Protein AF-A0A4Q5ZGS8-F1 (afdb_monomer_lite)

Sequence (506 aa):
YVDSNFLELFSFPITAGKTKLPAGTLALSENMSRKLFGNQNAVGQVVGVSNQFGTTPYTISAVYQIPVSSDVSAEVLLSFQTLMNPANRDGNDWADPTTTENGFTSIYLLLKPNTDAALLAQNITSFIRSINADSKSDEVYLQPFSELHLAPSFDYPYQTYGNLTLVVVFATIAMLILFIAWLNYINLSTAKALTRAKDTGVRKVLGASRAQLIGQHLTETVLLMVISVVTAITMVSLVQPMFNGFTGQPLSLEILNTGFFWLAATAIIVLGSLLSGTYIAWMLTSYKPVSTIRSKAQLRVSGLSVRKALVVFQFAASIVFIIATTVLYNQLEYMKSSQLGMKLGELLVIPGPTLASEGQAAANAAFKNSLAQLPFVKKVAGSNNIPGAGYNFQANGIGRPGATDAEKKPSFQMFICDQNFFDIQLSAITFTNAEKCQYAYQLQGFDKGWNAIDNRHIISFTNVPRGSYSLFVKWSNSDGVWTKPVKAIDLRIKPVWWQSNVALLI

Foldseek 3Di:
DDAQQVCVVVVFAWPDADNGAAAQAKEFEPVLCCVVPNPDDQAQDWDWDADQQGTGIHGHGTYGHDDPPDPDDDGMGHHLNNVCDVNSRQPVCCSHPVDPNVPPDDDDDDDDPPDDQVVVQVVVLVVVCVVDVVCPVPGGHDDDPVCQQPPPDPVRPDHHVHYVVVVVVVVVVVVLVLLLVLLVVLLVLLVCLLVVLVVVLVVVVVPDDLVNLLVVLLVVQLVVLVVVVVVVVVVCVVCVVVVCVVVVHPDDPCVVVDPVVVVVSVVSSVVSSCVRSVVSSVQSVPDDSVVSPPDPPPPPRDCPVVNVVSVVSSVVVVVVVVVVVVVVVVVVVCVVPPPPVDDPVLDDDDDFDRHNHPCSVVSNVVRLVVQVPPPSRPDDKDKPDDVPPFADDKDFQDDDVVDDNVRRGDIDGHIDMDDPWDKDADDDDDPDDRQQKKKWKDWPPADPDIDTDHSPSIDTDDPDDADKIWMWMWMADNVRHIDDIDGDDIDGDDDDPCPDPVVVVD

Structure (mmCIF, N/CA/C/O backbone):
data_AF-A0A4Q5ZGS8-F1
#
_entry.id   AF-A0A4Q5ZGS8-F1
#
loop_
_atom_site.group_PDB
_atom_site.id
_atom_site.type_symbol
_atom_site.label_atom_id
_atom_site.label_alt_id
_atom_site.label_comp_id
_atom_site.label_asym_id
_atom_site.label_entity_id
_atom_site.label_seq_id
_atom_site.pdbx_PDB_ins_code
_atom_site.Cartn_x
_atom_site.Cartn_y
_atom_site.Cartn_z
_atom_site.occupancy
_atom_site.B_iso_or_equiv
_atom_site.auth_seq_id
_atom_site.auth_comp_id
_atom_site.auth_asym_id
_atom_site.auth_atom_id
_atom_site.pdbx_PDB_model_num
ATOM 1 N N . TYR A 1 1 ? -16.393 -6.527 10.730 1.00 90.06 1 TYR A N 1
ATOM 2 C CA . TYR A 1 1 ? -17.751 -6.993 10.388 1.00 90.06 1 TYR A CA 1
ATOM 3 C C . TYR A 1 1 ? -18.079 -6.523 8.985 1.00 90.06 1 TYR A C 1
ATOM 5 O O . TYR A 1 1 ? -17.640 -5.436 8.635 1.00 90.06 1 TYR A O 1
ATOM 13 N N . VAL A 1 2 ? -18.788 -7.320 8.188 1.00 92.75 2 VAL A N 1
ATOM 14 C CA . VAL A 1 2 ? -19.149 -7.000 6.797 1.00 92.75 2 VAL A CA 1
ATOM 15 C C . VAL A 1 2 ? -20.578 -7.421 6.482 1.00 92.75 2 VAL A C 1
ATOM 17 O O . VAL A 1 2 ? -21.109 -8.336 7.116 1.00 92.75 2 VAL A O 1
ATOM 20 N N . ASP A 1 3 ? -21.199 -6.762 5.507 1.00 91.25 3 ASP A N 1
ATOM 21 C CA . ASP A 1 3 ? -22.540 -7.129 5.058 1.00 91.25 3 ASP A CA 1
ATOM 22 C C . ASP A 1 3 ? -22.564 -8.540 4.438 1.00 91.25 3 ASP A C 1
ATOM 24 O O . ASP A 1 3 ? -21.550 -9.079 3.986 1.00 91.25 3 ASP A O 1
ATOM 28 N N . SER A 1 4 ? -23.741 -9.159 4.427 1.00 90.31 4 SER A N 1
ATOM 29 C CA . SER A 1 4 ? -23.937 -10.558 4.042 1.00 90.31 4 SER A CA 1
ATOM 30 C C . SER A 1 4 ? -23.497 -10.881 2.612 1.00 90.31 4 SER A C 1
ATOM 32 O O . SER A 1 4 ? -23.152 -12.027 2.337 1.00 90.31 4 SER A O 1
ATOM 34 N N . ASN A 1 5 ? -23.497 -9.895 1.715 1.00 91.00 5 ASN A N 1
ATOM 35 C CA . ASN A 1 5 ? -23.136 -10.003 0.300 1.00 91.00 5 ASN A CA 1
ATOM 36 C C . ASN A 1 5 ? -21.723 -9.470 -0.010 1.00 91.00 5 ASN A C 1
ATOM 38 O O . ASN A 1 5 ? -21.355 -9.350 -1.176 1.00 91.00 5 ASN A O 1
ATOM 42 N N . PHE A 1 6 ? -20.913 -9.150 1.001 1.00 92.38 6 PHE A N 1
ATOM 43 C CA . PHE A 1 6 ? -19.599 -8.530 0.808 1.00 92.38 6 PHE A CA 1
ATOM 44 C C . PHE A 1 6 ? -18.670 -9.331 -0.122 1.00 92.38 6 PHE A C 1
ATOM 46 O O . PHE A 1 6 ? -18.019 -8.761 -0.996 1.00 92.38 6 PHE A O 1
ATOM 53 N N . LEU A 1 7 ? -18.645 -10.661 0.018 1.00 91.38 7 LEU A N 1
ATOM 54 C CA . LEU A 1 7 ? -17.833 -11.539 -0.836 1.00 91.38 7 LEU A CA 1
ATOM 55 C C . LEU A 1 7 ? -18.347 -11.613 -2.285 1.00 91.38 7 LEU A C 1
ATOM 57 O O . LEU A 1 7 ? -17.572 -11.913 -3.188 1.00 91.38 7 LEU A O 1
ATOM 61 N N . GLU A 1 8 ? -19.628 -11.319 -2.517 1.00 89.44 8 GLU A N 1
ATOM 62 C CA . GLU A 1 8 ? -20.216 -11.243 -3.862 1.00 89.44 8 GLU A CA 1
ATOM 63 C C . GLU A 1 8 ? -19.870 -9.909 -4.531 1.00 89.44 8 GLU A C 1
ATOM 65 O O . GLU A 1 8 ? -19.590 -9.870 -5.726 1.00 89.44 8 GLU A O 1
ATOM 70 N N . LEU A 1 9 ? -19.821 -8.827 -3.747 1.00 89.31 9 LEU A N 1
ATOM 71 C CA . LEU A 1 9 ? -19.468 -7.492 -4.223 1.00 89.31 9 LEU A CA 1
ATOM 72 C C . LEU A 1 9 ? -18.014 -7.416 -4.716 1.00 89.31 9 LEU A C 1
ATOM 74 O O . LEU A 1 9 ? -17.763 -6.926 -5.814 1.00 89.31 9 LEU A O 1
ATOM 78 N N . PHE A 1 10 ? -17.060 -7.912 -3.923 1.00 87.12 10 PHE A N 1
ATOM 79 C CA . PHE A 1 10 ? -15.627 -7.805 -4.234 1.00 87.12 10 PHE A CA 1
ATOM 80 C C . PHE A 1 10 ? -15.062 -8.968 -5.059 1.00 87.12 10 PHE A C 1
ATOM 82 O O . PHE A 1 10 ? -13.901 -8.920 -5.458 1.00 87.12 10 PHE A O 1
ATOM 89 N N . SER A 1 11 ? -15.871 -9.994 -5.351 1.00 79.62 11 SER A N 1
ATOM 90 C CA . SER A 1 11 ? -15.500 -11.136 -6.205 1.00 79.62 11 SER A CA 1
ATOM 91 C C . SER A 1 11 ? -14.137 -11.764 -5.859 1.00 79.62 11 SER A C 1
ATOM 93 O O . SER A 1 11 ? -13.389 -12.180 -6.746 1.00 79.62 11 SER A O 1
ATOM 95 N N . PHE A 1 12 ? -13.792 -11.828 -4.568 1.00 88.56 12 PHE A N 1
ATOM 96 C CA . PHE A 1 12 ? -12.570 -12.497 -4.125 1.00 88.56 12 PHE A CA 1
ATOM 97 C C . PHE A 1 12 ? -12.636 -13.997 -4.458 1.00 88.56 12 PHE A C 1
ATOM 99 O O . PHE A 1 12 ? -13.701 -14.602 -4.297 1.00 88.56 12 PHE A O 1
ATOM 106 N N . PRO A 1 13 ? -11.522 -14.629 -4.875 1.00 89.69 13 PRO A N 1
ATOM 107 C CA . PRO A 1 13 ? -11.464 -16.076 -5.037 1.00 89.69 13 PRO A CA 1
ATOM 108 C C . PRO A 1 13 ? -11.924 -16.810 -3.772 1.00 89.69 13 PRO A C 1
ATOM 110 O O . PRO A 1 13 ? -11.386 -16.605 -2.681 1.00 89.69 13 PRO A O 1
ATOM 113 N N . ILE A 1 14 ? -12.922 -17.680 -3.924 1.00 93.00 14 ILE A N 1
ATOM 114 C CA . ILE A 1 14 ? -13.438 -18.531 -2.849 1.00 93.00 14 ILE A CA 1
ATOM 115 C C . ILE A 1 14 ? -12.839 -19.922 -3.015 1.00 93.00 14 ILE A C 1
ATOM 117 O O . ILE A 1 14 ? -13.039 -20.568 -4.043 1.00 93.00 14 ILE A O 1
ATOM 121 N N . THR A 1 15 ? -12.108 -20.387 -2.007 1.00 91.25 15 THR A N 1
ATOM 122 C CA . THR A 1 15 ? -11.468 -21.709 -2.022 1.00 91.25 15 THR A CA 1
ATOM 123 C C . THR A 1 15 ? -12.396 -22.794 -1.480 1.00 91.25 15 THR A C 1
ATOM 125 O O . THR A 1 15 ? -12.315 -23.941 -1.917 1.00 91.25 15 THR A O 1
ATOM 128 N N . ALA A 1 16 ? -13.313 -22.445 -0.570 1.00 92.31 16 ALA A N 1
ATOM 129 C CA . ALA A 1 16 ? -14.332 -23.357 -0.054 1.00 92.31 16 ALA A CA 1
ATOM 130 C C . ALA A 1 16 ? -15.573 -22.615 0.475 1.00 92.31 16 ALA A C 1
ATOM 132 O O . ALA A 1 16 ? -15.469 -21.510 1.002 1.00 92.31 16 ALA A O 1
ATOM 133 N N . GLY A 1 17 ? -16.741 -23.265 0.423 1.00 92.75 17 GLY A N 1
ATOM 134 C CA . GLY A 1 17 ? -17.964 -22.800 1.091 1.00 92.75 17 GLY A CA 1
ATOM 135 C C . GLY A 1 17 ? -18.849 -21.860 0.266 1.00 92.75 17 GLY A C 1
ATOM 136 O O . GLY A 1 17 ? -18.876 -21.941 -0.960 1.00 92.75 17 GLY A O 1
ATOM 137 N N . LYS A 1 18 ? -19.642 -21.021 0.948 1.00 92.19 18 LYS A N 1
ATOM 138 C CA . LYS A 1 18 ? -20.649 -20.125 0.346 1.00 92.19 18 LYS A CA 1
ATOM 139 C C . LYS A 1 18 ? -20.313 -18.655 0.599 1.00 92.19 18 LYS A C 1
ATOM 141 O O . LYS A 1 18 ? -20.000 -18.275 1.720 1.00 92.19 18 LYS A O 1
ATOM 146 N N . THR A 1 19 ? -20.467 -17.814 -0.421 1.00 89.44 19 THR A N 1
ATOM 147 C CA . THR A 1 19 ? -20.165 -16.368 -0.374 1.00 89.44 19 THR A CA 1
ATOM 148 C C . THR A 1 19 ? -21.029 -15.582 0.608 1.00 89.44 19 THR A C 1
ATOM 150 O O . THR A 1 19 ? -20.573 -14.589 1.169 1.00 89.44 19 THR A O 1
ATOM 153 N N . LYS A 1 20 ? -22.275 -16.009 0.829 1.00 92.81 20 LYS A N 1
ATOM 154 C CA . LYS A 1 20 ? -23.211 -15.288 1.692 1.00 92.81 20 LYS A CA 1
ATOM 155 C C . LYS A 1 20 ? -22.912 -15.514 3.177 1.00 92.81 20 LYS A C 1
ATOM 157 O O . LYS A 1 20 ? -22.765 -16.656 3.618 1.00 92.81 20 LYS A O 1
ATOM 162 N N . LEU A 1 21 ? -22.906 -14.425 3.949 1.00 93.31 21 LEU A N 1
ATOM 163 C CA . LEU A 1 21 ? -22.622 -14.408 5.390 1.00 93.31 21 LEU A CA 1
ATOM 164 C C . LEU A 1 21 ? -23.853 -13.983 6.216 1.00 93.31 21 LEU A C 1
ATOM 166 O O . LEU A 1 21 ? -23.953 -12.820 6.616 1.00 93.31 21 LEU A O 1
ATOM 170 N N . PRO A 1 22 ? -24.827 -14.880 6.470 1.00 94.19 22 PRO A N 1
ATOM 171 C CA . PRO A 1 22 ? -25.954 -14.587 7.363 1.00 94.19 22 PRO A CA 1
ATOM 172 C C . PRO A 1 22 ? -25.508 -14.399 8.827 1.00 94.19 22 PRO A C 1
ATOM 174 O O . PRO A 1 22 ? -24.369 -14.708 9.186 1.00 94.19 22 PRO A O 1
ATOM 177 N N . ALA A 1 23 ? -26.404 -13.900 9.684 1.00 94.56 23 ALA A N 1
ATOM 178 C CA . ALA A 1 23 ? -26.124 -13.703 11.109 1.00 94.56 23 ALA A CA 1
ATOM 179 C C . ALA A 1 23 ? -25.565 -14.978 11.778 1.00 94.56 23 ALA A C 1
ATOM 181 O O . ALA A 1 23 ? -26.024 -16.086 11.499 1.00 94.56 23 ALA A O 1
ATOM 182 N N . GLY A 1 24 ? -24.564 -14.821 12.650 1.00 94.31 24 GLY A N 1
ATOM 183 C CA . GLY A 1 24 ? -23.888 -15.938 13.324 1.00 94.31 24 GLY A CA 1
ATOM 184 C C . GLY A 1 24 ? -22.908 -16.719 12.439 1.00 94.31 24 GLY A C 1
ATOM 185 O O . GLY A 1 24 ? -22.436 -17.787 12.831 1.00 94.31 24 GLY A O 1
ATOM 186 N N . THR A 1 25 ? -22.577 -16.205 11.250 1.00 96.88 25 THR A N 1
ATOM 187 C CA . THR A 1 25 ? -21.556 -16.800 10.376 1.00 96.88 25 THR A CA 1
ATOM 188 C C . THR A 1 25 ? -20.360 -15.886 10.155 1.00 96.88 25 THR A C 1
ATOM 190 O O . THR A 1 25 ? -20.438 -14.663 10.322 1.00 96.88 25 THR A O 1
ATOM 193 N N . LEU A 1 26 ? -19.239 -16.499 9.786 1.00 96.50 26 LEU A N 1
ATOM 194 C CA . LEU A 1 26 ? -18.030 -15.796 9.385 1.00 96.50 26 LEU A CA 1
ATOM 195 C C . LEU A 1 26 ? -17.362 -16.455 8.180 1.00 96.50 26 LEU A C 1
ATOM 197 O O . LEU A 1 26 ? -17.642 -17.609 7.855 1.00 96.50 26 LEU A O 1
ATOM 201 N N . ALA A 1 27 ? -16.454 -15.729 7.539 1.00 96.44 27 ALA A N 1
ATOM 202 C CA . ALA A 1 27 ? -15.511 -16.287 6.584 1.00 96.44 27 ALA A CA 1
ATOM 203 C C . ALA A 1 27 ? -14.072 -16.058 7.040 1.00 96.44 27 ALA A C 1
ATOM 205 O O . ALA A 1 27 ? -13.766 -15.057 7.691 1.00 96.44 27 ALA A O 1
ATOM 206 N N . LEU A 1 28 ? -13.199 -16.996 6.688 1.00 96.31 28 LEU A N 1
ATOM 207 C CA . LEU A 1 28 ? -11.777 -16.944 7.002 1.00 96.31 28 LEU A CA 1
ATOM 208 C C . LEU A 1 28 ? -10.964 -16.759 5.729 1.00 96.31 28 LEU A C 1
ATOM 210 O O . LEU A 1 28 ? -11.296 -17.325 4.687 1.00 96.31 28 LEU A O 1
ATOM 214 N N . SER A 1 29 ? -9.860 -16.029 5.826 1.00 95.25 29 SER A N 1
ATOM 215 C CA . SER A 1 29 ? -8.824 -16.125 4.808 1.00 95.25 29 SER A CA 1
ATOM 216 C C . SER A 1 29 ? -8.276 -17.558 4.760 1.00 95.25 29 SER A C 1
ATOM 218 O O . SER A 1 29 ? -8.321 -18.313 5.740 1.00 95.25 29 SER A O 1
ATOM 220 N N . GLU A 1 30 ? -7.685 -17.930 3.633 1.00 93.00 30 GLU A N 1
ATOM 221 C CA . GLU A 1 30 ? -6.993 -19.207 3.497 1.00 93.00 30 GLU A CA 1
ATOM 222 C C . GLU A 1 30 ? -5.860 -19.363 4.529 1.00 93.00 30 GLU A C 1
ATOM 224 O O . GLU A 1 30 ? -5.692 -20.436 5.112 1.00 93.00 30 GLU A O 1
ATOM 229 N N . ASN A 1 31 ? -5.137 -18.282 4.832 1.00 91.88 31 ASN A N 1
ATOM 230 C CA . ASN A 1 31 ? -4.073 -18.277 5.838 1.00 91.88 31 ASN A CA 1
ATOM 231 C C . ASN A 1 31 ? -4.612 -18.553 7.246 1.00 91.88 31 ASN A C 1
ATOM 233 O O . ASN A 1 31 ? -4.069 -19.396 7.965 1.00 91.88 31 ASN A O 1
ATOM 237 N N . MET A 1 32 ? -5.698 -17.884 7.637 1.00 94.25 32 MET A N 1
ATOM 238 C CA . MET A 1 32 ? -6.319 -18.072 8.945 1.00 94.25 32 MET A CA 1
ATOM 239 C C . MET A 1 32 ? -6.946 -19.462 9.070 1.00 94.25 32 MET A C 1
ATOM 241 O O . MET A 1 32 ? -6.788 -20.123 10.097 1.00 94.25 32 MET A O 1
ATOM 245 N N . SER A 1 33 ? -7.588 -19.948 8.004 1.00 94.88 33 SER A N 1
ATOM 246 C CA . SER A 1 33 ? -8.112 -21.312 7.938 1.00 94.88 33 SER A CA 1
ATOM 247 C C . SER A 1 33 ? -7.003 -22.341 8.166 1.00 94.88 33 SER A C 1
ATOM 249 O O . SER A 1 33 ? -7.159 -23.226 9.008 1.00 94.88 33 SER A O 1
ATOM 251 N N . ARG A 1 34 ? -5.854 -22.205 7.486 1.00 93.62 34 ARG A N 1
ATOM 252 C CA . ARG A 1 34 ? -4.707 -23.106 7.696 1.00 93.62 34 ARG A CA 1
ATOM 253 C C . ARG A 1 34 ? -4.129 -23.005 9.102 1.00 93.62 34 ARG A C 1
ATOM 255 O O . ARG A 1 34 ? -3.735 -24.017 9.672 1.00 93.62 34 ARG A O 1
ATOM 262 N N . LYS A 1 35 ? -4.085 -21.806 9.680 1.00 94.44 35 LYS A N 1
ATOM 263 C CA . LYS A 1 35 ? -3.572 -21.600 11.039 1.00 94.44 35 LYS A CA 1
ATOM 264 C C . LYS A 1 35 ? -4.431 -22.297 12.098 1.00 94.44 35 LYS A C 1
ATOM 266 O O . LYS A 1 35 ? -3.880 -22.832 13.054 1.00 94.44 35 LYS A O 1
ATOM 271 N N . LEU A 1 36 ? -5.754 -22.278 11.937 1.00 93.75 36 LEU A N 1
ATOM 272 C CA . LEU A 1 36 ? -6.693 -22.854 12.905 1.00 93.75 36 LEU A CA 1
ATOM 273 C C . LEU A 1 36 ? -6.944 -24.352 12.686 1.00 93.75 36 LEU A C 1
ATOM 275 O O . LEU A 1 36 ? -7.039 -25.098 13.656 1.00 93.75 36 LEU A O 1
ATOM 279 N N . PHE A 1 37 ? -7.037 -24.796 11.430 1.00 94.62 37 PHE A N 1
ATOM 280 C CA . PHE A 1 37 ? -7.486 -26.150 11.072 1.00 94.62 37 PHE A CA 1
ATOM 281 C C . PHE A 1 37 ? -6.437 -26.973 10.304 1.00 94.62 37 PHE A C 1
ATOM 283 O O . PHE A 1 37 ? -6.681 -28.131 9.954 1.00 94.62 37 PHE A O 1
ATOM 290 N N . GLY A 1 38 ? -5.259 -26.414 10.019 1.00 92.31 38 GLY A N 1
ATOM 291 C CA . GLY A 1 38 ? -4.244 -27.068 9.193 1.00 92.31 38 GLY A CA 1
ATOM 292 C C . GLY A 1 38 ? -4.756 -27.319 7.772 1.00 92.31 38 GLY A C 1
ATOM 293 O O . GLY A 1 38 ? -5.195 -26.403 7.085 1.00 92.31 38 GLY A O 1
ATOM 294 N N . ASN A 1 39 ? -4.717 -28.578 7.334 1.00 89.50 39 ASN A N 1
ATOM 295 C CA . ASN A 1 39 ? -5.241 -28.999 6.028 1.00 89.50 39 ASN A CA 1
ATOM 296 C C . ASN A 1 39 ? -6.685 -29.533 6.095 1.00 89.50 39 ASN A C 1
ATOM 298 O O . ASN A 1 39 ? -7.177 -30.081 5.110 1.00 89.50 39 ASN A O 1
ATOM 302 N N . GLN A 1 40 ? -7.354 -29.438 7.248 1.00 91.88 40 GLN A N 1
ATOM 303 C CA . GLN A 1 40 ? -8.736 -29.894 7.390 1.00 91.88 40 GLN A CA 1
ATOM 304 C C . GLN A 1 40 ? -9.720 -28.868 6.821 1.00 91.88 40 GLN A C 1
ATOM 306 O O . GLN A 1 40 ? -9.444 -27.670 6.771 1.00 91.88 40 GLN A O 1
ATOM 311 N N . ASN A 1 41 ? -10.895 -29.343 6.404 1.00 91.88 41 ASN A N 1
ATOM 312 C CA . ASN A 1 41 ? -11.951 -28.464 5.921 1.00 91.88 41 ASN A CA 1
ATOM 313 C C . ASN A 1 41 ? -12.537 -27.643 7.082 1.00 91.88 41 ASN A C 1
ATOM 315 O O . ASN A 1 41 ? -13.144 -28.202 7.996 1.00 91.88 41 ASN A O 1
ATOM 319 N N . ALA A 1 42 ? -12.368 -26.322 7.021 1.00 94.00 42 ALA A N 1
ATOM 320 C CA . ALA A 1 42 ? -12.865 -25.392 8.030 1.00 94.00 42 ALA A CA 1
ATOM 321 C C . ALA A 1 42 ? -14.362 -25.070 7.877 1.00 94.00 42 ALA A C 1
ATOM 323 O O . ALA A 1 42 ? -15.005 -24.665 8.842 1.00 94.00 42 ALA A O 1
ATOM 324 N N . VAL A 1 43 ? -14.942 -25.240 6.683 1.00 95.94 43 VAL A N 1
ATOM 325 C CA . VAL A 1 43 ? -16.339 -24.861 6.419 1.00 95.94 43 VAL A CA 1
ATOM 326 C C . VAL A 1 43 ? -17.297 -25.730 7.237 1.00 95.94 43 VAL A C 1
ATOM 328 O O . VAL A 1 43 ? -17.187 -26.954 7.256 1.00 95.94 43 VAL A O 1
ATOM 331 N N . GLY A 1 44 ? -18.260 -25.087 7.899 1.00 95.12 44 GLY A N 1
ATOM 332 C CA . GLY A 1 44 ? -19.242 -25.718 8.781 1.00 95.12 44 GLY A CA 1
ATOM 333 C C . GLY A 1 44 ? -18.772 -25.908 10.225 1.00 95.12 44 GLY A C 1
ATOM 334 O O . GLY A 1 44 ? -19.597 -26.216 11.081 1.00 95.12 44 GLY A O 1
ATOM 335 N N . GLN A 1 45 ? -17.487 -25.694 10.523 1.00 95.56 45 GLN A N 1
ATOM 336 C CA . GLN A 1 45 ? -16.989 -25.718 11.899 1.00 95.56 45 GLN A CA 1
ATOM 337 C C . GLN A 1 45 ? -17.417 -24.456 12.655 1.00 95.56 45 GLN A C 1
ATOM 339 O O . GLN A 1 45 ? -17.619 -23.391 12.062 1.00 95.56 45 GLN A O 1
ATOM 344 N N . VAL A 1 46 ? -17.540 -24.579 13.977 1.00 96.00 46 VAL A N 1
ATOM 345 C CA . VAL A 1 46 ? -17.884 -23.468 14.872 1.00 96.00 46 VAL A CA 1
ATOM 346 C C . VAL A 1 46 ? -16.630 -22.985 15.583 1.00 96.00 46 VAL A C 1
ATOM 348 O O . VAL A 1 46 ? -15.887 -23.780 16.154 1.00 96.00 46 VAL A O 1
ATOM 351 N N . VAL A 1 47 ? -16.412 -21.673 15.578 1.00 94.38 47 VAL A N 1
ATOM 352 C CA . VAL A 1 47 ? -15.322 -21.023 16.307 1.00 94.38 47 VAL A CA 1
ATOM 353 C C . VAL A 1 47 ? -15.875 -19.939 17.223 1.00 94.38 47 VAL A C 1
ATOM 355 O O . VAL A 1 47 ? -16.780 -19.192 16.854 1.00 94.38 47 VAL A O 1
ATOM 358 N N . GLY A 1 48 ? -15.339 -19.864 18.439 1.00 91.81 48 GLY A N 1
ATOM 359 C CA . GLY A 1 48 ? -15.639 -18.779 19.365 1.00 91.81 48 GLY A CA 1
ATOM 360 C C . GLY A 1 48 ? -14.834 -17.541 18.994 1.00 91.81 48 GLY A C 1
ATOM 361 O O . GLY A 1 48 ? -13.611 -17.612 18.881 1.00 91.81 48 GLY A O 1
ATOM 362 N N . VAL A 1 49 ? -15.511 -16.412 18.811 1.00 90.06 49 VAL A N 1
ATOM 363 C CA . VAL A 1 49 ? -14.863 -15.121 18.583 1.00 90.06 49 VAL A CA 1
ATOM 364 C C . VAL A 1 49 ? -15.052 -14.275 19.829 1.00 90.06 49 VAL A C 1
ATOM 366 O O . VAL A 1 49 ? -16.170 -13.864 20.135 1.00 90.06 49 VAL A O 1
ATOM 369 N N . SER A 1 50 ? -13.951 -14.039 20.538 1.00 86.62 50 SER A N 1
ATOM 370 C CA . SER A 1 50 ? -13.892 -13.160 21.704 1.00 86.62 50 SER A CA 1
ATOM 371 C C . SER A 1 50 ? -13.398 -11.782 21.272 1.00 86.62 50 SER A C 1
ATOM 373 O O . SER A 1 50 ? -12.269 -11.642 20.801 1.00 86.62 50 SER A O 1
ATOM 375 N N . ASN A 1 51 ? -14.252 -10.771 21.402 1.00 83.62 51 ASN A N 1
ATOM 376 C CA . ASN A 1 51 ? -13.925 -9.375 21.119 1.00 83.62 51 ASN A CA 1
ATOM 377 C C . ASN A 1 51 ? -14.640 -8.447 22.119 1.00 83.62 51 ASN A C 1
ATOM 379 O O . ASN A 1 51 ? -15.167 -8.900 23.132 1.00 83.62 51 ASN A O 1
ATOM 383 N N . GLN A 1 52 ? -14.653 -7.145 21.833 1.00 77.12 52 GLN A N 1
ATOM 384 C CA . GLN A 1 52 ? -15.313 -6.121 22.654 1.00 77.12 52 GLN A CA 1
ATOM 385 C C . GLN A 1 52 ? -16.838 -6.275 22.804 1.00 77.12 52 GLN A C 1
ATOM 387 O O . GLN A 1 52 ? -17.430 -5.543 23.584 1.00 77.12 52 GLN A O 1
ATOM 392 N N . PHE A 1 53 ? -17.467 -7.190 22.062 1.00 83.94 53 PHE A N 1
ATOM 393 C CA . PHE A 1 53 ? -18.890 -7.524 22.177 1.00 83.94 53 PHE A CA 1
ATOM 394 C C . PHE A 1 53 ? -19.128 -8.861 22.889 1.00 83.94 53 PHE A C 1
ATOM 396 O O . PHE A 1 53 ? -20.199 -9.459 22.794 1.00 83.94 53 PHE A O 1
ATOM 403 N N . GLY A 1 54 ? -18.093 -9.373 23.546 1.00 80.88 54 GLY A N 1
ATOM 404 C CA . GLY A 1 54 ? -18.124 -10.627 24.263 1.00 80.88 54 GLY A CA 1
ATOM 405 C C . GLY A 1 54 ? -17.607 -11.816 23.455 1.00 80.88 54 GLY A C 1
ATOM 406 O O . GLY A 1 54 ? -16.892 -11.670 22.461 1.00 80.88 54 GLY A O 1
ATOM 407 N N . THR A 1 55 ? -17.931 -13.026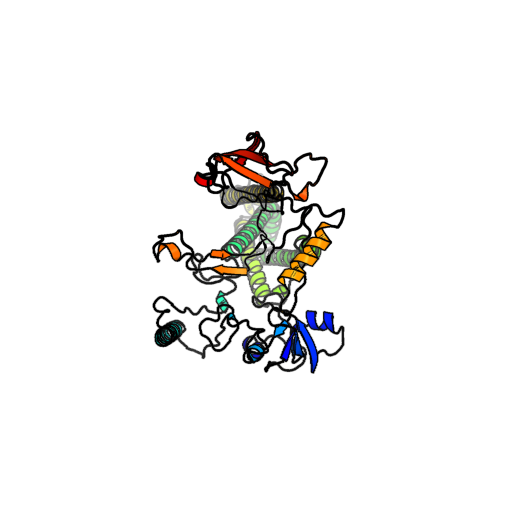 23.919 1.00 87.12 55 THR A N 1
ATOM 408 C CA . THR A 1 55 ? -17.566 -14.277 23.235 1.00 87.12 55 THR A CA 1
ATOM 409 C C . THR A 1 55 ? -18.789 -14.862 22.551 1.00 87.12 55 THR A C 1
ATOM 411 O O . THR A 1 55 ? -19.669 -15.409 23.209 1.00 87.12 55 THR A O 1
ATOM 414 N N . THR A 1 56 ? -18.827 -14.762 21.224 1.00 89.31 56 THR A N 1
ATOM 415 C CA . THR A 1 56 ? -19.945 -15.256 20.410 1.00 89.31 56 THR A CA 1
ATOM 416 C C . THR A 1 56 ? -19.481 -16.427 19.539 1.00 89.31 56 THR A C 1
ATOM 418 O O . THR A 1 56 ? -18.426 -16.325 18.903 1.00 89.31 56 THR A O 1
ATOM 421 N N . PRO A 1 57 ? -20.221 -17.550 19.486 1.00 93.62 57 PRO A N 1
ATOM 422 C CA . PRO A 1 57 ? -19.928 -18.633 18.556 1.00 93.62 57 PRO A CA 1
ATOM 423 C C . PRO A 1 57 ? -20.337 -18.248 17.130 1.00 93.62 57 PRO A C 1
ATOM 425 O O . PRO A 1 57 ? -21.451 -17.783 16.895 1.00 93.62 57 PRO A O 1
ATOM 428 N N . TYR A 1 58 ? -19.451 -18.493 16.168 1.00 96.25 58 TYR A N 1
ATOM 429 C CA . TYR A 1 58 ? -19.697 -18.282 14.744 1.00 96.25 58 TYR A CA 1
ATOM 430 C C . TYR A 1 58 ? -19.466 -19.565 13.955 1.00 96.25 58 TYR A C 1
ATOM 432 O O . TYR A 1 58 ? -18.500 -20.285 14.198 1.00 96.25 58 TYR A O 1
ATOM 440 N N . THR A 1 59 ? -20.316 -19.817 12.961 1.00 97.12 59 THR A N 1
ATOM 441 C CA . THR A 1 59 ? -20.121 -20.918 12.005 1.00 97.12 59 THR A CA 1
ATOM 442 C C . THR A 1 59 ? -19.359 -20.431 10.775 1.00 97.12 59 THR A C 1
ATOM 444 O O . THR A 1 59 ? -19.700 -19.401 10.190 1.00 97.12 59 THR A O 1
ATOM 447 N N . ILE A 1 60 ? -18.340 -21.172 10.348 1.00 97.12 60 ILE A N 1
ATOM 448 C CA . ILE A 1 60 ? -17.534 -20.827 9.172 1.00 97.12 60 ILE A CA 1
ATOM 449 C C . ILE A 1 60 ? -18.332 -21.140 7.899 1.00 97.12 60 ILE A C 1
ATOM 451 O O . ILE A 1 60 ? -18.607 -22.300 7.600 1.00 97.12 60 ILE A O 1
ATOM 455 N N . SER A 1 61 ? -18.698 -20.108 7.136 1.00 96.00 61 SER A N 1
ATOM 456 C CA . SER A 1 61 ? -19.471 -20.229 5.889 1.00 96.00 61 SER A CA 1
ATOM 457 C C . SER A 1 61 ? -18.576 -20.375 4.656 1.00 96.00 61 SER A C 1
ATOM 459 O O . SER A 1 61 ? -18.905 -21.135 3.742 1.00 96.00 61 SER A O 1
ATOM 461 N N . ALA A 1 62 ? -17.432 -19.682 4.634 1.00 95.44 62 ALA A N 1
ATOM 462 C CA . ALA A 1 62 ? -16.502 -19.693 3.509 1.00 95.44 62 ALA A CA 1
ATOM 463 C C . ALA A 1 62 ? -15.038 -19.529 3.918 1.00 95.44 62 ALA A C 1
ATOM 465 O O . ALA A 1 62 ? -14.716 -18.955 4.961 1.00 95.44 62 ALA A O 1
ATOM 466 N N . VAL A 1 63 ? -14.169 -20.000 3.027 1.00 95.75 63 VAL A N 1
ATOM 467 C CA . VAL A 1 63 ? -12.743 -19.695 3.003 1.00 95.75 63 VAL A CA 1
ATOM 468 C C . VAL A 1 63 ? -12.441 -18.941 1.711 1.00 95.75 63 VAL A C 1
ATOM 470 O O . VAL A 1 63 ? -12.819 -19.388 0.625 1.00 95.75 63 VAL A O 1
ATOM 473 N N . TYR A 1 64 ? -11.803 -17.780 1.829 1.00 94.56 64 TYR A N 1
ATOM 474 C CA . TYR A 1 64 ? -11.493 -16.893 0.708 1.00 94.56 64 TYR A CA 1
ATOM 475 C C . TYR A 1 64 ? -9.994 -16.600 0.620 1.00 94.56 64 TYR A C 1
ATOM 477 O O . TYR A 1 64 ? -9.242 -16.788 1.577 1.00 94.56 64 TYR A O 1
ATOM 485 N N . GLN A 1 65 ? -9.562 -16.083 -0.525 1.00 92.06 65 GLN A N 1
ATOM 486 C CA . GLN A 1 65 ? -8.203 -15.603 -0.733 1.00 92.06 65 GLN A CA 1
ATOM 487 C C . GLN A 1 65 ? -8.242 -14.171 -1.267 1.00 92.06 65 GLN A C 1
ATOM 489 O O . GLN A 1 65 ? -8.733 -13.921 -2.363 1.00 92.06 65 GLN A O 1
ATOM 494 N N . ILE A 1 66 ? -7.722 -13.223 -0.487 1.00 87.19 66 ILE A N 1
ATOM 495 C CA . ILE A 1 66 ? -7.537 -11.839 -0.933 1.00 87.19 66 ILE A CA 1
ATOM 496 C C . ILE A 1 66 ? -6.144 -11.729 -1.573 1.00 87.19 66 ILE A C 1
ATOM 498 O O . ILE A 1 66 ? -5.163 -12.128 -0.938 1.00 87.19 66 ILE A O 1
ATOM 502 N N . PRO A 1 67 ? -6.023 -11.205 -2.808 1.00 81.50 67 PRO A N 1
ATOM 503 C CA . PRO A 1 67 ? -4.725 -10.928 -3.415 1.00 81.50 67 PRO A CA 1
ATOM 504 C C . PRO A 1 67 ? -3.920 -9.919 -2.592 1.00 81.50 67 PRO A C 1
ATOM 506 O O . PRO A 1 67 ? -4.472 -8.946 -2.085 1.00 81.50 67 PRO A O 1
ATOM 509 N N . VAL A 1 68 ? -2.598 -10.095 -2.537 1.00 77.69 68 VAL A N 1
ATOM 510 C CA . VAL A 1 68 ? -1.688 -9.191 -1.802 1.00 77.69 68 VAL A CA 1
ATOM 511 C C . VAL A 1 68 ? -1.772 -7.744 -2.311 1.00 77.69 68 VAL A C 1
ATOM 513 O O . VAL A 1 68 ? -1.524 -6.808 -1.563 1.00 77.69 68 VAL A O 1
ATOM 516 N N . SER A 1 69 ? -2.158 -7.548 -3.573 1.00 77.94 69 SER A N 1
ATOM 517 C CA . SER A 1 69 ? -2.333 -6.237 -4.202 1.00 77.94 69 SER A CA 1
ATOM 518 C C . SER A 1 69 ? -3.681 -5.559 -3.907 1.00 77.94 69 SER A C 1
ATOM 520 O O . SER A 1 69 ? -4.003 -4.572 -4.564 1.00 77.94 69 SER A O 1
ATOM 522 N N . SER A 1 70 ? -4.516 -6.103 -3.015 1.00 84.69 70 SER A N 1
ATOM 523 C CA . SER A 1 70 ? -5.812 -5.508 -2.665 1.00 84.69 70 SER A CA 1
ATOM 524 C C . SER A 1 70 ? -5.678 -4.486 -1.534 1.00 84.69 70 SER A C 1
ATOM 526 O O . SER A 1 70 ? -5.064 -4.777 -0.511 1.00 84.69 70 SER A O 1
ATOM 528 N N . ASP A 1 71 ? -6.324 -3.325 -1.677 1.00 83.25 71 ASP A N 1
ATOM 529 C CA . ASP A 1 71 ? -6.467 -2.345 -0.584 1.00 83.25 71 ASP A CA 1
ATOM 530 C C . ASP A 1 71 ? -7.357 -2.851 0.553 1.00 83.25 71 ASP A C 1
ATOM 532 O O . ASP A 1 71 ? -7.240 -2.429 1.704 1.00 83.25 71 ASP A O 1
ATOM 536 N N . VAL A 1 72 ? -8.263 -3.774 0.233 1.00 85.31 72 VAL A N 1
ATOM 537 C CA . VAL A 1 72 ? -9.128 -4.416 1.213 1.00 85.31 72 VAL A CA 1
ATOM 538 C C . VAL A 1 72 ? -8.388 -5.632 1.744 1.00 85.31 72 VAL A C 1
ATOM 540 O O . VAL A 1 72 ? -8.242 -6.623 1.038 1.00 85.31 72 VAL A O 1
ATOM 543 N N . SER A 1 73 ? -7.948 -5.578 2.999 1.00 83.38 73 SER A N 1
ATOM 544 C CA . SER A 1 73 ? -7.296 -6.703 3.672 1.00 83.38 73 SER A CA 1
ATOM 545 C C . SER A 1 73 ? -8.079 -7.120 4.914 1.00 83.38 73 SER A C 1
ATOM 547 O O . SER A 1 73 ? -8.467 -6.298 5.743 1.00 83.38 73 SER A O 1
ATOM 549 N N . ALA A 1 74 ? -8.349 -8.419 5.033 1.00 89.62 74 ALA A N 1
ATOM 550 C CA . ALA A 1 74 ? -8.985 -9.001 6.206 1.00 89.62 74 ALA A CA 1
ATOM 551 C C . ALA A 1 74 ? -8.634 -10.485 6.315 1.00 89.62 74 ALA A C 1
ATOM 553 O O . ALA A 1 74 ? -8.693 -11.219 5.328 1.00 89.62 74 ALA A O 1
ATOM 554 N N . GLU A 1 75 ? -8.335 -10.942 7.529 1.00 92.19 75 GLU A N 1
ATOM 555 C CA . GLU A 1 75 ? -8.121 -12.365 7.837 1.00 92.19 75 GLU A CA 1
ATOM 556 C C . GLU A 1 75 ? -9.413 -13.065 8.293 1.00 92.19 75 GLU A C 1
ATOM 558 O O . GLU A 1 75 ? -9.564 -14.277 8.134 1.00 92.19 75 GLU A O 1
ATOM 563 N N . VAL A 1 76 ? -10.345 -12.298 8.869 1.00 94.19 76 VAL A N 1
ATOM 564 C CA . VAL A 1 76 ? -11.630 -12.779 9.385 1.00 94.19 76 VAL A CA 1
ATOM 565 C C . VAL A 1 76 ? -12.726 -11.787 9.012 1.00 94.19 76 VAL A C 1
ATOM 567 O O . VAL A 1 76 ? -12.655 -10.605 9.351 1.00 94.19 76 VAL A O 1
ATOM 570 N N . LEU A 1 77 ? -13.775 -12.281 8.361 1.00 94.81 77 LEU A N 1
ATOM 571 C CA . LEU A 1 77 ? -14.967 -11.518 8.003 1.00 94.81 77 LEU A CA 1
ATOM 572 C C . LEU A 1 77 ? -16.153 -12.008 8.827 1.00 94.81 77 LEU A C 1
ATOM 574 O O . LEU A 1 77 ? -16.666 -13.097 8.601 1.00 94.81 77 LEU A O 1
ATOM 578 N N . LEU A 1 78 ? -16.593 -11.196 9.783 1.00 94.94 78 LEU A N 1
ATOM 579 C CA . LEU A 1 78 ? -17.760 -11.477 10.625 1.00 94.94 78 LEU A CA 1
ATOM 580 C C . LEU A 1 78 ? -19.027 -10.890 10.002 1.00 94.94 78 LEU A C 1
ATOM 582 O O . LEU A 1 78 ? -18.997 -9.735 9.572 1.00 94.94 78 LEU A O 1
ATOM 586 N N . SER A 1 79 ? -20.141 -11.624 10.011 1.00 94.31 79 SER A N 1
ATOM 587 C CA . SER A 1 79 ? -21.418 -11.100 9.514 1.00 94.31 79 SER A CA 1
ATOM 588 C C . SER A 1 79 ? -21.908 -9.916 10.349 1.00 94.31 79 SER A C 1
ATOM 590 O O . SER A 1 79 ? -22.180 -10.060 11.544 1.00 94.31 79 SER A O 1
ATOM 592 N N . PHE A 1 80 ? -22.072 -8.760 9.706 1.00 91.12 80 PHE A N 1
ATOM 593 C CA . PHE A 1 80 ? -22.607 -7.534 10.301 1.00 91.12 80 PHE A CA 1
ATOM 594 C C . PHE A 1 80 ? -24.035 -7.720 10.829 1.00 91.12 80 PHE A C 1
ATOM 596 O O . PHE A 1 80 ? -24.371 -7.169 11.872 1.00 91.12 80 PHE A O 1
ATOM 603 N N . GLN A 1 81 ? -24.839 -8.596 10.207 1.00 91.12 81 GLN A N 1
ATOM 604 C CA . GLN A 1 81 ? -26.187 -8.922 10.694 1.00 91.12 81 GLN A CA 1
ATOM 605 C C . GLN A 1 81 ? -26.195 -9.524 12.104 1.00 91.12 81 GLN A C 1
ATOM 607 O O . GLN A 1 81 ? -27.212 -9.465 12.790 1.00 91.12 81 GLN A O 1
ATOM 612 N N . THR A 1 82 ? -25.072 -10.076 12.568 1.00 92.19 82 THR A N 1
ATOM 613 C CA . THR A 1 82 ? -24.959 -10.607 13.933 1.00 92.19 82 THR A CA 1
ATOM 614 C C . THR A 1 82 ? -25.145 -9.513 14.987 1.00 92.19 82 THR A C 1
ATOM 616 O O . THR A 1 82 ? -25.722 -9.788 16.037 1.00 92.19 82 THR A O 1
ATOM 619 N N . LEU A 1 83 ? -24.740 -8.273 14.683 1.00 90.44 83 LEU A N 1
ATOM 620 C CA . LEU A 1 83 ? -24.860 -7.117 15.578 1.00 90.44 83 LEU A CA 1
ATOM 621 C C . LEU A 1 83 ? -26.284 -6.539 15.642 1.00 90.44 83 LEU A C 1
ATOM 623 O O . LEU A 1 83 ? -26.581 -5.744 16.532 1.00 90.44 83 LEU A O 1
ATOM 627 N N . MET A 1 84 ? -27.194 -6.966 14.754 1.00 89.00 84 MET A N 1
ATOM 628 C CA . MET A 1 84 ? -28.610 -6.570 14.823 1.00 89.00 84 MET A CA 1
ATOM 629 C C . MET A 1 84 ? -29.242 -6.989 16.153 1.00 89.00 84 MET A C 1
ATOM 631 O O . MET A 1 84 ? -30.096 -6.280 16.676 1.00 89.00 84 MET A O 1
ATOM 635 N N . ASN A 1 85 ? -28.807 -8.122 16.715 1.00 89.50 85 ASN A N 1
ATOM 636 C CA . ASN A 1 85 ? -29.244 -8.568 18.031 1.00 89.50 85 ASN A CA 1
ATOM 637 C C . ASN A 1 85 ? -28.463 -7.814 19.130 1.00 89.50 85 ASN A C 1
ATOM 639 O O . ASN A 1 85 ? -27.246 -7.997 19.213 1.00 89.50 85 ASN A O 1
ATOM 643 N N . PRO A 1 86 ? -29.129 -7.029 20.004 1.00 87.62 86 PRO A N 1
ATOM 644 C CA . PRO A 1 86 ? -28.476 -6.325 21.112 1.00 87.62 86 PRO A CA 1
ATOM 645 C C . PRO A 1 86 ? -27.655 -7.230 22.038 1.00 87.62 86 PRO A C 1
ATOM 647 O O . PRO A 1 86 ? -26.637 -6.799 22.574 1.00 87.62 86 PRO A O 1
ATOM 650 N N . ALA A 1 87 ? -28.040 -8.504 22.182 1.00 87.50 87 ALA A N 1
ATOM 651 C CA . ALA A 1 87 ? -27.300 -9.468 22.997 1.00 87.50 87 ALA A CA 1
ATOM 652 C C . ALA A 1 87 ? -25.869 -9.722 22.484 1.00 87.50 87 ALA A C 1
ATOM 654 O O . ALA A 1 87 ? -24.999 -10.085 23.266 1.00 87.50 87 ALA A O 1
ATOM 655 N N . ASN A 1 88 ? -25.614 -9.491 21.192 1.00 88.00 88 ASN A N 1
ATOM 656 C CA . ASN A 1 88 ? -24.299 -9.654 20.570 1.00 88.00 88 ASN A CA 1
ATOM 657 C C . ASN A 1 88 ? -23.493 -8.344 20.531 1.00 88.00 88 ASN A C 1
ATOM 659 O O . ASN A 1 88 ? -22.542 -8.248 19.758 1.00 88.00 88 ASN A O 1
ATOM 663 N N . ARG A 1 89 ? -23.907 -7.316 21.286 1.00 87.12 89 ARG A N 1
ATOM 664 C CA . ARG A 1 89 ? -23.217 -6.020 21.389 1.00 87.12 89 ARG A CA 1
ATOM 665 C C . ARG A 1 89 ? -22.624 -5.764 22.771 1.00 87.12 89 ARG A C 1
ATOM 667 O O . ARG A 1 89 ? -21.853 -4.824 22.911 1.00 87.12 89 ARG A O 1
ATOM 674 N N . ASP A 1 90 ? -22.972 -6.558 23.782 1.00 84.31 90 ASP A N 1
ATOM 675 C CA . ASP A 1 90 ? -22.492 -6.379 25.162 1.00 84.31 90 ASP A CA 1
ATOM 676 C C . ASP A 1 90 ? -22.663 -4.930 25.679 1.00 84.31 90 ASP A C 1
ATOM 678 O O . ASP A 1 90 ? -21.743 -4.310 26.199 1.00 84.31 90 ASP A O 1
ATOM 682 N N . GLY A 1 91 ? -23.830 -4.322 25.419 1.00 80.81 91 GLY A N 1
ATOM 683 C CA . GLY A 1 91 ? -24.132 -2.937 25.821 1.00 80.81 91 GLY A CA 1
ATOM 684 C C . GLY A 1 91 ? -23.413 -1.837 25.022 1.00 80.81 91 GLY A C 1
ATOM 685 O O . GLY A 1 91 ? -23.524 -0.661 25.358 1.00 80.81 91 GLY A O 1
ATOM 686 N N . ASN A 1 92 ? -22.684 -2.183 23.957 1.00 79.88 92 ASN A N 1
ATOM 687 C CA . ASN A 1 92 ? -22.026 -1.216 23.080 1.00 79.88 92 ASN A CA 1
ATOM 688 C C . ASN A 1 92 ? -23.006 -0.644 22.043 1.00 79.88 92 ASN A C 1
ATOM 690 O O . ASN A 1 92 ? -23.018 -1.062 20.884 1.00 79.88 92 ASN A O 1
ATOM 694 N N . ASP A 1 93 ? -23.813 0.337 22.443 1.00 80.31 93 ASP A N 1
ATOM 695 C CA . ASP A 1 93 ? -24.838 0.944 21.576 1.00 80.31 93 ASP A CA 1
ATOM 696 C C . ASP A 1 93 ? -24.264 1.687 20.362 1.00 80.31 93 ASP A C 1
ATOM 698 O O . ASP A 1 93 ? -24.913 1.776 19.323 1.00 80.31 93 ASP A O 1
ATOM 702 N N . TRP A 1 94 ? -23.006 2.134 20.432 1.00 78.38 94 TRP A N 1
ATOM 703 C CA . TRP A 1 94 ? -22.300 2.708 19.281 1.00 78.38 94 TRP A CA 1
ATOM 704 C C . TRP A 1 94 ? -22.146 1.707 18.119 1.00 78.38 94 TRP A C 1
ATOM 706 O O . TRP A 1 94 ? -21.918 2.121 16.983 1.00 78.38 94 TRP A O 1
ATOM 716 N N . ALA A 1 95 ? -22.272 0.400 18.394 1.00 83.25 95 ALA A N 1
ATOM 717 C CA . ALA A 1 95 ? -22.231 -0.676 17.409 1.00 83.25 95 ALA A CA 1
ATOM 718 C C . ALA A 1 95 ? -23.615 -1.049 16.846 1.00 83.25 95 ALA A C 1
ATOM 720 O O . ALA A 1 95 ? -23.722 -2.027 16.101 1.00 83.25 95 ALA A O 1
ATOM 721 N N . ASP A 1 96 ? -24.677 -0.321 17.215 1.00 85.81 96 ASP A N 1
ATOM 722 C CA . ASP A 1 96 ? -26.027 -0.579 16.724 1.00 85.81 96 ASP A CA 1
ATOM 723 C C . ASP A 1 96 ? -26.127 -0.284 15.213 1.00 85.81 96 ASP A C 1
ATOM 725 O O . ASP A 1 96 ? -25.962 0.862 14.789 1.00 85.81 96 ASP A O 1
ATOM 729 N N . PRO A 1 97 ? -26.422 -1.293 14.375 1.00 81.50 97 PRO A N 1
ATOM 730 C CA . PRO A 1 97 ? -26.544 -1.112 12.930 1.00 81.50 97 PRO A CA 1
ATOM 731 C C . PRO A 1 97 ? -27.810 -0.354 12.498 1.00 81.50 97 PRO A C 1
ATOM 733 O O . PRO A 1 97 ? -27.951 -0.040 11.318 1.00 81.50 97 PRO A O 1
ATOM 736 N N . THR A 1 98 ? -28.752 -0.099 13.410 1.00 81.00 98 THR A N 1
ATOM 737 C CA . THR A 1 98 ? -30.034 0.560 13.113 1.00 81.00 98 THR A CA 1
ATOM 738 C C . THR A 1 98 ? -29.995 2.079 13.268 1.00 81.00 98 THR A C 1
ATOM 740 O O . THR A 1 98 ? -30.956 2.750 12.891 1.00 81.00 98 THR A O 1
ATOM 743 N N . THR A 1 99 ? -28.896 2.635 13.786 1.00 75.06 99 THR A N 1
ATOM 744 C CA . THR A 1 99 ? -28.747 4.076 14.013 1.00 75.06 99 THR A CA 1
ATOM 745 C C . THR A 1 99 ? -27.892 4.730 12.928 1.00 75.06 99 THR A C 1
ATOM 747 O O . THR A 1 99 ? -27.032 4.110 12.301 1.00 75.06 99 THR A O 1
ATOM 750 N N . THR A 1 100 ? -28.117 6.026 12.709 1.00 66.62 100 THR A N 1
ATOM 751 C CA . THR A 1 100 ? -27.306 6.858 11.804 1.00 66.62 100 THR A CA 1
ATOM 752 C C . THR A 1 100 ? -26.025 7.380 12.460 1.00 66.62 100 THR A C 1
ATOM 754 O O . THR A 1 100 ? -25.244 8.062 11.807 1.00 66.62 100 THR A O 1
ATOM 757 N N . GLU A 1 101 ? -25.809 7.074 13.742 1.00 64.50 101 GLU A N 1
ATOM 758 C CA . GLU A 1 101 ? -24.649 7.508 14.539 1.00 64.50 101 GLU A CA 1
ATOM 759 C C . GLU A 1 101 ? -23.520 6.467 14.565 1.00 64.50 101 GLU A C 1
ATOM 761 O O . GLU A 1 101 ? -22.492 6.647 15.218 1.00 64.50 101 GLU A O 1
ATOM 766 N N . ASN A 1 102 ? -23.692 5.370 13.829 1.00 64.94 102 ASN A N 1
ATOM 767 C CA . ASN A 1 102 ? -22.661 4.375 13.588 1.00 64.94 102 ASN A CA 1
ATOM 768 C C . ASN A 1 102 ? -21.464 5.056 12.881 1.00 64.94 102 ASN A C 1
ATOM 770 O O . ASN A 1 102 ? -21.498 5.363 11.691 1.00 64.94 102 ASN A O 1
ATOM 774 N N . GLY A 1 103 ? -20.397 5.304 13.642 1.00 61.03 103 GLY A N 1
ATOM 775 C CA . GLY A 1 103 ? -19.153 5.916 13.161 1.00 61.03 103 GLY A CA 1
ATOM 776 C C . GLY A 1 103 ? -18.059 4.913 12.777 1.00 61.03 103 GLY A C 1
ATOM 777 O O . GLY A 1 103 ? -16.906 5.308 12.623 1.00 61.03 103 GLY A O 1
ATOM 778 N N . PHE A 1 104 ? -18.375 3.617 12.677 1.00 70.06 104 PHE A N 1
ATOM 779 C CA . PHE A 1 104 ? -17.379 2.545 12.509 1.00 70.06 104 PHE A CA 1
ATOM 780 C C . PHE A 1 104 ? -17.529 1.752 11.203 1.00 70.06 104 PHE A C 1
ATOM 782 O O . PHE A 1 104 ? -16.811 0.771 10.997 1.00 70.06 104 PHE A O 1
ATOM 789 N N . THR A 1 105 ? -18.456 2.143 10.324 1.00 76.44 105 THR A N 1
ATOM 790 C CA . THR A 1 105 ? -18.691 1.453 9.050 1.00 76.44 105 THR A CA 1
ATOM 791 C C . THR A 1 105 ? -18.122 2.213 7.858 1.00 76.44 105 THR A C 1
ATOM 793 O O . THR A 1 105 ? -18.226 3.431 7.747 1.00 76.44 105 THR A O 1
ATOM 796 N N . SER A 1 106 ? -17.532 1.461 6.930 1.00 82.31 106 SER A N 1
ATOM 797 C CA . SER A 1 106 ? -17.195 1.934 5.589 1.00 82.31 106 SER A CA 1
ATOM 798 C C . SER A 1 106 ? -18.226 1.381 4.613 1.00 82.31 106 SER A C 1
ATOM 800 O O . SER A 1 106 ? -18.471 0.172 4.586 1.00 82.31 106 SER A O 1
ATOM 802 N N . ILE A 1 107 ? -18.847 2.260 3.827 1.00 86.44 107 ILE A N 1
ATOM 803 C CA . ILE A 1 107 ? -19.926 1.894 2.907 1.00 86.44 107 ILE A CA 1
ATOM 804 C C . ILE A 1 107 ? -19.364 1.794 1.490 1.00 86.44 107 ILE A C 1
ATOM 806 O O . ILE A 1 107 ? -18.826 2.761 0.957 1.00 86.44 107 ILE A O 1
ATOM 810 N N . TYR A 1 108 ? -19.541 0.631 0.866 1.00 89.06 108 TYR A N 1
ATOM 811 C CA . TYR A 1 108 ? -19.195 0.393 -0.534 1.00 89.06 108 TYR A CA 1
ATOM 812 C C . TYR A 1 108 ? -20.472 0.202 -1.348 1.00 89.06 108 TYR A C 1
ATOM 814 O O . TYR A 1 108 ? -21.327 -0.607 -0.990 1.00 89.06 108 TYR A O 1
ATOM 822 N N . LEU A 1 109 ? -20.601 0.941 -2.450 1.00 90.25 109 LEU A N 1
ATOM 823 C CA . LEU A 1 109 ? -21.792 0.932 -3.298 1.00 90.25 109 LEU A CA 1
ATOM 824 C C . LEU A 1 109 ? -21.433 0.463 -4.708 1.00 90.25 109 LEU A C 1
ATOM 826 O O . LEU A 1 109 ? -20.582 1.062 -5.366 1.00 90.25 109 LEU A O 1
ATOM 830 N N . LEU A 1 110 ? -22.123 -0.568 -5.203 1.00 91.56 110 LEU A N 1
ATOM 831 C CA . LEU A 1 110 ? -22.078 -0.930 -6.619 1.00 91.56 110 LEU A CA 1
ATOM 832 C C . LEU A 1 110 ? -23.143 -0.144 -7.376 1.00 91.56 110 LEU A C 1
ATOM 834 O O . LEU A 1 110 ? -24.340 -0.417 -7.256 1.00 91.56 110 LEU A O 1
ATOM 83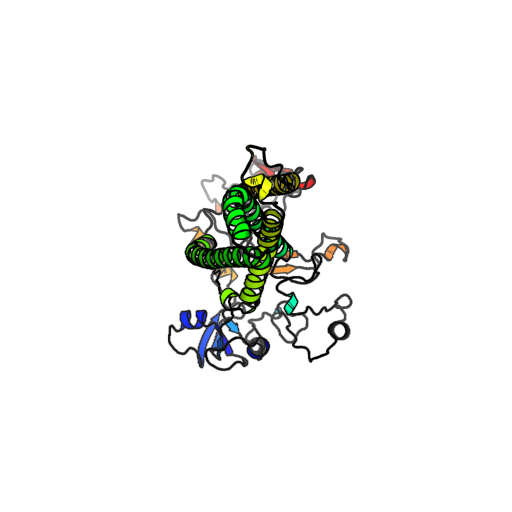8 N N . LEU A 1 111 ? -22.708 0.838 -8.160 1.00 92.31 111 LEU A N 1
ATOM 839 C CA . LEU A 1 111 ? -23.617 1.644 -8.966 1.00 92.31 111 LEU A CA 1
ATOM 840 C C . LEU A 1 111 ? -24.060 0.879 -10.217 1.00 92.31 111 LEU A C 1
ATOM 842 O O . LEU A 1 111 ? -23.285 0.143 -10.828 1.00 92.31 111 LEU A O 1
ATOM 846 N N . LYS A 1 112 ? -25.316 1.084 -10.631 1.00 93.44 112 LYS A N 1
ATOM 847 C CA . LYS A 1 112 ? -25.789 0.589 -11.930 1.00 93.44 112 LYS A CA 1
ATOM 848 C C . LYS A 1 112 ? -25.024 1.303 -13.056 1.00 93.44 112 LYS A C 1
ATOM 850 O O . LYS A 1 112 ? -24.660 2.471 -12.879 1.00 93.44 112 LYS A O 1
ATOM 855 N N . PRO A 1 113 ? -24.826 0.663 -14.222 1.00 92.38 113 PRO A N 1
ATOM 856 C CA . PRO A 1 113 ? -24.197 1.325 -15.362 1.00 92.38 113 PRO A CA 1
ATOM 857 C C . PRO A 1 113 ? -24.884 2.661 -15.689 1.00 92.38 113 PRO A C 1
ATOM 859 O O . PRO A 1 113 ? -26.111 2.741 -15.652 1.00 92.38 113 PRO A O 1
ATOM 862 N N . ASN A 1 114 ? -24.096 3.691 -16.014 1.00 91.62 114 ASN A N 1
ATOM 863 C CA . ASN A 1 114 ? -24.550 5.057 -16.337 1.00 91.62 114 ASN A CA 1
ATOM 864 C C . ASN A 1 114 ? -25.223 5.837 -15.190 1.00 91.62 114 ASN A C 1
ATOM 866 O O . ASN A 1 114 ? -25.955 6.791 -15.444 1.00 91.62 114 ASN A O 1
ATOM 870 N N . THR A 1 115 ? -24.989 5.458 -13.932 1.00 94.19 115 THR A N 1
ATOM 871 C CA . THR A 1 115 ? -25.439 6.262 -12.784 1.00 94.19 115 THR A CA 1
ATOM 872 C C . THR A 1 115 ? -24.528 7.476 -12.601 1.00 94.19 115 THR A C 1
ATOM 874 O O . THR A 1 115 ? -23.308 7.328 -12.550 1.00 94.19 115 THR A O 1
ATOM 877 N N . ASP A 1 116 ? -25.115 8.662 -12.448 1.00 93.00 116 ASP A N 1
ATOM 878 C CA . ASP A 1 116 ? -24.391 9.864 -12.032 1.00 93.00 116 ASP A CA 1
ATOM 879 C C . ASP A 1 116 ? -24.124 9.804 -10.519 1.00 93.00 116 ASP A C 1
ATOM 881 O O . ASP A 1 116 ? -25.034 9.928 -9.692 1.00 93.00 116 ASP A O 1
ATOM 885 N N . ALA A 1 117 ? -22.860 9.574 -10.163 1.00 91.44 117 ALA A N 1
ATOM 886 C CA . ALA A 1 117 ? -22.425 9.467 -8.776 1.00 91.44 117 ALA A CA 1
ATOM 887 C C . ALA A 1 117 ? -22.575 10.790 -8.006 1.00 91.44 117 ALA A C 1
ATOM 889 O O . ALA A 1 117 ? -22.895 10.762 -6.819 1.00 91.44 117 ALA A O 1
ATOM 890 N N . ALA A 1 118 ? -22.396 11.942 -8.660 1.00 91.12 118 ALA A N 1
ATOM 891 C CA . ALA A 1 118 ? -22.515 13.243 -8.006 1.00 91.12 118 ALA A CA 1
ATOM 892 C C . ALA A 1 118 ? -23.978 13.546 -7.663 1.00 91.12 118 ALA A C 1
ATOM 894 O O . ALA A 1 118 ? -24.282 13.960 -6.542 1.00 91.12 118 ALA A O 1
ATOM 895 N N . LEU A 1 119 ? -24.898 13.262 -8.591 1.00 93.62 119 LEU A N 1
ATOM 896 C CA . LEU A 1 119 ? -26.333 13.395 -8.335 1.00 93.62 119 LEU A CA 1
ATOM 897 C C . LEU A 1 119 ? -26.799 12.443 -7.223 1.00 93.62 119 LEU A C 1
ATOM 899 O O . LEU A 1 119 ? -27.573 12.833 -6.348 1.00 93.62 119 LEU A O 1
ATOM 903 N N . LEU A 1 120 ? -26.306 11.200 -7.219 1.00 94.25 120 LEU A N 1
ATOM 904 C CA . LEU A 1 120 ? -26.610 10.246 -6.153 1.00 94.25 120 LEU A CA 1
ATOM 905 C C . LEU A 1 120 ? -26.114 10.745 -4.787 1.00 94.25 120 LEU A C 1
ATOM 907 O O . LEU A 1 120 ? -26.865 10.691 -3.816 1.00 94.25 120 LEU A O 1
ATOM 911 N N . ALA A 1 121 ? -24.891 11.270 -4.715 1.00 92.38 121 ALA A N 1
ATOM 912 C CA . ALA A 1 121 ? -24.319 11.823 -3.490 1.00 92.38 121 ALA A CA 1
ATOM 913 C C . ALA A 1 121 ? -25.153 12.996 -2.934 1.00 92.38 121 ALA A C 1
ATOM 915 O O . ALA A 1 121 ? -25.435 13.053 -1.733 1.00 92.38 121 ALA A O 1
ATOM 916 N N . GLN A 1 122 ? -25.640 13.886 -3.808 1.00 92.88 122 GLN A N 1
ATOM 917 C CA . GLN A 1 122 ? -26.542 14.985 -3.433 1.00 92.88 122 GLN A CA 1
ATOM 918 C C . GLN A 1 122 ? -27.892 14.484 -2.905 1.00 92.88 122 GLN A C 1
ATOM 920 O O . GLN A 1 122 ? -28.410 15.007 -1.913 1.00 92.88 122 GLN A O 1
ATOM 925 N N . ASN A 1 123 ? -28.453 13.447 -3.530 1.00 92.75 123 ASN A N 1
ATOM 926 C CA . ASN A 1 123 ? -29.703 12.836 -3.082 1.00 92.75 123 ASN A CA 1
ATOM 927 C C . ASN A 1 123 ? -29.545 12.168 -1.710 1.00 92.75 123 ASN A C 1
ATOM 929 O O . ASN A 1 123 ? -30.395 12.360 -0.841 1.00 92.75 123 ASN A O 1
ATOM 933 N N . ILE A 1 124 ? -28.441 11.445 -1.482 1.00 90.81 124 ILE A N 1
ATOM 934 C CA . ILE A 1 124 ? -28.125 10.848 -0.175 1.00 90.81 124 ILE A CA 1
ATOM 935 C C . ILE A 1 124 ? -27.952 11.947 0.881 1.00 90.81 124 ILE A C 1
ATOM 937 O O . ILE A 1 124 ? -28.534 11.858 1.958 1.00 90.81 124 ILE A O 1
ATOM 941 N N . THR A 1 125 ? -27.220 13.015 0.559 1.00 90.00 125 THR A N 1
ATOM 942 C CA . THR A 1 125 ? -27.041 14.170 1.453 1.00 90.00 125 THR A CA 1
ATOM 943 C C . THR A 1 125 ? -28.386 14.783 1.850 1.00 90.00 125 THR A C 1
ATOM 945 O O . THR A 1 125 ? -28.647 15.027 3.027 1.00 90.00 125 THR A O 1
ATOM 948 N N . SER A 1 126 ? -29.276 14.990 0.876 1.00 90.12 126 SER A N 1
ATOM 949 C CA . SER A 1 126 ? -30.612 15.550 1.111 1.00 90.12 126 SER A CA 1
ATOM 950 C C . SER A 1 126 ? -31.474 14.630 1.979 1.00 90.12 126 SER A C 1
ATOM 952 O O . SER A 1 126 ? -32.180 15.101 2.869 1.00 90.12 126 SER A O 1
ATOM 954 N N . PHE A 1 127 ? -31.377 13.317 1.763 1.00 88.69 127 PHE A N 1
ATOM 955 C CA . PHE A 1 127 ? -32.060 12.309 2.568 1.00 88.69 127 PHE A CA 1
ATOM 956 C C . PHE A 1 127 ? -31.574 12.307 4.023 1.00 88.69 127 PHE A C 1
ATOM 958 O O . PHE A 1 127 ? -32.401 12.378 4.931 1.00 88.69 127 PHE A O 1
ATOM 965 N N . ILE A 1 128 ? -30.259 12.319 4.264 1.00 84.88 128 ILE A N 1
ATOM 966 C CA . ILE A 1 128 ? -29.691 12.366 5.623 1.00 84.88 128 ILE A CA 1
ATOM 967 C C . ILE A 1 128 ? -30.164 13.620 6.363 1.00 84.88 128 ILE A C 1
ATOM 969 O O . ILE A 1 128 ? -30.674 13.517 7.477 1.00 84.88 128 ILE A O 1
ATOM 973 N N . ARG A 1 129 ? -30.099 14.790 5.716 1.00 86.50 129 ARG A N 1
ATOM 974 C CA . ARG A 1 129 ? -30.583 16.061 6.287 1.00 86.50 129 ARG A CA 1
ATOM 975 C C . ARG A 1 129 ? -32.084 16.059 6.587 1.00 86.50 129 ARG A C 1
ATOM 977 O O . ARG A 1 129 ? -32.528 16.809 7.452 1.00 86.50 129 ARG A O 1
ATOM 984 N N . SER A 1 130 ? -32.871 15.249 5.873 1.00 86.12 130 SER A N 1
ATOM 985 C CA . SER A 1 130 ? -34.313 15.117 6.123 1.00 86.12 130 SER A CA 1
ATOM 986 C C . SER A 1 130 ? -34.641 14.267 7.353 1.00 86.12 130 SER A C 1
ATOM 988 O O . SER A 1 130 ? -35.706 14.442 7.939 1.00 86.12 130 SER A O 1
ATOM 990 N N . ILE A 1 131 ? -33.732 13.371 7.752 1.00 83.31 131 ILE A N 1
ATOM 991 C CA . ILE A 1 131 ? -33.925 12.433 8.867 1.00 83.31 131 ILE A CA 1
ATOM 992 C C . ILE A 1 131 ? -33.239 12.936 10.137 1.00 83.31 131 ILE A C 1
ATOM 994 O O . ILE A 1 131 ? -33.788 12.773 11.224 1.00 83.31 131 ILE A O 1
ATOM 998 N N . ASN A 1 132 ? -32.069 13.565 10.009 1.00 77.94 132 ASN A N 1
ATOM 999 C CA . ASN A 1 132 ? -31.308 14.092 11.133 1.00 77.94 132 ASN A CA 1
ATOM 1000 C C . ASN A 1 132 ? -31.180 15.621 11.042 1.00 77.94 132 ASN A C 1
ATOM 1002 O O . ASN A 1 132 ? -30.456 16.160 10.202 1.00 77.94 132 ASN A O 1
ATOM 1006 N N . ALA A 1 133 ? -31.886 16.323 11.934 1.00 69.31 133 ALA A N 1
ATOM 1007 C CA . ALA A 1 133 ? -31.910 17.783 11.981 1.00 69.31 133 ALA A CA 1
ATOM 1008 C C . ALA A 1 133 ? -30.569 18.409 12.409 1.00 69.31 133 ALA A C 1
ATOM 1010 O O . ALA A 1 133 ? -30.351 19.591 12.124 1.00 69.31 133 ALA A O 1
ATOM 1011 N N . ASP A 1 134 ? -29.684 17.635 13.043 1.00 72.44 134 ASP A N 1
ATOM 1012 C CA . ASP A 1 134 ? -28.354 18.080 13.472 1.00 72.44 134 ASP A CA 1
ATOM 1013 C C . ASP A 1 134 ? -27.305 17.945 12.353 1.00 72.44 134 ASP A C 1
ATOM 1015 O O . ASP A 1 134 ? -26.324 18.686 12.323 1.00 72.44 134 ASP A O 1
ATOM 1019 N N . SER A 1 135 ? -27.569 17.116 11.338 1.00 70.38 135 SER A N 1
ATOM 1020 C CA . SER A 1 135 ? -26.702 16.883 10.168 1.00 70.38 135 SER A CA 1
ATOM 1021 C C . SER A 1 135 ? -26.786 17.972 9.086 1.00 70.38 135 SER A C 1
ATOM 1023 O O . SER A 1 135 ? -26.470 17.736 7.919 1.00 70.38 135 SER A O 1
ATOM 1025 N N . LYS A 1 136 ? -27.223 19.196 9.415 1.00 70.06 136 LYS A N 1
ATOM 1026 C CA . LYS A 1 136 ? -27.436 20.273 8.419 1.00 70.06 136 LYS A CA 1
ATOM 1027 C C . LYS A 1 136 ? -26.172 20.665 7.653 1.00 70.06 136 LYS A C 1
ATOM 1029 O O . LYS A 1 136 ? -26.283 21.140 6.524 1.00 70.06 136 LYS A O 1
ATOM 1034 N N . SER A 1 137 ? -25.000 20.485 8.257 1.00 72.56 137 SER A N 1
ATOM 1035 C CA . SER A 1 137 ? -23.699 20.743 7.632 1.00 72.56 137 SER A CA 1
ATOM 1036 C C . SER A 1 137 ? -23.090 19.531 6.933 1.00 72.56 137 SER A C 1
ATOM 1038 O O . SER A 1 137 ? -22.052 19.683 6.296 1.00 72.56 137 SER A O 1
ATOM 1040 N N . ASP A 1 138 ? -23.696 18.350 7.051 1.00 77.00 138 ASP A N 1
ATOM 1041 C CA . ASP A 1 138 ? -23.102 17.120 6.540 1.00 77.00 138 ASP A CA 1
ATOM 1042 C C . ASP A 1 138 ? -23.259 17.063 5.022 1.00 77.00 138 ASP A C 1
ATOM 1044 O O . ASP A 1 138 ? -24.303 17.431 4.467 1.00 77.00 138 ASP A O 1
ATOM 1048 N N . GLU A 1 139 ? -22.210 16.607 4.346 1.00 81.31 139 GLU A N 1
ATOM 1049 C CA . GLU A 1 139 ? -22.175 16.395 2.904 1.00 81.31 139 GLU A CA 1
ATOM 1050 C C . GLU A 1 139 ? -21.607 15.013 2.619 1.00 81.31 139 GLU A C 1
ATOM 1052 O O . GLU A 1 139 ? -20.541 14.643 3.114 1.00 81.31 139 GLU A O 1
ATOM 1057 N N . VAL A 1 140 ? -22.342 14.240 1.822 1.00 85.62 140 VAL A N 1
ATOM 1058 C CA . VAL A 1 140 ? -21.903 12.926 1.371 1.00 85.62 140 VAL A CA 1
ATOM 1059 C C . VAL A 1 140 ? -21.222 13.074 0.030 1.00 85.62 140 VAL A C 1
ATOM 1061 O O . VAL A 1 140 ? -21.754 13.687 -0.894 1.00 85.62 140 VAL A O 1
ATOM 1064 N N . TYR A 1 141 ? -20.071 12.428 -0.079 1.00 85.81 141 TYR A N 1
ATOM 1065 C CA . TYR A 1 141 ? -19.293 12.344 -1.296 1.00 85.81 141 TYR A CA 1
ATOM 1066 C C . TYR A 1 141 ? -19.067 10.880 -1.661 1.00 85.81 141 TYR A C 1
ATOM 1068 O O . TYR A 1 141 ? -18.829 10.044 -0.790 1.00 85.81 141 TYR A O 1
ATOM 1076 N N . LEU A 1 142 ? -19.152 10.568 -2.955 1.00 89.12 142 LEU A N 1
ATOM 1077 C CA . LEU A 1 142 ? -18.874 9.232 -3.473 1.00 89.12 142 LEU A CA 1
ATOM 1078 C C . LEU A 1 142 ? -17.532 9.238 -4.200 1.00 89.12 142 LEU A C 1
ATOM 1080 O O . LEU A 1 142 ? -17.371 9.915 -5.214 1.00 89.12 142 LEU A O 1
ATOM 1084 N N . GLN A 1 143 ? -16.591 8.456 -3.680 1.00 88.88 143 GLN A N 1
ATOM 1085 C CA . GLN A 1 143 ? -15.285 8.229 -4.287 1.00 88.88 143 GLN A CA 1
ATOM 1086 C C . GLN A 1 143 ? -15.335 6.981 -5.184 1.00 88.88 143 GLN A C 1
ATOM 1088 O O . GLN A 1 143 ? -15.770 5.918 -4.726 1.00 88.88 143 GLN A O 1
ATOM 1093 N N . PRO A 1 144 ? -14.875 7.059 -6.446 1.00 89.69 144 PRO A N 1
ATOM 1094 C CA . PRO A 1 144 ? -14.705 5.881 -7.286 1.00 89.69 144 PRO A CA 1
ATOM 1095 C C . PRO A 1 144 ? -13.716 4.889 -6.666 1.00 89.69 144 PRO A C 1
ATOM 1097 O O . PRO A 1 144 ? -12.600 5.251 -6.300 1.00 89.69 144 PRO A O 1
ATOM 1100 N N . PHE A 1 145 ? -14.085 3.608 -6.611 1.00 87.62 145 PHE A N 1
ATOM 1101 C CA . PHE A 1 145 ? -13.226 2.578 -6.014 1.00 87.62 145 PHE A CA 1
ATOM 1102 C C . PHE A 1 145 ? -11.871 2.431 -6.733 1.00 87.62 145 PHE A C 1
ATOM 1104 O O . PHE A 1 145 ? -10.863 2.130 -6.104 1.00 87.62 145 PHE A O 1
ATOM 1111 N N . SER A 1 146 ? -11.811 2.708 -8.041 1.00 86.44 146 SER A N 1
ATOM 1112 C CA . SER A 1 146 ? -10.565 2.699 -8.827 1.00 86.44 146 SER A CA 1
ATOM 1113 C C . SER A 1 146 ? -9.544 3.761 -8.401 1.00 86.44 146 SER A C 1
ATOM 1115 O O . SER A 1 146 ? -8.373 3.647 -8.746 1.00 86.44 146 SER A O 1
ATOM 1117 N N . GLU A 1 147 ? -9.983 4.789 -7.677 1.00 87.31 147 GLU A N 1
ATOM 1118 C CA . GLU A 1 147 ? -9.165 5.911 -7.201 1.00 87.31 147 GLU A CA 1
ATOM 1119 C C . GLU A 1 147 ? -8.762 5.750 -5.727 1.00 87.31 147 GLU A C 1
ATOM 1121 O O . GLU A 1 147 ? -8.105 6.617 -5.157 1.00 87.31 147 GLU A O 1
ATOM 1126 N N . LEU A 1 148 ? -9.167 4.648 -5.086 1.00 85.81 148 LEU A N 1
ATOM 1127 C CA . LEU A 1 148 ? -8.924 4.401 -3.665 1.00 85.81 148 LEU A CA 1
ATOM 1128 C C . LEU A 1 148 ? -7.437 4.152 -3.363 1.00 85.81 148 LEU A C 1
ATOM 1130 O O . LEU A 1 148 ? -6.921 4.608 -2.341 1.00 85.81 148 LEU A O 1
ATOM 1134 N N . HIS A 1 149 ? -6.735 3.452 -4.260 1.00 87.38 149 HIS A N 1
ATOM 1135 C CA . HIS A 1 149 ? -5.305 3.186 -4.092 1.00 87.38 149 HIS A CA 1
ATOM 1136 C C . HIS A 1 149 ? -4.457 4.426 -4.379 1.00 87.38 149 HIS A C 1
ATOM 1138 O O . HIS A 1 149 ? -3.520 4.734 -3.648 1.00 87.38 149 HIS A O 1
ATOM 1144 N N . LEU A 1 150 ? -4.762 5.122 -5.476 1.00 87.50 150 LEU A N 1
ATOM 1145 C CA . LEU A 1 150 ? -4.034 6.299 -5.927 1.00 87.50 150 LEU A CA 1
ATOM 1146 C C . LEU A 1 150 ? -5.017 7.432 -6.167 1.00 87.50 150 LEU A C 1
ATOM 1148 O O . LEU A 1 150 ? -5.815 7.385 -7.103 1.00 87.50 150 LEU A O 1
ATOM 1152 N N . ALA A 1 151 ? -4.876 8.470 -5.350 1.00 81.25 151 ALA A N 1
ATOM 1153 C CA . ALA A 1 151 ? -5.537 9.743 -5.553 1.00 81.25 151 ALA A CA 1
ATOM 1154 C C . ALA A 1 151 ? -5.354 10.253 -7.006 1.00 81.25 151 ALA A C 1
ATOM 1156 O O . ALA A 1 151 ? -4.226 10.276 -7.506 1.00 81.25 151 ALA A O 1
ATOM 1157 N N . PRO A 1 152 ? -6.425 10.713 -7.678 1.00 78.44 152 PRO A N 1
ATOM 1158 C CA . PRO A 1 152 ? -6.377 11.316 -9.014 1.00 78.44 152 PRO A CA 1
ATOM 1159 C C . PRO A 1 152 ? -5.531 12.582 -9.094 1.00 78.44 152 PRO A C 1
ATOM 1161 O O . PRO A 1 152 ? -4.985 12.903 -10.149 1.00 78.44 152 PRO A O 1
ATOM 1164 N N . SER A 1 153 ? -5.465 13.333 -7.994 1.00 72.75 153 SER A N 1
ATOM 1165 C CA . SER A 1 153 ? -4.755 14.603 -7.902 1.00 72.75 153 SER A CA 1
ATOM 1166 C C . SER A 1 153 ? -3.979 14.709 -6.591 1.00 72.75 153 SER A C 1
ATOM 1168 O O . SER A 1 153 ? -4.219 13.973 -5.636 1.00 72.75 153 SER A O 1
ATOM 1170 N N . PHE A 1 154 ? -3.027 15.642 -6.546 1.00 63.56 154 PHE A N 1
ATOM 1171 C CA . PHE A 1 154 ? -2.230 15.896 -5.344 1.00 63.56 154 PHE A CA 1
ATOM 1172 C C . PHE A 1 154 ? -3.051 16.500 -4.196 1.00 63.56 154 PHE A C 1
ATOM 1174 O O . PHE A 1 154 ? -2.752 16.225 -3.040 1.00 63.56 154 PHE A O 1
ATOM 1181 N N . ASP A 1 155 ? -4.107 17.249 -4.519 1.00 64.69 155 ASP A N 1
ATOM 1182 C CA . ASP A 1 155 ? -5.010 17.893 -3.555 1.00 64.69 155 ASP A CA 1
ATOM 1183 C C . ASP A 1 155 ? -6.306 17.089 -3.362 1.00 64.69 155 ASP A C 1
ATOM 1185 O O . ASP A 1 155 ? -7.377 17.649 -3.121 1.00 64.69 155 ASP A O 1
ATOM 1189 N N . TYR A 1 156 ? -6.242 15.770 -3.555 1.00 71.12 156 TYR A N 1
ATOM 1190 C CA . TYR A 1 156 ? -7.432 14.937 -3.499 1.00 71.12 156 TYR A CA 1
ATOM 1191 C C . TYR A 1 156 ? -7.999 14.895 -2.074 1.00 71.12 156 TYR A C 1
ATOM 1193 O O . TYR A 1 156 ? -7.276 14.552 -1.137 1.00 71.12 156 TYR A O 1
ATOM 1201 N N . PRO A 1 157 ? -9.285 15.235 -1.887 1.00 64.44 157 PRO A N 1
ATOM 1202 C CA . PRO A 1 157 ? -9.845 15.439 -0.556 1.00 64.44 157 PRO A CA 1
ATOM 1203 C C . PRO A 1 157 ? -10.229 14.137 0.163 1.00 64.44 157 PRO A C 1
ATOM 1205 O O . PRO A 1 157 ? -10.573 14.186 1.343 1.00 64.44 157 PRO A O 1
ATOM 1208 N N . TYR A 1 158 ? -10.204 12.986 -0.520 1.00 76.31 158 TYR A N 1
ATOM 1209 C CA . TYR A 1 158 ? -10.651 11.706 0.039 1.00 76.31 158 TYR A CA 1
ATOM 1210 C C . TYR A 1 158 ? -9.497 10.769 0.401 1.00 76.31 158 TYR A C 1
ATOM 1212 O O . TYR A 1 158 ? -8.337 10.986 0.049 1.00 76.31 158 TYR A O 1
ATOM 1220 N N . GLN A 1 159 ? -9.841 9.700 1.119 1.00 70.69 159 GLN A N 1
ATOM 1221 C CA . GLN A 1 159 ? -8.893 8.704 1.595 1.00 70.69 159 GLN A CA 1
ATOM 1222 C C . GLN A 1 159 ? -8.174 8.014 0.423 1.00 70.69 159 GLN A C 1
ATOM 1224 O O . GLN A 1 159 ? -8.799 7.540 -0.525 1.00 70.69 159 GLN A O 1
ATOM 1229 N N . THR A 1 160 ? -6.846 7.936 0.521 1.00 78.19 160 THR A N 1
ATOM 1230 C CA . THR A 1 160 ? -5.964 7.228 -0.415 1.00 78.19 160 THR A CA 1
ATOM 1231 C C . THR A 1 160 ? -4.994 6.358 0.379 1.00 78.19 160 THR A C 1
ATOM 1233 O O . THR A 1 160 ? -4.484 6.791 1.414 1.00 78.19 160 THR A O 1
ATOM 1236 N N . TYR A 1 161 ? -4.742 5.132 -0.078 1.00 79.19 161 TYR A N 1
ATOM 1237 C CA . TYR A 1 161 ? -3.788 4.220 0.574 1.00 79.19 161 TYR A CA 1
ATOM 1238 C C . TYR A 1 161 ? -2.357 4.391 0.056 1.00 79.19 161 TYR A C 1
ATOM 1240 O O . TYR A 1 161 ? -1.389 4.161 0.781 1.00 79.19 161 TYR A O 1
ATOM 1248 N N . GLY A 1 162 ? -2.217 4.806 -1.200 1.00 79.56 162 GLY A N 1
ATOM 1249 C CA . GLY A 1 162 ? -0.947 5.035 -1.867 1.00 79.56 162 GLY A CA 1
ATOM 1250 C C . GLY A 1 162 ? -0.586 6.513 -1.980 1.00 79.56 162 GLY A C 1
ATOM 1251 O O . GLY A 1 162 ? -1.355 7.416 -1.647 1.00 79.56 162 GLY A O 1
ATOM 1252 N N . ASN A 1 163 ? 0.621 6.752 -2.492 1.00 80.62 163 ASN A N 1
ATOM 1253 C CA . ASN A 1 163 ? 1.162 8.084 -2.726 1.00 80.62 163 ASN A CA 1
ATOM 1254 C C . ASN A 1 163 ? 1.553 8.229 -4.204 1.00 80.62 163 ASN A C 1
ATOM 1256 O O . ASN A 1 163 ? 2.594 7.725 -4.636 1.00 80.62 163 ASN A O 1
ATOM 1260 N N . LEU A 1 164 ? 0.720 8.936 -4.977 1.00 82.69 164 LEU A N 1
ATOM 1261 C CA . LEU A 1 164 ? 0.959 9.164 -6.404 1.00 82.69 164 LEU A CA 1
ATOM 1262 C C . LEU A 1 164 ? 2.288 9.891 -6.654 1.00 82.69 164 LEU A C 1
ATOM 1264 O O . LEU A 1 164 ? 2.997 9.546 -7.597 1.00 82.69 164 LEU A O 1
ATOM 1268 N N . THR A 1 165 ? 2.672 10.839 -5.792 1.00 80.81 165 THR A N 1
ATOM 1269 C CA . THR A 1 165 ? 3.956 11.552 -5.889 1.00 80.81 165 THR A CA 1
ATOM 1270 C C . THR A 1 165 ? 5.121 10.576 -5.884 1.00 80.81 165 THR A C 1
ATOM 1272 O O . THR A 1 165 ? 6.012 10.673 -6.723 1.00 80.81 165 THR A O 1
ATOM 1275 N N . LEU A 1 166 ? 5.098 9.601 -4.979 1.00 81.06 166 LEU A N 1
ATOM 1276 C CA . LEU A 1 166 ? 6.145 8.594 -4.872 1.00 81.06 166 LEU A CA 1
ATOM 1277 C C . LEU A 1 166 ? 6.195 7.714 -6.130 1.00 81.06 166 LEU A C 1
ATOM 1279 O O . LEU A 1 166 ? 7.279 7.497 -6.673 1.00 81.06 166 LEU A O 1
ATOM 1283 N N . VAL A 1 167 ? 5.040 7.283 -6.649 1.00 87.12 167 VAL A N 1
ATOM 1284 C CA . VAL A 1 167 ? 4.962 6.508 -7.902 1.00 87.12 167 VAL A CA 1
ATOM 1285 C C . VAL A 1 167 ? 5.531 7.303 -9.080 1.00 87.12 167 VAL A C 1
ATOM 1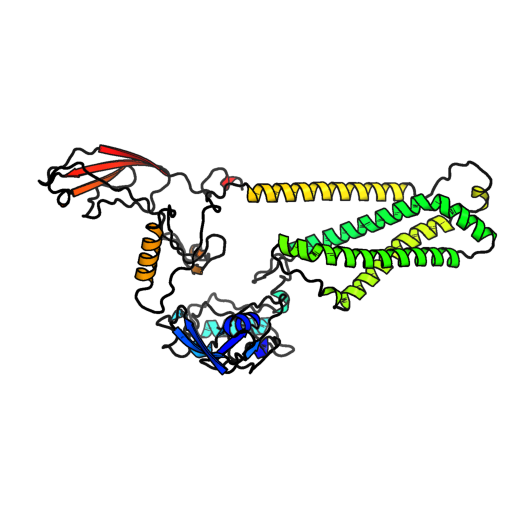287 O O . VAL A 1 167 ? 6.362 6.787 -9.827 1.00 87.12 167 VAL A O 1
ATOM 1290 N N . VAL A 1 168 ? 5.143 8.573 -9.228 1.00 86.12 168 VAL A N 1
ATOM 1291 C CA . VAL A 1 168 ? 5.631 9.459 -10.298 1.00 86.12 168 VAL A CA 1
ATOM 1292 C C . VAL A 1 168 ? 7.132 9.717 -10.164 1.00 86.12 168 VAL A C 1
ATOM 1294 O O . VAL A 1 168 ? 7.850 9.682 -11.166 1.00 86.12 168 VAL A O 1
ATOM 1297 N N . VAL A 1 169 ? 7.639 9.927 -8.948 1.00 85.19 169 VAL A N 1
ATOM 1298 C CA . VAL A 1 169 ? 9.076 10.100 -8.688 1.00 85.19 169 VAL A CA 1
ATOM 1299 C C . VAL A 1 169 ? 9.848 8.839 -9.079 1.00 85.19 169 VAL A C 1
ATOM 1301 O O . VAL A 1 169 ? 10.839 8.938 -9.804 1.00 85.19 169 VAL A O 1
ATOM 1304 N N . PHE A 1 170 ? 9.383 7.651 -8.685 1.00 85.75 170 PHE A N 1
ATOM 1305 C CA . PHE A 1 170 ? 10.022 6.387 -9.061 1.00 85.75 170 PHE A CA 1
ATOM 1306 C C . PHE A 1 170 ? 9.965 6.124 -10.566 1.00 85.75 170 PHE A C 1
ATOM 1308 O O . PHE A 1 170 ? 10.981 5.742 -11.149 1.00 85.75 170 PHE A O 1
ATOM 1315 N N . ALA A 1 171 ? 8.834 6.395 -11.219 1.00 89.06 171 ALA A N 1
ATOM 1316 C CA . ALA A 1 171 ? 8.710 6.285 -12.670 1.00 89.06 171 ALA A CA 1
ATOM 1317 C C . ALA A 1 171 ? 9.663 7.250 -13.396 1.00 89.06 171 ALA A C 1
ATOM 1319 O O . ALA A 1 171 ? 10.334 6.866 -14.356 1.00 89.06 171 ALA A O 1
ATOM 1320 N N . THR A 1 172 ? 9.787 8.484 -12.901 1.00 86.94 172 THR A N 1
ATOM 1321 C CA . THR A 1 172 ? 10.700 9.496 -13.452 1.00 86.94 172 THR A CA 1
ATOM 1322 C C . THR A 1 172 ? 12.159 9.068 -13.299 1.00 86.94 172 THR A C 1
ATOM 1324 O O . THR A 1 172 ? 12.931 9.150 -14.255 1.00 86.94 172 THR A O 1
ATOM 1327 N N . ILE A 1 173 ? 12.536 8.549 -12.127 1.00 87.62 173 ILE A N 1
ATOM 1328 C CA . ILE A 1 173 ? 13.872 7.999 -11.873 1.00 87.62 173 ILE A CA 1
ATOM 1329 C C . ILE A 1 173 ? 14.160 6.823 -12.813 1.00 87.62 173 ILE A C 1
ATOM 1331 O O . ILE A 1 173 ? 15.217 6.795 -13.444 1.00 87.62 173 ILE A O 1
ATOM 1335 N N . ALA A 1 174 ? 13.220 5.885 -12.955 1.00 90.38 174 ALA A N 1
ATOM 1336 C CA . ALA A 1 174 ? 13.367 4.735 -13.842 1.00 90.38 174 ALA A CA 1
ATOM 1337 C C . ALA A 1 174 ? 13.567 5.167 -15.306 1.00 90.38 174 ALA A C 1
ATOM 1339 O O . ALA A 1 174 ? 14.479 4.675 -15.975 1.00 90.38 174 ALA A O 1
ATOM 1340 N N . MET A 1 175 ? 12.782 6.138 -15.788 1.00 89.31 175 MET A N 1
ATOM 1341 C CA . MET A 1 175 ? 12.946 6.704 -17.131 1.00 89.31 175 MET A CA 1
ATOM 1342 C C . MET A 1 175 ? 14.294 7.411 -17.312 1.00 89.31 175 MET A C 1
ATOM 1344 O O . MET A 1 175 ? 14.936 7.249 -18.350 1.00 89.31 175 MET A O 1
ATOM 1348 N N . LEU A 1 176 ? 14.762 8.160 -16.310 1.00 86.94 176 LEU A N 1
ATOM 1349 C CA . LEU A 1 176 ? 16.058 8.836 -16.367 1.00 86.94 176 LEU A CA 1
ATOM 1350 C C . LEU A 1 176 ? 17.218 7.830 -16.429 1.00 86.94 176 LEU A C 1
ATOM 1352 O O . LEU A 1 176 ? 18.127 7.997 -17.241 1.00 86.94 176 LEU A O 1
ATOM 1356 N N . ILE A 1 177 ? 17.171 6.761 -15.626 1.00 89.38 177 ILE A N 1
ATOM 1357 C CA . ILE A 1 177 ? 18.166 5.675 -15.649 1.00 89.38 177 ILE A CA 1
ATOM 1358 C C . ILE A 1 177 ? 18.176 4.979 -17.015 1.00 89.38 177 ILE A C 1
ATOM 1360 O O . ILE A 1 177 ? 19.246 4.751 -17.585 1.00 89.38 177 ILE A O 1
ATOM 1364 N N . LEU A 1 178 ? 16.998 4.688 -17.575 1.00 89.06 178 LEU A N 1
ATOM 1365 C CA . LEU A 1 178 ? 16.871 4.101 -18.910 1.00 89.06 178 LEU A CA 1
ATOM 1366 C C . LEU A 1 178 ? 17.484 5.010 -19.986 1.00 89.06 178 LEU A C 1
ATOM 1368 O O . LEU A 1 178 ? 18.245 4.545 -20.837 1.00 89.06 178 LEU A O 1
ATOM 1372 N N . PHE A 1 179 ? 17.213 6.315 -19.921 1.00 86.00 179 PHE A N 1
ATOM 1373 C CA . PHE A 1 179 ? 17.777 7.286 -20.854 1.00 86.00 179 PHE A CA 1
ATOM 1374 C C . PHE A 1 179 ? 19.306 7.360 -20.741 1.00 86.00 179 PHE A C 1
ATOM 1376 O O . PHE A 1 179 ? 20.000 7.302 -21.756 1.00 86.00 179 PHE A O 1
ATOM 1383 N N . ILE A 1 180 ? 19.851 7.387 -19.520 1.00 86.81 180 ILE A N 1
ATOM 1384 C CA . ILE A 1 180 ? 21.300 7.309 -19.270 1.00 86.81 180 ILE A CA 1
ATOM 1385 C C . ILE A 1 180 ? 21.899 6.049 -19.906 1.00 86.81 180 ILE A C 1
ATOM 1387 O O . ILE A 1 180 ? 22.948 6.129 -20.549 1.00 86.81 180 ILE A O 1
ATOM 1391 N N . ALA A 1 181 ? 21.240 4.896 -19.771 1.00 86.31 181 ALA A N 1
ATOM 1392 C CA . ALA A 1 181 ? 21.707 3.642 -20.356 1.00 86.31 181 ALA A CA 1
ATOM 1393 C C . ALA A 1 181 ? 21.754 3.704 -21.893 1.00 86.31 181 ALA A C 1
ATOM 1395 O O . ALA A 1 181 ? 22.756 3.308 -22.497 1.00 86.31 181 ALA A O 1
ATOM 1396 N N . TRP A 1 182 ? 20.723 4.262 -22.536 1.00 86.44 182 TRP A N 1
ATOM 1397 C CA . TRP A 1 182 ? 20.713 4.474 -23.987 1.00 86.44 182 TRP A CA 1
ATOM 1398 C C . TRP A 1 182 ? 21.801 5.442 -24.446 1.00 86.44 182 TRP A C 1
ATOM 1400 O O . TRP A 1 182 ? 22.512 5.145 -25.408 1.00 86.44 182 TRP A O 1
ATOM 1410 N N . LEU A 1 183 ? 21.983 6.566 -23.749 1.00 84.56 183 LEU A N 1
ATOM 1411 C CA . LEU A 1 183 ? 23.051 7.518 -24.057 1.00 84.56 183 LEU A CA 1
ATOM 1412 C C . LEU A 1 183 ? 24.434 6.881 -23.923 1.00 84.56 183 LEU A C 1
ATOM 1414 O O . LEU A 1 183 ? 25.288 7.068 -24.791 1.00 84.56 183 LEU A O 1
ATOM 1418 N N . ASN A 1 184 ? 24.642 6.079 -22.879 1.00 85.81 184 ASN A N 1
ATOM 1419 C CA . ASN A 1 184 ? 25.887 5.353 -22.679 1.00 85.81 184 ASN A CA 1
ATOM 1420 C C . ASN A 1 184 ? 26.152 4.366 -23.828 1.00 85.81 184 ASN A C 1
ATOM 1422 O O . ASN A 1 184 ? 27.255 4.323 -24.379 1.00 85.81 184 ASN A O 1
ATOM 1426 N N . TYR A 1 185 ? 25.127 3.623 -24.256 1.00 85.31 185 TYR A N 1
ATOM 1427 C CA . TYR A 1 185 ? 25.232 2.728 -25.407 1.00 85.31 185 TYR A CA 1
ATOM 1428 C C . TYR A 1 185 ? 25.557 3.487 -26.702 1.00 85.31 185 TYR A C 1
ATOM 1430 O O . TYR A 1 185 ? 26.467 3.087 -27.430 1.00 85.31 185 TYR A O 1
ATOM 1438 N N . ILE A 1 186 ? 24.886 4.613 -26.970 1.00 81.25 186 ILE A N 1
ATOM 1439 C CA . ILE A 1 186 ? 25.172 5.478 -28.127 1.00 81.25 186 ILE A CA 1
ATOM 1440 C C . ILE A 1 186 ? 26.621 5.965 -28.084 1.00 81.25 186 ILE A C 1
ATOM 1442 O O . ILE A 1 186 ? 27.328 5.891 -29.092 1.00 81.25 186 ILE A O 1
ATOM 1446 N N . ASN A 1 187 ? 27.097 6.414 -26.922 1.00 79.25 187 ASN A N 1
ATOM 1447 C CA . ASN A 1 187 ? 28.464 6.891 -26.736 1.00 79.25 187 ASN A CA 1
ATOM 1448 C C . ASN A 1 187 ? 29.498 5.790 -27.018 1.00 79.25 187 ASN A C 1
ATOM 1450 O O . ASN A 1 187 ? 30.467 6.027 -27.751 1.00 79.25 187 ASN A O 1
ATOM 1454 N N . LEU A 1 188 ? 29.276 4.579 -26.498 1.00 80.12 188 LEU A N 1
ATOM 1455 C CA . LEU A 1 188 ? 30.145 3.424 -26.728 1.00 80.12 188 LEU A CA 1
ATOM 1456 C C . LEU A 1 188 ? 30.111 2.959 -28.192 1.00 80.12 188 LEU A C 1
ATOM 1458 O O . LEU A 1 188 ? 31.160 2.688 -28.782 1.00 80.12 188 LEU A O 1
ATOM 1462 N N . SER A 1 189 ? 28.922 2.898 -28.794 1.00 78.69 189 SER A N 1
ATOM 1463 C CA . SER A 1 189 ? 28.733 2.509 -30.195 1.00 78.69 189 SER A CA 1
ATOM 1464 C C . SER A 1 189 ? 29.389 3.519 -31.143 1.00 78.69 189 SER A C 1
ATOM 1466 O O . SER A 1 189 ? 30.108 3.133 -32.063 1.00 78.69 189 SER A O 1
ATOM 1468 N N . THR A 1 190 ? 29.278 4.819 -30.844 1.00 75.06 190 THR A N 1
ATOM 1469 C CA . THR A 1 190 ? 29.947 5.898 -31.589 1.00 75.06 190 THR A CA 1
ATOM 1470 C C . THR A 1 190 ? 31.470 5.796 -31.491 1.00 75.06 190 THR A C 1
ATOM 1472 O O . THR A 1 190 ? 32.166 5.975 -32.489 1.00 75.06 190 THR A O 1
ATOM 1475 N N . ALA A 1 191 ? 32.022 5.477 -30.315 1.00 74.12 191 ALA A N 1
ATOM 1476 C CA . ALA A 1 191 ? 33.465 5.276 -30.158 1.00 74.12 191 ALA A CA 1
ATOM 1477 C C . ALA A 1 191 ? 33.976 4.088 -30.998 1.00 74.12 191 ALA A C 1
ATOM 1479 O O . ALA A 1 191 ? 35.038 4.171 -31.615 1.00 74.12 191 ALA A O 1
ATOM 1480 N N . LYS A 1 192 ? 33.182 3.013 -31.087 1.00 74.06 192 LYS A N 1
ATOM 1481 C CA . LYS A 1 192 ? 33.450 1.842 -31.937 1.00 74.06 192 LYS A CA 1
ATOM 1482 C C . LYS A 1 192 ? 33.098 2.068 -33.416 1.00 74.06 192 LYS A C 1
ATOM 1484 O O . LYS A 1 192 ? 33.457 1.252 -34.261 1.00 74.06 192 LYS A O 1
ATOM 1489 N N . ALA A 1 193 ? 32.439 3.171 -33.767 1.00 70.25 193 ALA A N 1
ATOM 1490 C CA . ALA A 1 193 ? 32.049 3.453 -35.145 1.00 70.25 193 ALA A CA 1
ATOM 1491 C C . ALA A 1 193 ? 33.267 3.635 -36.065 1.00 70.25 193 ALA A C 1
ATOM 1493 O O . ALA A 1 193 ? 33.203 3.256 -37.225 1.00 70.25 193 ALA A O 1
ATOM 1494 N N . LEU A 1 194 ? 34.398 4.149 -35.561 1.00 65.94 194 LEU A N 1
ATOM 1495 C CA . LEU A 1 194 ? 35.629 4.341 -36.345 1.00 65.94 194 LEU A CA 1
ATOM 1496 C C . LEU A 1 194 ? 36.258 3.024 -36.823 1.00 65.94 194 LEU A C 1
ATOM 1498 O O . LEU A 1 194 ? 36.759 2.960 -37.946 1.00 65.94 194 LEU A O 1
ATOM 1502 N N . THR A 1 195 ? 36.224 1.971 -36.003 1.00 69.06 195 THR A N 1
ATOM 1503 C CA . THR A 1 195 ? 36.691 0.640 -36.419 1.00 69.06 195 THR A CA 1
ATOM 1504 C C . THR A 1 195 ? 35.697 0.015 -37.396 1.00 69.06 195 THR A C 1
ATOM 1506 O O . THR A 1 195 ? 36.095 -0.420 -38.474 1.00 69.06 195 THR A O 1
ATOM 1509 N N . ARG A 1 196 ? 34.393 0.108 -37.099 1.00 72.94 196 ARG A N 1
ATOM 1510 C CA . ARG A 1 196 ? 33.307 -0.363 -37.978 1.00 72.94 196 ARG A CA 1
ATOM 1511 C C . ARG A 1 196 ? 33.224 0.388 -39.312 1.00 72.94 196 ARG A C 1
ATOM 1513 O O . ARG A 1 196 ? 32.743 -0.168 -40.297 1.00 72.94 196 ARG A O 1
ATOM 1520 N N . ALA A 1 197 ? 33.691 1.634 -39.377 1.00 70.69 197 ALA A N 1
ATOM 1521 C CA . ALA A 1 197 ? 33.691 2.440 -40.594 1.00 70.69 197 ALA A CA 1
ATOM 1522 C C . ALA A 1 197 ? 34.627 1.863 -41.665 1.00 70.69 197 ALA A C 1
ATOM 1524 O O . ALA A 1 197 ? 34.295 1.943 -42.848 1.00 70.69 197 ALA A O 1
ATOM 1525 N N . LYS A 1 198 ? 35.749 1.240 -41.272 1.00 72.19 198 LYS A N 1
ATOM 1526 C CA . LYS A 1 198 ? 36.644 0.537 -42.206 1.00 72.19 198 LYS A CA 1
ATOM 1527 C C . LYS A 1 198 ? 35.939 -0.667 -42.830 1.00 72.19 198 LYS A C 1
ATOM 1529 O O . LYS A 1 198 ? 35.863 -0.750 -44.053 1.00 72.19 198 LYS A O 1
ATOM 1534 N N . ASP A 1 199 ? 35.325 -1.513 -42.007 1.00 74.44 199 ASP A N 1
ATOM 1535 C CA . ASP A 1 199 ? 34.582 -2.696 -42.466 1.00 74.44 199 ASP A CA 1
ATOM 1536 C C . ASP A 1 199 ? 33.386 -2.313 -43.347 1.00 74.44 199 ASP A C 1
ATOM 1538 O O . ASP A 1 199 ? 33.154 -2.892 -44.407 1.00 74.44 199 ASP A O 1
ATOM 1542 N N . THR A 1 200 ? 32.648 -1.277 -42.941 1.00 77.31 200 THR A N 1
ATOM 1543 C CA . THR A 1 200 ? 31.512 -0.733 -43.698 1.00 77.31 200 THR A CA 1
ATOM 1544 C C . THR A 1 200 ? 31.971 -0.136 -45.030 1.00 77.31 200 THR A C 1
ATOM 1546 O O . THR A 1 200 ? 31.287 -0.281 -46.042 1.00 77.31 200 THR A O 1
ATOM 1549 N N . GLY A 1 201 ? 33.138 0.517 -45.053 1.00 75.81 201 GLY A N 1
ATOM 1550 C CA . GLY A 1 201 ? 33.765 1.048 -46.261 1.00 75.81 201 GLY A CA 1
ATOM 1551 C C . GLY A 1 201 ? 34.125 -0.051 -47.259 1.00 75.81 201 GLY A C 1
ATOM 1552 O O . GLY A 1 201 ? 33.774 0.069 -48.430 1.00 75.81 201 GLY A O 1
ATOM 1553 N N . VAL A 1 202 ? 34.729 -1.148 -46.790 1.00 80.56 202 VAL A N 1
ATOM 1554 C CA . VAL A 1 202 ? 35.026 -2.330 -47.619 1.00 80.56 202 VAL A CA 1
ATOM 1555 C C . VAL A 1 202 ? 33.736 -2.936 -48.177 1.00 80.56 202 VAL A C 1
ATOM 1557 O O . VAL A 1 202 ? 33.629 -3.141 -49.382 1.00 80.56 202 VAL A O 1
ATOM 1560 N N . ARG A 1 203 ? 32.705 -3.134 -47.345 1.00 83.19 203 ARG A N 1
ATOM 1561 C CA . ARG A 1 203 ? 31.406 -3.680 -47.786 1.00 83.19 203 ARG A CA 1
ATOM 1562 C C . ARG A 1 203 ? 30.697 -2.795 -48.815 1.00 83.19 203 ARG A C 1
ATOM 1564 O O . ARG A 1 203 ? 30.124 -3.320 -49.763 1.00 83.19 203 ARG A O 1
ATOM 1571 N N . LYS A 1 204 ? 30.756 -1.466 -48.668 1.00 80.25 204 LYS A N 1
ATOM 1572 C CA . LYS A 1 204 ? 30.222 -0.517 -49.664 1.00 80.25 204 LYS A CA 1
ATOM 1573 C C . LYS A 1 204 ? 30.945 -0.632 -51.010 1.00 80.25 204 LYS A C 1
ATOM 1575 O O . LYS A 1 204 ? 30.287 -0.574 -52.042 1.00 80.25 204 LYS A O 1
ATOM 1580 N N . VAL A 1 205 ? 32.272 -0.797 -51.007 1.00 81.94 205 VAL A N 1
ATOM 1581 C CA . VAL A 1 205 ? 33.065 -1.006 -52.237 1.00 81.94 205 VAL A CA 1
ATOM 1582 C C . VAL A 1 205 ? 32.724 -2.348 -52.893 1.00 81.94 205 VAL A C 1
ATOM 1584 O O . VAL A 1 205 ? 32.669 -2.426 -54.114 1.00 81.94 205 VAL A O 1
ATOM 1587 N N . LEU A 1 206 ? 32.406 -3.368 -52.092 1.00 84.31 206 LEU A N 1
ATOM 1588 C CA . LEU A 1 206 ? 31.912 -4.672 -52.551 1.00 84.31 206 LEU A CA 1
ATOM 1589 C C . LEU A 1 206 ? 30.429 -4.665 -52.986 1.00 84.31 206 LEU A C 1
ATOM 1591 O O . LEU A 1 206 ? 29.885 -5.722 -53.292 1.00 84.31 206 LEU A O 1
ATOM 1595 N N . GLY A 1 207 ? 29.763 -3.504 -53.019 1.00 84.69 207 GLY A N 1
ATOM 1596 C CA . GLY A 1 207 ? 28.398 -3.359 -53.539 1.00 84.69 207 GLY A CA 1
ATOM 1597 C C . GLY A 1 207 ? 27.269 -3.447 -52.506 1.00 84.69 207 GLY A C 1
ATOM 1598 O O . GLY A 1 207 ? 26.102 -3.472 -52.890 1.00 84.69 207 GLY A O 1
ATOM 1599 N N . ALA A 1 208 ? 27.564 -3.462 -51.201 1.00 85.62 208 ALA A N 1
ATOM 1600 C CA . ALA A 1 208 ? 26.517 -3.469 -50.177 1.00 85.62 208 ALA A CA 1
ATOM 1601 C C . ALA A 1 208 ? 25.686 -2.172 -50.200 1.00 85.62 208 ALA A C 1
ATOM 1603 O O . ALA A 1 208 ? 26.221 -1.059 -50.128 1.00 85.62 208 ALA A O 1
ATOM 1604 N N . SER A 1 209 ? 24.359 -2.315 -50.240 1.00 84.25 209 SER A N 1
ATOM 1605 C CA . SER A 1 209 ? 23.432 -1.181 -50.205 1.00 84.25 209 SER A CA 1
ATOM 1606 C C . SER A 1 209 ? 23.378 -0.526 -48.817 1.00 84.25 209 SER A C 1
ATOM 1608 O O . SER A 1 209 ? 23.635 -1.156 -47.787 1.00 84.25 209 SER A O 1
ATOM 1610 N N . ARG A 1 210 ? 22.988 0.756 -48.755 1.00 79.31 210 ARG A N 1
ATOM 1611 C CA . ARG A 1 210 ? 22.812 1.465 -47.471 1.00 79.31 210 ARG A CA 1
ATOM 1612 C C . ARG A 1 210 ? 21.777 0.783 -46.571 1.00 79.31 210 ARG A C 1
ATOM 1614 O O . ARG A 1 210 ? 22.008 0.692 -45.371 1.00 79.31 210 ARG A O 1
ATOM 1621 N N . ALA A 1 211 ? 20.684 0.282 -47.147 1.00 81.88 211 ALA A N 1
ATOM 1622 C CA . ALA A 1 211 ? 19.620 -0.391 -46.405 1.00 81.88 211 ALA A CA 1
ATOM 1623 C C . ALA A 1 211 ? 20.105 -1.689 -45.740 1.00 81.88 211 ALA A C 1
ATOM 1625 O O . ALA A 1 211 ? 19.805 -1.915 -44.572 1.00 81.88 211 ALA A O 1
ATOM 1626 N N . GLN A 1 212 ? 20.921 -2.493 -46.433 1.00 83.69 212 GLN A N 1
ATOM 1627 C CA . GLN A 1 212 ? 21.502 -3.721 -45.869 1.00 83.69 212 GLN A CA 1
ATOM 1628 C C . GLN A 1 212 ? 22.412 -3.434 -44.667 1.00 83.69 212 GLN A C 1
ATOM 1630 O O . GLN A 1 212 ? 22.356 -4.138 -43.663 1.00 83.69 212 GLN A O 1
ATOM 1635 N N . LEU A 1 213 ? 23.218 -2.371 -44.741 1.00 81.31 213 LEU A N 1
ATOM 1636 C CA . LEU A 1 213 ? 24.120 -1.977 -43.654 1.00 81.31 213 LEU A CA 1
ATOM 1637 C C . LEU A 1 213 ? 23.360 -1.437 -42.433 1.00 81.31 213 LEU A C 1
ATOM 1639 O O . LEU A 1 213 ? 23.717 -1.758 -41.300 1.00 81.31 213 LEU A O 1
ATOM 1643 N N . ILE A 1 214 ? 22.308 -0.643 -42.660 1.00 80.38 214 ILE A N 1
ATOM 1644 C CA . ILE A 1 214 ? 21.429 -0.139 -41.594 1.00 80.38 214 ILE A CA 1
ATOM 1645 C C . ILE A 1 214 ? 20.687 -1.307 -40.931 1.00 80.38 214 ILE A C 1
ATOM 1647 O O . ILE A 1 214 ? 20.708 -1.420 -39.708 1.00 80.38 214 ILE A O 1
ATOM 1651 N N . GLY A 1 215 ? 20.087 -2.199 -41.727 1.00 84.19 215 GLY A N 1
ATOM 1652 C CA . GLY A 1 215 ? 19.345 -3.361 -41.237 1.00 84.19 215 GLY A CA 1
ATOM 1653 C C . GLY A 1 215 ? 20.207 -4.287 -40.383 1.00 84.19 215 GLY A C 1
ATOM 1654 O O . GLY A 1 215 ? 19.820 -4.613 -39.267 1.00 84.19 215 GLY A O 1
ATOM 1655 N N . GLN A 1 216 ? 21.418 -4.622 -40.843 1.00 85.31 216 GLN A N 1
ATOM 1656 C CA . GLN A 1 216 ? 22.355 -5.441 -40.070 1.00 85.31 216 GLN A CA 1
ATOM 1657 C C . GLN A 1 216 ? 22.670 -4.827 -38.699 1.00 85.31 216 GLN A C 1
ATOM 1659 O O . GLN A 1 216 ? 22.690 -5.540 -37.696 1.00 85.31 216 GLN A O 1
ATOM 1664 N N . HIS A 1 217 ? 22.919 -3.515 -38.649 1.00 80.44 217 HIS A N 1
ATOM 1665 C CA . HIS A 1 217 ? 23.229 -2.844 -37.390 1.00 80.44 217 HIS A CA 1
ATOM 1666 C C . HIS A 1 217 ? 22.024 -2.817 -36.444 1.00 80.44 217 HIS A C 1
ATOM 1668 O O . HIS A 1 217 ? 22.176 -3.113 -35.262 1.00 80.44 217 HIS A O 1
ATOM 1674 N N . LEU A 1 218 ? 20.828 -2.528 -36.966 1.00 84.44 218 LEU A N 1
ATOM 1675 C CA . LEU A 1 218 ? 19.596 -2.552 -36.180 1.00 84.44 218 LEU A CA 1
ATOM 1676 C C . LEU A 1 218 ? 19.324 -3.945 -35.602 1.00 84.44 218 LEU A C 1
ATOM 1678 O O . LEU A 1 218 ? 19.024 -4.051 -34.415 1.00 84.44 218 LEU A O 1
ATOM 1682 N N . THR A 1 219 ? 19.489 -5.012 -36.389 1.00 88.25 219 THR A N 1
ATOM 1683 C CA . THR A 1 219 ? 19.325 -6.391 -35.904 1.00 88.25 219 THR A CA 1
ATOM 1684 C C . THR A 1 219 ? 20.324 -6.729 -34.795 1.00 88.25 219 THR A C 1
ATOM 1686 O O . THR A 1 219 ? 19.932 -7.312 -33.786 1.00 88.25 219 THR A O 1
ATOM 1689 N N . GLU A 1 220 ? 21.594 -6.329 -34.931 1.00 87.06 220 GLU A N 1
ATOM 1690 C CA . GLU A 1 220 ? 22.610 -6.522 -33.884 1.00 87.06 220 GLU A CA 1
ATOM 1691 C C . GLU A 1 220 ? 22.232 -5.780 -32.590 1.00 87.06 220 GLU A C 1
ATOM 1693 O O . GLU A 1 220 ? 22.306 -6.350 -31.501 1.00 87.06 220 GLU A O 1
ATOM 1698 N N . THR A 1 221 ? 21.777 -4.528 -32.697 1.00 87.00 221 THR A N 1
ATOM 1699 C CA . THR A 1 221 ? 21.340 -3.733 -31.541 1.00 87.00 221 THR A CA 1
ATOM 1700 C C . THR A 1 221 ? 20.113 -4.336 -30.861 1.00 87.00 221 THR A C 1
ATOM 1702 O O . THR A 1 221 ? 20.098 -4.441 -29.636 1.00 87.00 221 THR A O 1
ATOM 1705 N N . VAL A 1 222 ? 19.106 -4.771 -31.623 1.00 89.94 222 VAL A N 1
ATOM 1706 C CA . VAL A 1 222 ? 17.908 -5.425 -31.070 1.00 89.94 222 VAL A CA 1
ATOM 1707 C C . VAL A 1 222 ? 18.281 -6.719 -30.347 1.00 89.94 222 VAL A C 1
ATOM 1709 O O . VAL A 1 222 ? 17.838 -6.929 -29.220 1.00 89.94 222 VAL A O 1
ATOM 1712 N N . LEU A 1 223 ? 19.144 -7.552 -30.935 1.00 91.81 223 LEU A N 1
ATOM 1713 C CA . LEU A 1 223 ? 19.590 -8.803 -30.318 1.00 91.81 223 LEU A CA 1
ATOM 1714 C C . LEU A 1 223 ? 20.311 -8.550 -28.984 1.00 91.81 223 LEU A C 1
ATOM 1716 O O . LEU A 1 223 ? 20.021 -9.215 -27.991 1.00 91.81 223 LEU A O 1
ATOM 1720 N N . LEU A 1 224 ? 21.189 -7.544 -28.925 1.00 89.50 224 LEU A N 1
ATOM 1721 C CA . LEU A 1 224 ? 21.854 -7.147 -27.679 1.00 89.50 224 LEU A CA 1
ATOM 1722 C C . LEU A 1 224 ? 20.866 -6.636 -26.619 1.00 89.50 224 LEU A C 1
ATOM 1724 O O . LEU A 1 224 ? 21.025 -6.948 -25.437 1.00 89.50 224 LEU A O 1
ATOM 1728 N N . MET A 1 225 ? 19.842 -5.878 -27.019 1.00 89.88 225 MET A N 1
ATOM 1729 C CA . MET A 1 225 ? 18.801 -5.396 -26.102 1.00 89.88 225 MET A CA 1
ATOM 1730 C C . MET A 1 225 ? 17.974 -6.554 -25.533 1.00 89.88 225 MET A C 1
ATOM 1732 O O . MET A 1 225 ? 17.740 -6.594 -24.328 1.00 89.88 225 MET A O 1
ATOM 1736 N N . VAL A 1 226 ? 17.595 -7.531 -26.363 1.00 93.06 226 VAL A N 1
ATOM 1737 C CA . VAL A 1 226 ? 16.861 -8.727 -25.914 1.00 93.06 226 VAL A CA 1
ATOM 1738 C C . VAL A 1 226 ? 17.688 -9.529 -24.909 1.00 93.06 226 VAL A C 1
ATOM 1740 O O . VAL A 1 226 ? 17.192 -9.847 -23.830 1.00 93.06 226 VAL A O 1
ATOM 1743 N N . ILE A 1 227 ? 18.969 -9.786 -25.204 1.00 95.00 227 ILE A N 1
ATOM 1744 C CA . ILE A 1 227 ? 19.880 -10.457 -24.260 1.00 95.00 227 ILE A CA 1
ATOM 1745 C C . ILE A 1 227 ? 19.981 -9.671 -22.945 1.00 95.00 227 ILE A C 1
ATOM 1747 O O . ILE A 1 227 ? 19.981 -10.264 -21.865 1.00 95.00 227 ILE A O 1
ATOM 1751 N N . SER A 1 228 ? 20.027 -8.339 -23.018 1.00 92.50 228 SER A N 1
ATOM 1752 C CA . SER A 1 228 ? 20.085 -7.482 -21.831 1.00 92.50 228 SER A CA 1
ATOM 1753 C C . SER A 1 228 ? 18.818 -7.594 -20.979 1.00 92.50 228 SER A C 1
ATOM 1755 O O . SER A 1 228 ? 18.931 -7.705 -19.763 1.00 92.50 228 SER A O 1
ATOM 1757 N N . VAL A 1 229 ? 17.626 -7.638 -21.588 1.00 92.88 229 VAL A N 1
ATOM 1758 C CA . VAL A 1 229 ? 16.355 -7.830 -20.865 1.00 92.88 229 VAL A CA 1
ATOM 1759 C C . VAL A 1 229 ? 16.311 -9.195 -20.176 1.00 92.88 229 VAL A C 1
ATOM 1761 O O . VAL A 1 229 ? 15.991 -9.264 -18.992 1.00 92.88 229 VAL A O 1
ATOM 1764 N N . VAL A 1 230 ? 16.701 -10.271 -20.867 1.00 94.94 230 VAL A N 1
ATOM 1765 C CA . VAL A 1 230 ? 16.765 -11.623 -20.275 1.00 94.94 230 VAL A CA 1
ATOM 1766 C C . VAL A 1 230 ? 17.744 -11.668 -19.099 1.00 94.94 230 VAL A C 1
ATOM 1768 O O . VAL A 1 230 ? 17.438 -12.228 -18.043 1.00 94.94 230 VAL A O 1
ATOM 1771 N N . THR A 1 231 ? 18.904 -11.026 -19.251 1.00 96.38 231 THR A N 1
ATOM 1772 C CA . THR A 1 231 ? 19.912 -10.937 -18.187 1.00 96.38 231 THR A CA 1
ATOM 1773 C C . THR A 1 231 ? 19.386 -10.132 -16.997 1.00 96.38 231 THR A C 1
ATOM 1775 O O . THR A 1 231 ? 19.553 -10.551 -15.853 1.00 96.38 231 THR A O 1
ATOM 1778 N N . ALA A 1 232 ? 18.705 -9.012 -17.251 1.00 94.56 232 ALA A N 1
ATOM 1779 C CA . ALA A 1 232 ? 18.124 -8.166 -16.215 1.00 94.56 232 ALA A CA 1
ATOM 1780 C C . ALA A 1 232 ? 17.031 -8.898 -15.423 1.00 94.56 232 ALA A C 1
ATOM 1782 O O . ALA A 1 232 ? 17.074 -8.883 -14.196 1.00 94.56 232 ALA A O 1
ATOM 1783 N N . ILE A 1 233 ? 16.104 -9.589 -16.098 1.00 94.88 233 ILE A N 1
ATOM 1784 C CA . ILE A 1 233 ? 15.058 -10.389 -15.436 1.00 94.88 233 ILE A CA 1
ATOM 1785 C C . ILE A 1 233 ? 15.696 -11.467 -14.553 1.00 94.88 233 ILE A C 1
ATOM 1787 O O . ILE A 1 233 ? 15.330 -11.600 -13.387 1.00 94.88 233 ILE A O 1
ATOM 1791 N N . THR A 1 234 ? 16.703 -12.176 -15.074 1.00 95.88 234 THR A N 1
ATOM 1792 C CA . THR A 1 234 ? 17.447 -13.185 -14.306 1.00 95.88 234 THR A CA 1
ATOM 1793 C C . THR A 1 234 ? 18.085 -12.572 -13.056 1.00 95.88 234 THR A C 1
ATOM 1795 O O . THR A 1 234 ? 17.874 -13.068 -11.952 1.00 95.88 234 THR A O 1
ATOM 1798 N N . MET A 1 235 ? 18.814 -11.459 -13.188 1.00 96.44 235 MET A N 1
ATOM 1799 C CA . MET A 1 235 ? 19.454 -10.795 -12.046 1.00 96.44 235 MET A CA 1
ATOM 1800 C C . MET A 1 235 ? 18.444 -10.312 -11.001 1.00 96.44 235 MET A C 1
ATOM 1802 O O . MET A 1 235 ? 18.646 -10.544 -9.810 1.00 96.44 235 MET A O 1
ATOM 1806 N N . VAL A 1 236 ? 17.349 -9.678 -11.429 1.00 95.38 236 VAL A N 1
ATOM 1807 C CA . VAL A 1 236 ? 16.302 -9.198 -10.516 1.00 95.38 236 VAL A CA 1
ATOM 1808 C C . VAL A 1 236 ? 15.671 -10.369 -9.766 1.00 95.38 236 VAL A C 1
ATOM 1810 O O . VAL A 1 236 ? 15.534 -10.291 -8.549 1.00 95.38 236 VAL A O 1
ATOM 1813 N N . SER A 1 237 ? 15.379 -11.480 -10.450 1.00 93.25 237 SER A N 1
ATOM 1814 C CA . SER A 1 237 ? 14.801 -12.673 -9.815 1.00 93.25 237 SER A CA 1
ATOM 1815 C C . SER A 1 237 ? 15.709 -13.304 -8.749 1.00 93.25 237 SER A C 1
ATOM 1817 O O . SER A 1 237 ? 15.212 -13.836 -7.760 1.00 93.25 237 SER A O 1
ATOM 1819 N N . LEU A 1 238 ? 17.036 -13.202 -8.900 1.00 95.12 238 LEU A N 1
ATOM 1820 C CA . LEU A 1 238 ? 18.004 -13.715 -7.923 1.00 95.12 238 LEU A CA 1
ATOM 1821 C C . LEU A 1 238 ? 18.159 -12.796 -6.705 1.00 95.12 238 LEU A C 1
ATOM 1823 O O . LEU A 1 238 ? 18.354 -13.278 -5.591 1.00 95.12 238 LEU A O 1
ATOM 1827 N N . VAL A 1 239 ? 18.088 -11.477 -6.905 1.00 95.44 239 VAL A N 1
ATOM 1828 C CA . VAL A 1 239 ? 18.252 -10.481 -5.828 1.00 95.44 239 VAL A CA 1
ATOM 1829 C C . VAL A 1 239 ? 16.959 -10.285 -5.034 1.00 95.44 239 VAL A C 1
ATOM 1831 O O . VAL A 1 239 ? 17.000 -9.981 -3.841 1.00 95.44 239 VAL A O 1
ATOM 1834 N N . GLN A 1 240 ? 15.807 -10.489 -5.667 1.00 93.12 240 GLN A N 1
ATOM 1835 C CA . GLN A 1 240 ? 14.492 -10.249 -5.083 1.00 93.12 240 GLN A CA 1
ATOM 1836 C C . GLN A 1 240 ? 14.258 -10.951 -3.732 1.00 93.12 240 GLN A C 1
ATOM 1838 O O . GLN A 1 240 ? 13.820 -10.262 -2.816 1.00 93.12 240 GLN A O 1
ATOM 1843 N N . PRO A 1 241 ? 14.569 -12.248 -3.518 1.00 92.69 241 PRO A N 1
ATOM 1844 C CA . PRO A 1 241 ? 14.340 -12.886 -2.219 1.00 92.69 241 PRO A CA 1
ATOM 1845 C C . PRO A 1 241 ? 15.139 -12.229 -1.088 1.00 92.69 241 PRO A C 1
ATOM 1847 O O . PRO A 1 241 ? 14.616 -12.017 0.005 1.00 92.69 241 PRO A O 1
ATOM 1850 N N . MET A 1 242 ? 16.392 -11.853 -1.363 1.00 93.12 242 MET A N 1
ATOM 1851 C CA . MET A 1 242 ? 17.236 -11.127 -0.412 1.00 93.12 242 MET A CA 1
ATOM 1852 C C . MET A 1 242 ? 16.652 -9.742 -0.114 1.00 93.12 242 MET A C 1
ATOM 1854 O O . MET A 1 242 ? 16.612 -9.318 1.040 1.00 93.12 242 MET A O 1
ATOM 1858 N N . PHE A 1 243 ? 16.165 -9.049 -1.143 1.00 90.81 243 PHE A N 1
ATOM 1859 C CA . PHE A 1 243 ? 15.545 -7.738 -0.994 1.00 90.81 243 PHE A CA 1
ATOM 1860 C C . PHE A 1 243 ? 14.217 -7.800 -0.220 1.00 90.81 243 PHE A C 1
ATOM 1862 O O . PHE A 1 243 ? 13.967 -6.956 0.640 1.00 90.81 243 PHE A O 1
ATOM 1869 N N . ASN A 1 244 ? 13.403 -8.833 -0.441 1.00 92.00 244 ASN A N 1
ATOM 1870 C CA . ASN A 1 244 ? 12.179 -9.093 0.321 1.00 92.00 244 ASN A CA 1
ATOM 1871 C C . ASN A 1 244 ? 12.490 -9.387 1.790 1.00 92.00 244 ASN A C 1
ATOM 1873 O O . ASN A 1 244 ? 11.827 -8.856 2.674 1.00 92.00 244 ASN A O 1
ATOM 1877 N N . GLY A 1 245 ? 13.535 -10.175 2.066 1.00 88.94 245 GLY A N 1
ATOM 1878 C CA . GLY A 1 245 ? 13.992 -10.432 3.434 1.00 88.94 245 GLY A CA 1
ATOM 1879 C C . GLY A 1 245 ? 14.490 -9.169 4.141 1.00 88.94 245 GLY A C 1
ATOM 1880 O O . GLY A 1 245 ? 14.224 -8.980 5.324 1.00 88.94 245 GLY A O 1
ATOM 1881 N N . PHE A 1 246 ? 15.167 -8.276 3.414 1.00 85.38 246 PHE A N 1
ATOM 1882 C CA . PHE A 1 246 ? 15.646 -7.001 3.951 1.00 85.38 246 PHE A CA 1
ATOM 1883 C C . PHE A 1 246 ? 14.514 -5.997 4.213 1.00 85.38 246 PHE A C 1
ATOM 1885 O O . PHE A 1 246 ? 14.529 -5.300 5.225 1.00 85.38 246 PHE A O 1
ATOM 1892 N N . THR A 1 247 ? 13.542 -5.906 3.303 1.00 85.00 247 THR A N 1
ATOM 1893 C CA . THR A 1 247 ? 12.428 -4.947 3.402 1.00 85.00 247 THR A CA 1
ATOM 1894 C C . THR A 1 247 ? 11.255 -5.463 4.231 1.00 85.00 247 THR A C 1
ATOM 1896 O O . THR A 1 247 ? 10.416 -4.669 4.651 1.00 85.00 247 THR A O 1
ATOM 1899 N N . GLY A 1 248 ? 11.165 -6.778 4.445 1.00 83.00 248 GLY A N 1
ATOM 1900 C CA . GLY A 1 248 ? 9.989 -7.429 5.022 1.00 83.00 248 GLY A CA 1
ATOM 1901 C C . GLY A 1 248 ? 8.756 -7.376 4.114 1.00 83.00 248 GLY A C 1
ATOM 1902 O O . GLY A 1 248 ? 7.660 -7.684 4.573 1.00 83.00 248 GLY A O 1
ATOM 1903 N N . GLN A 1 249 ? 8.913 -6.971 2.848 1.00 81.62 249 GLN A N 1
ATOM 1904 C CA . GLN A 1 249 ? 7.817 -6.813 1.896 1.00 81.62 249 GLN A CA 1
ATOM 1905 C C . GLN A 1 249 ? 7.792 -7.984 0.904 1.00 81.62 249 GLN A C 1
ATOM 1907 O O . GLN A 1 249 ? 8.834 -8.329 0.337 1.00 81.62 249 GLN A O 1
ATOM 1912 N N . PRO A 1 250 ? 6.624 -8.596 0.643 1.00 81.12 250 PRO A N 1
ATOM 1913 C CA . PRO A 1 250 ? 6.497 -9.730 -0.268 1.00 81.12 250 PRO A CA 1
ATOM 1914 C C . PRO A 1 250 ? 6.431 -9.266 -1.733 1.00 81.12 250 PRO A C 1
ATOM 1916 O O . PRO A 1 250 ? 5.451 -9.522 -2.428 1.00 81.12 250 PRO A O 1
ATOM 1919 N N . LEU A 1 251 ? 7.456 -8.562 -2.226 1.00 84.81 251 LEU A N 1
ATOM 1920 C CA . LEU A 1 251 ? 7.472 -8.120 -3.624 1.00 84.81 251 LEU A CA 1
ATOM 1921 C C . LEU A 1 251 ? 7.520 -9.343 -4.543 1.00 84.81 251 LEU A C 1
ATOM 1923 O O . LEU A 1 251 ? 8.332 -10.247 -4.329 1.00 84.81 251 LEU A O 1
ATOM 1927 N N . SER A 1 252 ? 6.685 -9.367 -5.580 1.00 85.75 252 SER A N 1
ATOM 1928 C CA . SER A 1 252 ? 6.603 -10.454 -6.560 1.00 85.75 252 SER A CA 1
ATOM 1929 C C . SER A 1 252 ? 6.906 -9.946 -7.978 1.00 85.75 252 SER A C 1
ATOM 1931 O O . SER A 1 252 ? 6.783 -8.758 -8.275 1.00 85.75 252 SER A O 1
ATOM 1933 N N . LEU A 1 253 ? 7.318 -10.850 -8.874 1.00 88.00 253 LEU A N 1
ATOM 1934 C CA . LEU A 1 253 ? 7.487 -10.558 -10.307 1.00 88.00 253 LEU A CA 1
ATOM 1935 C C . LEU A 1 253 ? 6.238 -10.945 -11.110 1.00 88.00 253 LEU A C 1
ATOM 1937 O O . LEU A 1 253 ? 6.323 -11.252 -12.297 1.00 88.00 253 LEU A O 1
ATOM 1941 N N . GLU A 1 254 ? 5.063 -10.913 -10.479 1.00 86.94 254 GLU A N 1
ATOM 1942 C CA . GLU A 1 254 ? 3.789 -11.251 -11.127 1.00 86.94 254 GLU A CA 1
ATOM 1943 C C . GLU A 1 254 ? 3.487 -10.369 -12.338 1.00 86.94 254 GLU A C 1
ATOM 1945 O O . GLU A 1 254 ? 2.828 -10.813 -13.275 1.00 86.94 254 GLU A O 1
ATOM 1950 N N . ILE A 1 255 ? 4.042 -9.154 -12.382 1.00 87.31 255 ILE A N 1
ATOM 1951 C CA . ILE A 1 255 ? 3.918 -8.267 -13.539 1.00 87.31 255 ILE A CA 1
ATOM 1952 C C . ILE A 1 255 ? 4.445 -8.903 -14.836 1.00 87.31 255 ILE A C 1
ATOM 1954 O O . ILE A 1 255 ? 3.930 -8.591 -15.908 1.00 87.31 255 ILE A O 1
ATOM 1958 N N . LEU A 1 256 ? 5.393 -9.848 -14.763 1.00 91.56 256 LEU A N 1
ATOM 1959 C CA . LEU A 1 256 ? 5.889 -10.594 -15.928 1.00 91.56 256 LEU A CA 1
ATOM 1960 C C . LEU A 1 256 ? 4.817 -11.498 -16.561 1.00 91.56 256 LEU A C 1
ATOM 1962 O O . LEU A 1 256 ? 4.920 -11.821 -17.745 1.00 91.56 256 LEU A O 1
ATOM 1966 N N . ASN A 1 257 ? 3.781 -11.872 -15.803 1.00 90.81 257 ASN A N 1
ATOM 1967 C CA . ASN A 1 257 ? 2.640 -12.648 -16.296 1.00 90.81 257 ASN A CA 1
ATOM 1968 C C . ASN A 1 257 ? 1.588 -11.767 -16.989 1.00 90.81 257 ASN A C 1
ATOM 1970 O O . ASN A 1 257 ? 0.645 -12.281 -17.589 1.00 90.81 257 ASN A O 1
ATOM 1974 N N . THR A 1 258 ? 1.729 -10.440 -16.922 1.00 90.75 258 THR A N 1
ATOM 1975 C CA . THR A 1 258 ? 0.795 -9.506 -17.558 1.00 90.75 258 THR A CA 1
ATOM 1976 C C . THR A 1 258 ? 1.224 -9.198 -18.994 1.00 90.75 258 THR A C 1
ATOM 1978 O O . THR A 1 258 ? 2.389 -8.910 -19.273 1.00 90.75 258 THR A O 1
ATOM 1981 N N . GLY A 1 259 ? 0.276 -9.207 -19.937 1.00 93.69 259 GLY A N 1
ATOM 1982 C CA . GLY A 1 259 ? 0.569 -8.897 -21.345 1.00 93.69 259 GLY A CA 1
ATOM 1983 C C . GLY A 1 259 ? 1.072 -7.463 -21.566 1.00 93.69 259 GLY A C 1
ATOM 1984 O O . GLY A 1 259 ? 1.890 -7.216 -22.454 1.00 93.69 259 GLY A O 1
ATOM 1985 N N . PHE A 1 260 ? 0.638 -6.522 -20.721 1.00 92.06 260 PHE A N 1
ATOM 1986 C CA . PHE A 1 260 ? 1.055 -5.120 -20.784 1.00 92.06 260 PHE A CA 1
ATOM 1987 C C . PHE A 1 260 ? 2.567 -4.946 -20.588 1.00 92.06 260 PHE A C 1
ATOM 1989 O O . PHE A 1 260 ? 3.185 -4.155 -21.301 1.00 92.06 260 PHE A O 1
ATOM 1996 N N . PHE A 1 261 ? 3.179 -5.719 -19.684 1.00 93.75 261 PHE A N 1
ATOM 1997 C CA . PHE A 1 261 ? 4.622 -5.673 -19.450 1.00 93.75 261 PHE A CA 1
ATOM 1998 C C . PHE A 1 261 ? 5.414 -5.960 -20.730 1.00 93.75 261 PHE A C 1
ATOM 2000 O O . PHE A 1 261 ? 6.298 -5.188 -21.101 1.00 93.75 261 PHE A O 1
ATOM 2007 N N . TRP A 1 262 ? 5.072 -7.036 -21.442 1.00 94.75 262 TRP A N 1
ATOM 2008 C CA . TRP A 1 262 ? 5.775 -7.426 -22.666 1.00 94.75 262 TRP A CA 1
ATOM 2009 C C . TRP A 1 262 ? 5.548 -6.440 -23.810 1.00 94.75 262 TRP A C 1
ATOM 2011 O O . TRP A 1 262 ? 6.469 -6.187 -24.590 1.00 94.75 262 TRP A O 1
ATOM 2021 N N . LEU A 1 263 ? 4.364 -5.825 -23.878 1.00 95.69 263 LEU A N 1
ATOM 2022 C CA . LEU A 1 263 ? 4.082 -4.744 -24.820 1.00 95.69 263 LEU A CA 1
ATOM 2023 C C . LEU A 1 263 ? 4.965 -3.520 -24.537 1.00 95.69 263 LEU A C 1
ATOM 2025 O O . LEU A 1 263 ? 5.619 -3.013 -25.450 1.00 95.69 263 LEU A O 1
ATOM 2029 N N . ALA A 1 264 ? 5.051 -3.088 -23.277 1.00 93.12 264 ALA A N 1
ATOM 2030 C CA . ALA A 1 264 ? 5.902 -1.974 -22.865 1.00 93.12 264 ALA A CA 1
ATOM 2031 C C . ALA A 1 264 ? 7.397 -2.276 -23.081 1.00 93.12 264 ALA A C 1
ATOM 2033 O O . ALA A 1 264 ? 8.118 -1.453 -23.645 1.00 93.12 264 ALA A O 1
ATOM 2034 N N . ALA A 1 265 ? 7.864 -3.472 -22.711 1.00 92.50 265 ALA A N 1
ATOM 2035 C CA . ALA A 1 265 ? 9.244 -3.908 -22.922 1.00 92.50 265 ALA A CA 1
ATOM 2036 C C . ALA A 1 265 ? 9.613 -3.929 -24.414 1.00 92.50 265 ALA A C 1
ATOM 2038 O O . ALA A 1 265 ? 10.670 -3.430 -24.804 1.00 92.50 265 ALA A O 1
ATOM 2039 N N . THR A 1 266 ? 8.717 -4.438 -25.263 1.00 94.38 266 THR A N 1
ATOM 2040 C CA . THR A 1 266 ? 8.903 -4.434 -26.721 1.00 94.38 266 THR A CA 1
ATOM 2041 C C . THR A 1 266 ? 8.965 -3.008 -27.260 1.00 94.38 266 THR A C 1
ATOM 2043 O O . THR A 1 266 ? 9.868 -2.690 -28.035 1.00 94.38 266 THR A O 1
ATOM 2046 N N . ALA A 1 267 ? 8.072 -2.120 -26.812 1.00 94.06 267 ALA A N 1
ATOM 2047 C CA . ALA A 1 267 ? 8.096 -0.712 -27.199 1.00 94.06 267 ALA A CA 1
ATOM 2048 C C . ALA A 1 267 ? 9.422 -0.036 -26.807 1.00 94.06 267 ALA A C 1
ATOM 2050 O O . ALA A 1 267 ? 10.025 0.652 -27.627 1.00 94.06 267 ALA A O 1
ATOM 2051 N N . ILE A 1 268 ? 9.927 -0.290 -25.596 1.00 92.06 268 ILE A N 1
ATOM 2052 C CA . ILE A 1 268 ? 11.217 0.221 -25.110 1.00 92.06 268 ILE A CA 1
ATOM 2053 C C . ILE A 1 268 ? 12.382 -0.291 -25.969 1.00 92.06 268 ILE A C 1
ATOM 2055 O O . ILE A 1 268 ? 13.250 0.498 -26.345 1.00 92.06 268 ILE A O 1
ATOM 2059 N N . ILE A 1 269 ? 12.407 -1.581 -26.326 1.00 91.88 269 ILE A N 1
ATOM 2060 C CA . ILE A 1 269 ? 13.447 -2.152 -27.201 1.00 91.88 269 ILE A CA 1
ATOM 2061 C C . ILE A 1 269 ? 13.406 -1.496 -28.584 1.00 91.88 269 ILE A C 1
ATOM 2063 O O . ILE A 1 269 ? 14.445 -1.080 -29.105 1.00 91.88 269 ILE A O 1
ATOM 2067 N N . VAL A 1 270 ? 12.217 -1.370 -29.177 1.00 91.06 270 VAL A N 1
ATOM 2068 C CA . VAL A 1 270 ? 12.043 -0.757 -30.499 1.00 91.06 270 VAL A CA 1
ATOM 2069 C C . VAL A 1 270 ? 12.484 0.704 -30.465 1.00 91.06 270 VAL A C 1
ATOM 2071 O O . VAL A 1 270 ? 13.342 1.092 -31.254 1.00 91.06 270 VAL A O 1
ATOM 2074 N N . LEU A 1 271 ? 11.998 1.498 -29.510 1.00 90.62 271 LEU A N 1
ATOM 2075 C CA . LEU A 1 271 ? 12.376 2.905 -29.368 1.00 90.62 271 LEU A CA 1
ATOM 2076 C C . LEU A 1 271 ? 13.881 3.070 -29.124 1.00 90.62 271 LEU A C 1
ATOM 2078 O O . LEU A 1 271 ? 14.531 3.853 -29.815 1.00 90.62 271 LEU A O 1
ATOM 2082 N N . GLY A 1 272 ? 14.463 2.295 -28.206 1.00 88.00 272 GLY A N 1
ATOM 2083 C CA . GLY A 1 272 ? 15.895 2.341 -27.912 1.00 88.00 272 GLY A CA 1
ATOM 2084 C C . GLY A 1 272 ? 16.761 1.943 -29.110 1.00 88.00 272 GLY A C 1
ATOM 2085 O O . GLY A 1 272 ? 17.778 2.587 -29.387 1.00 88.00 272 GLY A O 1
ATOM 2086 N N . SER A 1 273 ? 16.353 0.918 -29.865 1.00 86.38 273 SER A N 1
ATOM 2087 C CA . SER A 1 273 ? 17.054 0.480 -31.079 1.00 86.38 273 SER A CA 1
ATOM 2088 C C . SER A 1 273 ? 16.941 1.493 -32.219 1.00 86.38 273 SER A C 1
ATOM 2090 O O . SER A 1 273 ? 17.930 1.736 -32.907 1.00 86.38 273 SER A O 1
ATOM 2092 N N . LEU A 1 274 ? 15.793 2.156 -32.382 1.00 85.00 274 LEU A N 1
ATOM 2093 C CA . LEU A 1 274 ? 15.610 3.214 -33.374 1.00 85.00 274 LEU A CA 1
ATOM 2094 C C . LEU A 1 274 ? 16.436 4.453 -33.025 1.00 85.00 274 LEU A C 1
ATOM 2096 O O . LEU A 1 274 ? 17.153 4.958 -33.890 1.00 85.00 274 LEU A O 1
ATOM 2100 N N . LEU A 1 275 ? 16.383 4.912 -31.771 1.00 81.50 275 LEU A N 1
ATOM 2101 C CA . LEU A 1 275 ? 17.132 6.081 -31.303 1.00 81.50 275 LEU A CA 1
ATOM 2102 C C . LEU A 1 275 ? 18.643 5.869 -31.442 1.00 81.50 275 LEU A C 1
ATOM 2104 O O . LEU A 1 275 ? 19.346 6.725 -31.979 1.00 81.50 275 LEU A O 1
ATOM 2108 N N . SER A 1 276 ? 19.146 4.717 -30.996 1.00 76.69 276 SER A N 1
ATOM 2109 C CA . SER A 1 276 ? 20.581 4.426 -31.042 1.00 76.69 276 SER A CA 1
ATOM 2110 C C . SER A 1 276 ? 21.059 3.992 -32.428 1.00 76.69 276 SER A C 1
ATOM 2112 O O . SER A 1 276 ? 22.042 4.527 -32.943 1.00 76.69 276 SER A O 1
ATOM 2114 N N . GLY A 1 277 ? 20.355 3.060 -33.064 1.00 72.19 277 GLY A N 1
ATOM 2115 C CA . GLY A 1 277 ? 20.749 2.460 -34.330 1.00 72.19 277 GLY A CA 1
ATOM 2116 C C . GLY A 1 277 ? 20.630 3.420 -35.507 1.00 72.19 277 GLY A C 1
ATOM 2117 O O . GLY A 1 277 ? 21.540 3.472 -36.331 1.00 72.19 277 GLY A O 1
ATOM 2118 N N . THR A 1 278 ? 19.579 4.247 -35.569 1.00 72.44 278 THR A N 1
ATOM 2119 C CA . THR A 1 278 ? 19.423 5.230 -36.658 1.00 72.44 278 THR A CA 1
ATOM 2120 C C . THR A 1 278 ? 20.489 6.317 -36.577 1.00 72.44 278 THR A C 1
ATOM 2122 O O . THR A 1 278 ? 21.081 6.664 -37.599 1.00 72.44 278 THR A O 1
ATOM 2125 N N . TYR A 1 279 ? 20.795 6.811 -35.371 1.00 75.06 279 TYR A N 1
ATOM 2126 C CA . TYR A 1 279 ? 21.851 7.804 -35.157 1.00 75.06 279 TYR A CA 1
ATOM 2127 C C . TYR A 1 279 ? 23.211 7.299 -35.663 1.00 75.06 279 TYR A C 1
ATOM 2129 O O . TYR A 1 279 ? 23.881 7.969 -36.455 1.00 75.06 279 TYR A O 1
ATOM 2137 N N . ILE A 1 280 ? 23.589 6.077 -35.274 1.00 70.19 280 ILE A N 1
ATOM 2138 C CA . ILE A 1 280 ? 24.858 5.463 -35.682 1.00 70.19 280 ILE A CA 1
ATOM 2139 C C . ILE A 1 280 ? 24.862 5.124 -37.172 1.00 70.19 280 ILE A C 1
ATOM 2141 O O . ILE A 1 280 ? 25.853 5.375 -37.859 1.00 70.19 280 ILE A O 1
ATOM 2145 N N . ALA A 1 281 ? 23.769 4.584 -37.705 1.00 69.62 281 ALA A N 1
ATOM 2146 C CA . ALA A 1 281 ? 23.715 4.179 -39.100 1.00 69.62 281 ALA A CA 1
ATOM 2147 C C . ALA A 1 281 ? 23.702 5.387 -40.052 1.00 69.62 281 ALA A C 1
ATOM 2149 O O . ALA A 1 281 ? 24.355 5.356 -41.098 1.00 69.62 281 ALA A O 1
ATOM 2150 N N . TRP A 1 282 ? 23.054 6.493 -39.675 1.00 69.69 282 TRP A N 1
ATOM 2151 C CA . TRP A 1 282 ? 23.151 7.764 -40.397 1.00 69.69 282 TRP A CA 1
ATOM 2152 C C . TRP A 1 282 ? 24.586 8.305 -40.387 1.00 69.69 282 TRP A C 1
ATOM 2154 O O . TRP A 1 282 ? 25.146 8.603 -41.447 1.00 69.69 282 TRP A O 1
ATOM 2164 N N . MET A 1 283 ? 25.232 8.317 -39.216 1.00 67.75 283 MET A N 1
ATOM 2165 C CA . MET A 1 283 ? 26.635 8.711 -39.083 1.00 67.75 283 MET A CA 1
ATOM 2166 C C . MET A 1 283 ? 27.549 7.842 -39.966 1.00 67.75 283 MET A C 1
ATOM 2168 O O . MET A 1 283 ? 28.277 8.376 -40.800 1.00 67.75 283 MET A O 1
ATOM 2172 N N . LEU A 1 284 ? 27.456 6.510 -39.886 1.00 64.56 284 LEU A N 1
ATOM 2173 C CA . LEU A 1 284 ? 28.270 5.564 -40.665 1.00 64.56 284 LEU A CA 1
ATOM 2174 C C . LEU A 1 284 ? 28.005 5.621 -42.181 1.00 64.56 284 LEU A C 1
ATOM 2176 O O . LEU A 1 284 ? 28.915 5.445 -43.001 1.00 64.56 284 LEU A O 1
ATOM 2180 N N . THR A 1 285 ? 26.760 5.860 -42.592 1.00 65.94 285 THR A N 1
ATOM 2181 C CA . THR A 1 285 ? 26.403 5.892 -44.016 1.00 65.94 285 THR A CA 1
ATOM 2182 C C . THR A 1 285 ? 26.816 7.192 -44.701 1.00 65.94 285 THR A C 1
ATOM 2184 O O . THR A 1 285 ? 27.099 7.145 -45.902 1.00 65.94 285 THR A O 1
ATOM 2187 N N . SER A 1 286 ? 26.934 8.300 -43.960 1.00 64.44 286 SER A N 1
ATOM 2188 C CA . SER A 1 286 ? 27.360 9.614 -44.469 1.00 64.44 286 SER A CA 1
ATOM 2189 C C . SER A 1 286 ? 28.837 9.689 -44.901 1.00 64.44 286 SER A C 1
ATOM 2191 O O . SER A 1 286 ? 29.204 10.571 -45.680 1.00 64.44 286 SER A O 1
ATOM 2193 N N . TYR A 1 287 ? 29.679 8.731 -44.493 1.00 62.59 287 TYR A N 1
ATOM 21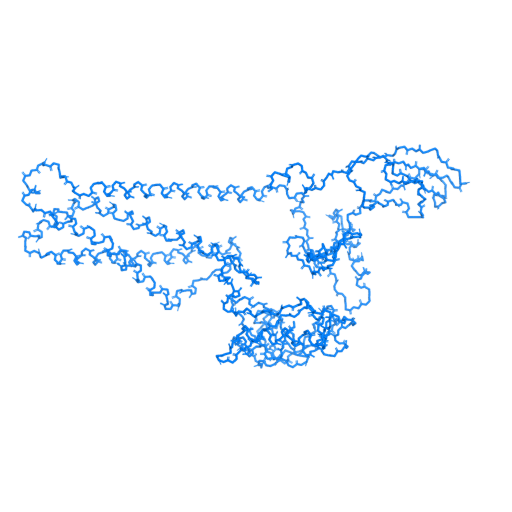94 C CA . TYR A 1 287 ? 31.093 8.699 -44.881 1.00 62.59 287 TYR A CA 1
ATOM 2195 C C . TYR A 1 287 ? 31.308 8.296 -46.349 1.00 62.59 287 TYR A C 1
ATOM 2197 O O . TYR A 1 287 ? 30.805 7.264 -46.817 1.00 62.59 287 TYR A O 1
ATOM 2205 N N . LYS A 1 288 ? 32.115 9.102 -47.057 1.00 57.66 288 LYS A N 1
ATOM 2206 C CA . LYS A 1 288 ? 32.600 8.839 -48.420 1.00 57.66 288 LYS A CA 1
ATOM 2207 C C . LYS A 1 288 ? 33.857 7.939 -48.368 1.00 57.66 288 LYS A C 1
ATOM 2209 O O . LYS A 1 288 ? 34.853 8.367 -47.791 1.00 57.66 288 LYS A O 1
ATOM 2214 N N . PRO A 1 289 ? 33.861 6.746 -48.997 1.00 52.75 289 PRO A N 1
ATOM 2215 C CA . PRO A 1 289 ? 34.963 5.768 -48.911 1.00 52.75 289 PRO A CA 1
ATOM 2216 C C . PRO A 1 289 ? 36.342 6.261 -49.392 1.00 52.75 289 PRO A C 1
ATOM 2218 O O . PRO A 1 289 ? 37.378 5.744 -48.973 1.00 52.75 289 PRO A O 1
ATOM 2221 N N . VAL A 1 290 ? 36.374 7.271 -50.268 1.00 55.34 290 VAL A N 1
ATOM 2222 C CA . VAL A 1 290 ? 37.605 7.747 -50.923 1.00 55.34 290 VAL A CA 1
ATOM 2223 C C . VAL A 1 290 ? 38.542 8.491 -49.955 1.00 55.34 290 VAL A C 1
ATOM 2225 O O . VAL A 1 290 ? 39.757 8.444 -50.130 1.00 55.34 290 VAL A O 1
ATOM 2228 N N . SER A 1 291 ? 38.025 9.111 -48.884 1.00 53.62 291 SER A N 1
ATOM 2229 C CA . SER A 1 291 ? 38.859 9.785 -47.871 1.00 53.62 291 SER A CA 1
ATOM 2230 C C . SER A 1 291 ? 39.369 8.855 -46.762 1.00 53.62 291 SER A C 1
ATOM 2232 O O . SER A 1 291 ? 40.336 9.193 -46.084 1.00 53.62 291 SER A O 1
ATOM 2234 N N . THR A 1 292 ? 38.771 7.671 -46.589 1.00 53.34 292 THR A N 1
ATOM 2235 C CA . THR A 1 292 ? 39.105 6.726 -45.506 1.00 53.34 292 THR A CA 1
ATOM 2236 C C . THR A 1 292 ? 40.280 5.795 -45.808 1.00 53.34 292 THR A C 1
ATOM 2238 O O . THR A 1 292 ? 40.868 5.254 -44.877 1.00 53.34 292 THR A O 1
ATOM 2241 N N . ILE A 1 293 ? 40.637 5.607 -47.085 1.00 54.19 293 ILE A N 1
ATOM 2242 C CA . ILE A 1 293 ? 41.677 4.646 -47.502 1.00 54.19 293 ILE A CA 1
ATOM 2243 C C . ILE A 1 293 ? 43.023 5.335 -47.803 1.00 54.19 293 ILE A C 1
ATOM 2245 O O . ILE A 1 293 ? 44.063 4.690 -47.721 1.00 54.19 293 ILE A O 1
ATOM 2249 N N . ARG A 1 294 ? 43.045 6.648 -48.098 1.00 45.75 294 ARG A N 1
ATOM 2250 C CA . ARG A 1 294 ? 44.244 7.312 -48.654 1.00 45.75 294 ARG A CA 1
ATOM 2251 C C . ARG A 1 294 ? 44.919 8.393 -47.806 1.00 45.75 294 ARG A C 1
ATOM 2253 O O . ARG A 1 294 ? 45.950 8.894 -48.237 1.00 45.75 294 ARG A O 1
ATOM 2260 N N . SER A 1 295 ? 44.422 8.772 -46.625 1.00 43.03 295 SER A N 1
ATOM 2261 C CA . SER A 1 295 ? 45.118 9.807 -45.839 1.00 43.03 295 SER A CA 1
ATOM 2262 C C . SER A 1 295 ? 44.972 9.662 -44.328 1.00 43.03 295 SER A C 1
ATOM 2264 O O . SER A 1 295 ? 43.885 9.407 -43.816 1.00 43.03 295 SER A O 1
ATOM 2266 N N . LYS A 1 296 ? 46.075 9.930 -43.616 1.00 48.75 296 LYS A N 1
ATOM 2267 C CA . LYS A 1 296 ? 46.155 10.250 -42.179 1.00 48.75 296 LYS A CA 1
ATOM 2268 C C . LYS A 1 296 ? 45.466 11.594 -41.848 1.00 48.75 296 LYS A C 1
ATOM 2270 O O . LYS A 1 296 ? 45.948 12.346 -41.007 1.00 48.75 296 LYS A O 1
ATOM 2275 N N . ALA A 1 297 ? 44.375 11.943 -42.526 1.00 43.75 297 ALA A N 1
ATOM 2276 C CA . ALA A 1 297 ? 43.602 13.127 -42.192 1.00 43.75 297 ALA A CA 1
ATOM 2277 C C . ALA A 1 297 ? 42.777 12.812 -40.943 1.00 43.75 297 ALA A C 1
ATOM 2279 O O . ALA A 1 297 ? 41.995 11.860 -40.932 1.00 43.75 297 ALA A O 1
ATOM 2280 N N . GLN A 1 298 ? 42.971 13.595 -39.881 1.00 50.47 298 GLN A N 1
ATOM 2281 C CA . GLN A 1 298 ? 42.126 13.552 -38.693 1.00 50.47 298 GLN A CA 1
ATOM 2282 C C . GLN A 1 298 ? 40.666 13.710 -39.133 1.00 50.47 298 GLN A C 1
ATOM 2284 O O . GLN A 1 298 ? 40.232 14.788 -39.536 1.00 50.47 298 GLN A O 1
ATOM 2289 N N . LEU A 1 299 ? 39.929 12.598 -39.109 1.00 50.97 299 LEU A N 1
ATOM 2290 C CA . LEU A 1 299 ? 38.517 12.517 -39.454 1.00 50.97 299 LEU A CA 1
ATOM 2291 C C . LEU A 1 299 ? 37.751 13.536 -38.604 1.00 50.97 299 LEU A C 1
ATOM 2293 O O . LEU A 1 299 ? 37.532 13.326 -37.411 1.00 50.97 299 LEU A O 1
ATOM 2297 N N . ARG A 1 300 ? 37.348 14.659 -39.206 1.00 48.81 300 ARG A N 1
ATOM 2298 C CA . ARG A 1 300 ? 36.466 15.633 -38.559 1.00 48.81 300 ARG A CA 1
ATOM 2299 C C . ARG A 1 300 ? 35.072 15.011 -38.511 1.00 48.81 300 ARG A C 1
ATOM 2301 O O . ARG A 1 300 ? 34.315 15.067 -39.474 1.00 48.81 300 ARG A O 1
ATOM 2308 N N . VAL A 1 301 ? 34.774 14.332 -37.407 1.00 52.22 301 VAL A N 1
ATOM 2309 C CA . VAL A 1 301 ? 33.468 13.716 -37.163 1.00 52.22 301 VAL A CA 1
ATOM 2310 C C . VAL A 1 301 ? 32.433 14.831 -36.975 1.00 52.22 301 VAL A C 1
ATOM 2312 O O . VAL A 1 301 ? 32.424 15.514 -35.949 1.00 52.22 301 VAL A O 1
ATOM 2315 N N . SER A 1 302 ? 31.558 15.041 -37.960 1.00 48.69 302 SER A N 1
ATOM 2316 C CA . SER A 1 302 ? 30.334 15.828 -37.773 1.00 48.69 302 SER A CA 1
ATOM 2317 C C . SER A 1 302 ? 29.483 15.157 -36.688 1.00 48.69 302 SER A C 1
ATOM 2319 O O . SER A 1 302 ? 29.197 13.969 -36.798 1.00 48.69 302 SER A O 1
ATOM 2321 N N . GLY A 1 303 ? 29.126 15.885 -35.624 1.00 56.47 303 GLY A N 1
ATOM 2322 C CA . GLY A 1 303 ? 28.425 15.335 -34.448 1.00 56.47 303 GLY A CA 1
ATOM 2323 C C . GLY A 1 303 ? 29.241 15.317 -33.146 1.00 56.47 303 GLY A C 1
ATOM 2324 O O . GLY A 1 303 ? 28.718 14.945 -32.097 1.00 56.47 303 GLY A O 1
ATOM 2325 N N . LEU A 1 304 ? 30.500 15.778 -33.172 1.00 61.84 304 LEU A N 1
ATOM 2326 C CA . LEU A 1 304 ? 31.366 15.903 -31.986 1.00 61.84 304 LEU A CA 1
ATOM 2327 C C . LEU A 1 304 ? 30.763 16.787 -30.874 1.00 61.84 304 LEU A C 1
ATOM 2329 O O . LEU A 1 304 ? 31.001 16.517 -29.700 1.00 61.84 304 LEU A O 1
ATOM 2333 N N . SER A 1 305 ? 29.975 17.811 -31.221 1.00 64.75 305 SER A N 1
ATOM 2334 C CA . SER A 1 305 ? 29.253 18.657 -30.256 1.00 64.75 305 SER A CA 1
ATOM 2335 C C . SER A 1 305 ? 28.079 17.928 -29.600 1.00 64.75 305 SER A C 1
ATOM 2337 O O . SER A 1 305 ? 27.930 18.007 -28.385 1.00 64.75 305 SER A O 1
ATOM 2339 N N . VAL A 1 306 ? 27.304 17.157 -30.372 1.00 69.81 306 VAL A N 1
ATOM 2340 C CA . VAL A 1 306 ? 26.181 16.349 -29.864 1.00 69.81 306 VAL A CA 1
ATOM 2341 C C . VAL A 1 306 ? 26.694 15.276 -28.911 1.00 69.81 306 VAL A C 1
ATOM 2343 O O . VAL A 1 306 ? 26.213 15.178 -27.791 1.00 69.81 306 VAL A O 1
ATOM 2346 N N . ARG A 1 307 ? 27.748 14.540 -29.287 1.00 73.06 307 ARG A N 1
ATOM 2347 C CA . ARG A 1 307 ? 28.378 13.556 -28.394 1.00 73.06 307 ARG A CA 1
ATOM 2348 C C . ARG A 1 307 ? 28.879 14.199 -27.099 1.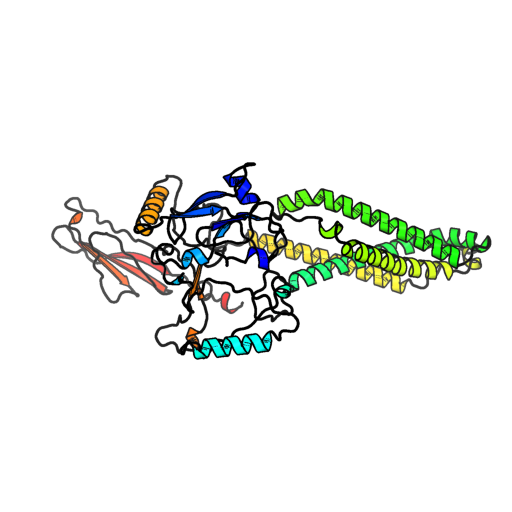00 73.06 307 ARG A C 1
ATOM 2350 O O . ARG A 1 307 ? 28.658 13.650 -26.029 1.00 73.06 307 ARG A O 1
ATOM 2357 N N . LYS A 1 308 ? 29.543 15.359 -27.178 1.00 80.50 308 LYS A N 1
ATOM 2358 C CA . LYS A 1 308 ? 29.992 16.090 -25.981 1.00 80.50 308 LYS A CA 1
ATOM 2359 C C . LYS A 1 308 ? 28.813 16.468 -25.083 1.00 80.50 308 LYS A C 1
ATOM 2361 O O . LYS A 1 308 ? 28.895 16.230 -23.886 1.00 80.50 308 LYS A O 1
ATOM 2366 N N . ALA A 1 309 ? 27.718 16.978 -25.648 1.00 81.88 309 ALA A N 1
ATOM 2367 C CA . ALA A 1 309 ? 26.511 17.301 -24.889 1.00 81.88 309 ALA A CA 1
ATOM 2368 C C . ALA A 1 309 ? 25.891 16.059 -24.221 1.00 81.88 309 ALA A C 1
ATOM 2370 O O . ALA A 1 309 ? 25.596 16.099 -23.031 1.00 81.88 309 ALA A O 1
ATOM 2371 N N . LEU A 1 310 ? 25.773 14.939 -24.946 1.00 80.06 310 LEU A N 1
ATOM 2372 C CA . LEU A 1 310 ? 25.246 13.678 -24.409 1.00 80.06 310 LEU A CA 1
ATOM 2373 C C . LEU A 1 310 ? 26.114 13.116 -23.276 1.00 80.06 310 LEU A C 1
ATOM 2375 O O . LEU A 1 310 ? 25.591 12.652 -22.268 1.00 80.06 310 LEU A O 1
ATOM 2379 N N . VAL A 1 311 ? 27.440 13.179 -23.423 1.00 83.12 311 VAL A N 1
ATOM 2380 C CA . VAL A 1 311 ? 28.390 12.744 -22.389 1.00 83.12 311 VAL A CA 1
ATOM 2381 C C . VAL A 1 311 ? 28.300 13.641 -21.151 1.00 83.12 311 VAL A C 1
ATOM 2383 O O . VAL A 1 311 ? 28.254 13.131 -20.036 1.00 83.12 311 VAL A O 1
ATOM 2386 N N . VAL A 1 312 ? 28.236 14.965 -21.326 1.00 88.06 312 VAL A N 1
ATOM 2387 C CA . VAL A 1 312 ? 28.091 15.909 -20.205 1.00 88.06 312 VAL A CA 1
ATOM 2388 C C . VAL A 1 312 ? 26.767 15.685 -19.473 1.00 88.06 312 VAL A C 1
ATOM 2390 O O . VAL A 1 312 ? 26.774 15.599 -18.249 1.00 88.06 312 VAL A O 1
ATOM 2393 N N . PHE A 1 313 ? 25.655 15.520 -20.198 1.00 86.38 313 PHE A N 1
ATOM 2394 C CA . PHE A 1 313 ? 24.353 15.207 -19.603 1.00 86.38 313 PHE A CA 1
ATOM 2395 C C . PHE A 1 313 ? 24.391 13.895 -18.808 1.00 86.38 313 PHE A C 1
ATOM 2397 O O . PHE A 1 313 ? 23.928 13.857 -17.672 1.00 86.38 313 PHE A O 1
ATOM 2404 N N . GLN A 1 314 ? 24.988 12.838 -19.372 1.00 86.12 314 GLN A N 1
ATOM 2405 C CA . GLN A 1 314 ? 25.152 11.549 -18.697 1.00 86.12 314 GLN A CA 1
ATOM 2406 C C . GLN A 1 314 ? 25.896 11.708 -17.365 1.00 86.12 314 GLN A C 1
ATOM 2408 O O . GLN A 1 314 ? 25.399 11.265 -16.331 1.00 86.12 314 GLN A O 1
ATOM 2413 N N . PHE A 1 315 ? 27.070 12.349 -17.376 1.00 88.19 315 PHE A N 1
ATOM 2414 C CA . PHE A 1 315 ? 27.856 12.537 -16.156 1.00 88.19 315 PHE A CA 1
ATOM 2415 C C . PHE A 1 315 ? 27.148 13.440 -15.143 1.00 88.19 315 PHE A C 1
ATOM 2417 O O . PHE A 1 315 ? 27.161 13.126 -13.955 1.00 88.19 315 PHE A O 1
ATOM 2424 N N . ALA A 1 316 ? 26.486 14.511 -15.589 1.00 90.50 316 ALA A N 1
ATOM 2425 C CA . ALA A 1 316 ? 25.696 15.373 -14.714 1.00 90.50 316 ALA A CA 1
ATOM 2426 C C . ALA A 1 316 ? 24.567 14.589 -14.027 1.00 90.50 316 ALA A C 1
ATOM 2428 O O . ALA A 1 316 ? 24.427 14.656 -12.808 1.00 90.50 316 ALA A O 1
ATOM 2429 N N . ALA A 1 317 ? 23.813 13.785 -14.781 1.00 86.06 317 ALA A N 1
ATOM 2430 C CA . ALA A 1 317 ? 22.742 12.963 -14.232 1.00 86.06 317 ALA A CA 1
ATOM 2431 C C . ALA A 1 317 ? 23.272 11.902 -13.248 1.00 86.06 317 ALA A C 1
ATOM 2433 O O . ALA A 1 317 ? 22.693 11.708 -12.181 1.00 86.06 317 ALA A O 1
ATOM 2434 N N . SER A 1 318 ? 24.411 11.261 -13.544 1.00 87.62 318 SER A N 1
ATOM 2435 C CA . SER A 1 318 ? 25.064 10.337 -12.605 1.00 87.62 318 SER A CA 1
ATOM 2436 C C . SER A 1 318 ? 25.506 11.023 -11.308 1.00 87.62 318 SER A C 1
ATOM 2438 O O . SER A 1 318 ? 25.313 10.458 -10.234 1.00 87.62 318 SER A O 1
ATOM 2440 N N . ILE A 1 319 ? 26.051 12.244 -11.379 1.00 90.06 319 ILE A N 1
ATOM 2441 C CA . ILE A 1 319 ? 26.416 13.030 -10.188 1.00 90.06 319 ILE A CA 1
ATOM 2442 C C . ILE A 1 319 ? 25.172 13.332 -9.344 1.00 90.06 319 ILE A C 1
ATOM 2444 O O . ILE A 1 319 ? 25.206 13.143 -8.130 1.00 90.06 319 ILE A O 1
ATOM 2448 N N . VAL A 1 320 ? 24.060 13.728 -9.975 1.00 88.38 320 VAL A N 1
ATOM 2449 C CA . VAL A 1 320 ? 22.782 13.958 -9.280 1.00 88.38 320 VAL A CA 1
ATOM 2450 C C . VAL A 1 320 ? 22.318 12.698 -8.546 1.00 88.38 320 VAL A C 1
ATOM 2452 O O . VAL A 1 320 ? 21.938 12.790 -7.382 1.00 88.38 320 VAL A O 1
ATOM 2455 N N . PHE A 1 321 ? 22.408 11.516 -9.164 1.00 85.38 321 PHE A N 1
ATOM 2456 C CA . PHE A 1 321 ? 22.045 10.255 -8.507 1.00 85.38 321 PHE A CA 1
ATOM 2457 C C . PHE A 1 321 ? 22.933 9.911 -7.311 1.00 85.38 321 PHE A C 1
ATOM 2459 O O . PHE A 1 321 ? 22.425 9.450 -6.287 1.00 85.38 321 PHE A O 1
ATOM 2466 N N . ILE A 1 322 ? 24.242 10.151 -7.414 1.00 89.50 322 ILE A N 1
ATOM 2467 C CA . ILE A 1 322 ? 25.178 9.935 -6.302 1.00 89.50 322 ILE A CA 1
ATOM 2468 C C . ILE A 1 322 ? 24.829 10.865 -5.137 1.00 89.50 322 ILE A C 1
ATOM 2470 O O . ILE A 1 322 ? 24.736 10.407 -3.997 1.00 89.50 322 ILE A O 1
ATOM 2474 N N . ILE A 1 323 ? 24.575 12.148 -5.416 1.00 89.38 323 ILE A N 1
ATOM 2475 C CA . ILE A 1 323 ? 24.156 13.119 -4.399 1.00 89.38 323 ILE A CA 1
ATOM 2476 C C . ILE A 1 323 ? 22.825 12.689 -3.776 1.00 89.38 323 ILE A C 1
ATOM 2478 O O . ILE A 1 323 ? 22.737 12.602 -2.556 1.00 89.38 323 ILE A O 1
ATOM 2482 N N . ALA A 1 324 ? 21.814 12.361 -4.586 1.00 81.44 324 ALA A N 1
ATOM 2483 C CA . ALA A 1 324 ? 20.491 11.960 -4.108 1.00 81.44 324 ALA A CA 1
ATOM 2484 C C . ALA A 1 324 ? 20.548 10.709 -3.218 1.00 81.44 324 ALA A C 1
ATOM 2486 O O . ALA A 1 324 ? 19.956 10.693 -2.142 1.00 81.44 324 ALA A O 1
ATOM 2487 N N . THR A 1 325 ? 21.315 9.693 -3.621 1.00 85.38 325 THR A N 1
ATOM 2488 C CA . THR A 1 325 ? 21.522 8.469 -2.830 1.00 85.38 325 THR A CA 1
ATOM 2489 C C . THR A 1 325 ? 22.240 8.772 -1.518 1.00 85.38 325 THR A C 1
ATOM 2491 O O . THR A 1 325 ? 21.858 8.255 -0.473 1.00 85.38 325 THR A O 1
ATOM 2494 N N . THR A 1 326 ? 23.248 9.649 -1.550 1.00 85.88 326 THR A N 1
ATOM 2495 C CA . THR A 1 326 ? 23.990 10.063 -0.350 1.00 85.88 326 THR A CA 1
ATOM 2496 C C . THR A 1 326 ? 23.096 10.838 0.616 1.00 85.88 326 THR A C 1
ATOM 2498 O O . THR A 1 326 ? 23.107 10.572 1.814 1.00 85.88 326 THR A O 1
ATOM 2501 N N . VAL A 1 327 ? 22.278 11.765 0.109 1.00 85.19 327 VAL A N 1
ATOM 2502 C CA . VAL A 1 327 ? 21.296 12.503 0.914 1.00 85.19 327 VAL A CA 1
ATOM 2503 C C . VAL A 1 327 ? 20.277 11.544 1.513 1.00 85.19 327 VAL A C 1
ATOM 2505 O O . VAL A 1 327 ? 20.043 11.612 2.713 1.00 85.19 327 VAL A O 1
ATOM 2508 N N . LEU A 1 328 ? 19.717 10.623 0.724 1.00 78.12 328 LEU A N 1
ATOM 2509 C CA . LEU A 1 328 ? 18.767 9.625 1.216 1.00 78.12 328 LEU A CA 1
ATOM 2510 C C . LEU A 1 328 ? 19.385 8.763 2.321 1.00 78.12 328 LEU A C 1
ATOM 2512 O O . LEU A 1 328 ? 18.770 8.581 3.365 1.00 78.12 328 LEU A O 1
ATOM 2516 N N . TYR A 1 329 ? 20.608 8.271 2.116 1.00 82.00 329 TYR A N 1
ATOM 2517 C CA . TYR A 1 329 ? 21.332 7.497 3.121 1.00 82.00 329 TYR A CA 1
ATOM 2518 C C . TYR A 1 329 ? 21.540 8.303 4.408 1.00 82.00 329 TYR A C 1
ATOM 2520 O O . TYR A 1 329 ? 21.218 7.821 5.490 1.00 82.00 329 TYR A O 1
ATOM 2528 N N . ASN A 1 330 ? 21.997 9.552 4.295 1.00 81.75 330 ASN A N 1
ATOM 2529 C CA . ASN A 1 330 ? 22.196 10.429 5.446 1.00 81.75 330 ASN A CA 1
ATOM 2530 C C . ASN A 1 330 ? 20.881 10.745 6.170 1.00 81.75 330 ASN A C 1
ATOM 2532 O O . ASN A 1 330 ? 20.866 10.803 7.395 1.00 81.75 330 ASN A O 1
ATOM 2536 N N . GLN A 1 331 ? 19.778 10.926 5.438 1.00 77.94 331 GLN A N 1
ATOM 2537 C CA . GLN A 1 331 ? 18.450 11.131 6.019 1.00 77.94 331 GLN A CA 1
ATOM 2538 C C . GLN A 1 331 ? 17.955 9.876 6.737 1.00 77.94 331 GLN A C 1
ATOM 2540 O O . GLN A 1 331 ? 17.461 9.973 7.855 1.00 77.94 331 GLN A O 1
ATOM 2545 N N . LEU A 1 332 ? 18.138 8.690 6.153 1.00 76.56 332 LEU A N 1
ATOM 2546 C CA . LEU A 1 332 ? 17.796 7.425 6.806 1.00 76.56 332 LEU A CA 1
ATOM 2547 C C . LEU A 1 332 ? 18.631 7.196 8.068 1.00 76.56 332 LEU A C 1
ATOM 2549 O O . LEU A 1 332 ? 18.093 6.772 9.088 1.00 76.56 332 LEU A O 1
ATOM 2553 N N . GLU A 1 333 ? 19.927 7.495 8.021 1.00 81.25 333 GLU A N 1
ATOM 2554 C CA . GLU A 1 333 ? 20.804 7.379 9.184 1.00 81.25 333 GLU A CA 1
ATOM 2555 C C . GLU A 1 333 ? 20.434 8.395 10.267 1.00 81.25 333 GLU A C 1
ATOM 2557 O O . GLU A 1 333 ? 20.370 8.053 11.448 1.00 81.25 333 GLU A O 1
ATOM 2562 N N . TYR A 1 334 ? 20.095 9.626 9.878 1.00 83.56 334 TYR A N 1
ATOM 2563 C CA . TYR A 1 334 ? 19.549 10.627 10.788 1.00 83.56 334 TYR A CA 1
ATOM 2564 C C . TYR A 1 334 ? 18.236 10.149 11.419 1.00 83.56 334 TYR A C 1
ATOM 2566 O O . TYR A 1 334 ? 18.099 10.202 12.635 1.00 83.56 334 TYR A O 1
ATOM 2574 N N . MET A 1 335 ? 17.296 9.602 10.643 1.00 76.19 335 MET A N 1
ATOM 2575 C CA . MET A 1 335 ? 16.037 9.055 11.167 1.00 76.19 335 MET A CA 1
ATOM 2576 C C . MET A 1 335 ? 16.260 7.908 12.161 1.00 76.19 335 MET A C 1
ATOM 2578 O O . MET A 1 335 ? 15.523 7.799 13.137 1.00 76.19 335 MET A O 1
ATOM 2582 N N . LYS A 1 336 ? 17.277 7.068 11.937 1.00 72.38 336 LYS A N 1
ATOM 2583 C CA . LYS A 1 336 ? 17.628 5.956 12.835 1.00 72.38 336 LYS A CA 1
ATOM 2584 C C . LYS A 1 336 ? 18.344 6.406 14.108 1.00 72.38 336 LYS A C 1
ATOM 2586 O O . LYS A 1 336 ? 18.136 5.813 15.162 1.00 72.38 336 LYS A O 1
ATOM 2591 N N . SER A 1 337 ? 19.211 7.410 14.004 1.00 77.69 337 SER A N 1
ATOM 2592 C CA . SER A 1 337 ? 20.061 7.888 15.105 1.00 77.69 337 SER A CA 1
ATOM 2593 C C . SER A 1 337 ? 19.461 9.065 15.877 1.00 77.69 337 SER A C 1
ATOM 2595 O O . SER A 1 337 ? 19.939 9.396 16.967 1.00 77.69 337 SER A O 1
ATOM 2597 N N . SER A 1 338 ? 18.408 9.691 15.346 1.00 75.06 338 SER A N 1
ATOM 2598 C CA . SER A 1 338 ? 17.709 10.789 16.002 1.00 75.06 338 SER A CA 1
ATOM 2599 C C . SER A 1 338 ? 17.108 10.319 17.322 1.00 75.06 338 SER A C 1
ATOM 2601 O O . SER A 1 338 ? 16.448 9.282 17.420 1.00 75.06 338 SER A O 1
ATOM 2603 N N . GLN A 1 339 ? 17.355 11.095 18.375 1.00 65.06 339 GLN A N 1
ATOM 2604 C CA . GLN A 1 339 ? 16.850 10.793 19.704 1.00 65.06 339 GLN A CA 1
ATOM 2605 C C . GLN A 1 339 ? 15.342 11.048 19.733 1.00 65.06 339 GLN A C 1
ATOM 2607 O O . GLN A 1 339 ? 14.896 12.173 19.934 1.00 65.06 339 GLN A O 1
ATOM 2612 N N . LEU A 1 340 ? 14.550 9.983 19.611 1.00 65.94 340 LEU A N 1
ATOM 2613 C CA . LEU A 1 340 ? 13.080 10.008 19.649 1.00 65.94 340 LEU A CA 1
ATOM 2614 C C . LEU A 1 340 ? 12.488 10.491 20.991 1.00 65.94 340 LEU A C 1
ATOM 2616 O O . LEU A 1 340 ? 11.279 10.436 21.194 1.00 65.94 340 LEU A O 1
ATOM 2620 N N . GLY A 1 341 ? 13.325 10.872 21.964 1.00 62.47 341 GLY A N 1
ATOM 2621 C CA . GLY A 1 341 ? 12.914 11.122 23.348 1.00 62.47 341 GLY A CA 1
ATOM 2622 C C . GLY A 1 341 ? 12.411 9.869 24.080 1.00 62.47 341 GLY A C 1
ATOM 2623 O O . GLY A 1 341 ? 12.027 9.955 25.243 1.00 62.47 341 GLY A O 1
ATOM 2624 N N . MET A 1 342 ? 12.439 8.704 23.422 1.00 60.78 342 MET A N 1
ATOM 2625 C CA . MET A 1 342 ? 11.961 7.412 23.910 1.00 60.78 342 MET A CA 1
ATOM 2626 C C . MET A 1 342 ? 12.982 6.318 23.575 1.00 60.78 342 MET A C 1
ATOM 2628 O O . MET A 1 342 ? 13.562 6.309 22.489 1.00 60.78 342 MET A O 1
ATOM 2632 N N . LYS A 1 343 ? 13.213 5.382 24.502 1.00 64.25 343 LYS A N 1
ATOM 2633 C CA . LYS A 1 343 ? 14.103 4.231 24.285 1.00 64.25 343 LYS A CA 1
ATOM 2634 C C . LYS A 1 343 ? 13.307 3.054 23.720 1.00 64.25 343 LYS A C 1
ATOM 2636 O O . LYS A 1 343 ? 12.717 2.298 24.482 1.00 64.25 343 LYS A O 1
ATOM 2641 N N . LEU A 1 344 ? 13.309 2.889 22.397 1.00 70.62 344 LEU A N 1
ATOM 2642 C CA . LEU A 1 344 ? 12.590 1.789 21.737 1.00 70.62 344 LEU A CA 1
ATOM 2643 C C . LEU A 1 344 ? 13.245 0.412 21.952 1.00 70.62 344 LEU A C 1
ATOM 2645 O O . LEU A 1 344 ? 12.546 -0.590 21.995 1.00 70.62 344 LEU A O 1
ATOM 2649 N N . GLY A 1 345 ? 14.570 0.354 22.132 1.00 71.25 345 GLY A N 1
ATOM 2650 C CA . GLY A 1 345 ? 15.308 -0.914 22.262 1.00 71.25 345 GLY A CA 1
ATOM 2651 C C . GLY A 1 345 ? 15.045 -1.712 23.548 1.00 71.25 345 GLY A C 1
ATOM 2652 O O . GLY A 1 345 ? 15.424 -2.873 23.619 1.00 71.25 345 GLY A O 1
ATOM 2653 N N . GLU A 1 346 ? 14.396 -1.112 24.551 1.00 74.88 346 GLU A N 1
ATOM 2654 C CA . GLU A 1 346 ? 13.997 -1.771 25.810 1.00 74.88 346 GLU A CA 1
ATOM 2655 C C . GLU A 1 346 ? 12.460 -1.842 25.948 1.00 74.88 346 GLU A C 1
ATOM 2657 O O . GLU A 1 346 ? 11.940 -2.030 27.048 1.00 74.88 346 GLU A O 1
ATOM 2662 N N . LEU A 1 347 ? 11.716 -1.649 24.850 1.00 78.00 347 LEU A N 1
ATOM 2663 C CA . LEU A 1 347 ? 10.255 -1.648 24.849 1.00 78.00 347 LEU A CA 1
ATOM 2664 C C . LEU A 1 347 ? 9.719 -2.999 24.364 1.00 78.00 347 LEU A C 1
ATOM 2666 O O . LEU A 1 347 ? 9.903 -3.370 23.208 1.00 78.00 347 LEU A O 1
ATOM 2670 N N . LEU A 1 348 ? 9.004 -3.705 25.239 1.00 85.31 348 LEU A N 1
ATOM 2671 C CA . LEU A 1 348 ? 8.237 -4.893 24.879 1.00 85.31 348 LEU A CA 1
ATOM 2672 C C . LEU A 1 348 ? 6.746 -4.554 24.916 1.00 85.31 348 LEU A C 1
ATOM 2674 O O . LEU A 1 348 ? 6.220 -4.175 25.961 1.00 85.31 348 LEU A O 1
ATOM 2678 N N . VAL A 1 349 ? 6.072 -4.701 23.776 1.00 85.31 349 VAL A N 1
ATOM 2679 C CA . VAL A 1 349 ? 4.619 -4.542 23.677 1.00 85.31 349 VAL A CA 1
ATOM 2680 C C . VAL A 1 349 ? 3.975 -5.915 23.795 1.00 85.31 349 VAL A C 1
ATOM 2682 O O . VAL A 1 349 ? 4.251 -6.804 22.993 1.00 85.31 349 VAL A O 1
ATOM 2685 N N . ILE A 1 350 ? 3.110 -6.078 24.792 1.00 87.69 350 ILE A N 1
ATOM 2686 C CA . ILE A 1 350 ? 2.363 -7.313 25.023 1.00 87.69 350 ILE A CA 1
ATOM 2687 C C . ILE A 1 350 ? 0.874 -6.974 24.939 1.00 87.69 350 ILE A C 1
ATOM 2689 O O . ILE A 1 350 ? 0.444 -6.039 25.621 1.00 87.69 350 ILE A O 1
ATOM 2693 N N . PRO A 1 351 ? 0.079 -7.701 24.136 1.00 83.56 351 PRO A N 1
ATOM 2694 C CA . PRO A 1 351 ? -1.371 -7.572 24.170 1.00 83.56 351 PRO A CA 1
ATOM 2695 C C . PRO A 1 351 ? -1.893 -7.832 25.588 1.00 83.56 351 PRO A C 1
ATOM 2697 O O . PRO A 1 351 ? -1.591 -8.865 26.187 1.00 83.56 351 PRO A O 1
ATOM 2700 N N . GLY A 1 352 ? -2.647 -6.877 26.136 1.00 82.06 352 GLY A N 1
ATOM 2701 C CA . GLY A 1 352 ? -3.288 -7.028 27.440 1.00 82.06 352 GLY A CA 1
ATOM 2702 C C . GLY A 1 352 ? -4.417 -8.068 27.415 1.00 82.06 352 GLY A C 1
ATOM 2703 O O . GLY A 1 352 ? -4.893 -8.445 26.339 1.00 82.06 352 GLY A O 1
ATOM 2704 N N . PRO A 1 353 ? -4.876 -8.535 28.588 1.00 80.88 353 PRO A N 1
ATOM 2705 C CA . PRO A 1 353 ? -6.025 -9.427 28.665 1.00 80.88 353 PRO A CA 1
ATOM 2706 C C . PRO A 1 353 ? -7.255 -8.733 28.074 1.00 80.88 353 PRO A C 1
ATOM 2708 O O . PRO A 1 353 ? -7.526 -7.577 28.383 1.00 80.88 353 PRO A O 1
ATOM 2711 N N . THR A 1 354 ? -8.009 -9.440 27.237 1.00 71.25 354 THR A N 1
ATOM 2712 C CA . THR A 1 354 ? -9.296 -8.961 26.717 1.00 71.25 354 THR A CA 1
ATOM 2713 C C . THR A 1 354 ? -10.393 -9.800 27.354 1.00 71.25 354 THR A C 1
ATOM 2715 O O . THR A 1 354 ? -10.465 -11.006 27.126 1.00 71.25 354 THR A O 1
ATOM 2718 N N . LEU A 1 355 ? -11.200 -9.173 28.201 1.00 70.44 355 LEU A N 1
ATOM 2719 C CA . LEU A 1 355 ? -12.358 -9.766 28.844 1.00 70.44 355 LEU A CA 1
ATOM 2720 C C . LEU A 1 355 ? -13.633 -9.235 28.198 1.00 70.44 355 LEU A C 1
ATOM 2722 O O . LEU A 1 355 ? -13.753 -8.066 27.855 1.00 70.44 355 LEU A O 1
ATOM 2726 N N . ALA A 1 356 ? -14.584 -10.147 28.072 1.00 57.12 356 ALA A N 1
ATOM 2727 C CA . ALA A 1 356 ? -15.885 -9.973 27.451 1.00 57.12 356 ALA A CA 1
ATOM 2728 C C . ALA A 1 356 ? -16.927 -9.264 28.342 1.00 57.12 356 ALA A C 1
ATOM 2730 O O . ALA A 1 356 ? -18.093 -9.295 27.989 1.00 57.12 356 ALA A O 1
ATOM 2731 N N . SER A 1 357 ? -16.566 -8.770 29.533 1.00 61.44 357 SER A N 1
ATOM 2732 C CA . SER A 1 357 ? -17.538 -8.366 30.563 1.00 61.44 357 SER A CA 1
ATOM 2733 C C . SER A 1 357 ? -16.977 -7.337 31.555 1.00 61.44 357 SER A C 1
ATOM 2735 O O . SER A 1 357 ? -15.804 -6.947 31.485 1.00 61.44 357 SER A O 1
ATOM 2737 N N . GLU A 1 358 ? -17.795 -6.960 32.552 1.00 59.34 358 GLU A N 1
ATOM 2738 C CA . GLU A 1 358 ? -17.361 -6.227 33.750 1.00 59.34 358 GLU A CA 1
ATOM 2739 C C . GLU A 1 358 ? -16.063 -6.815 34.328 1.00 59.34 358 GLU A C 1
ATOM 2741 O O . GLU A 1 358 ? -15.898 -8.031 34.445 1.00 59.34 358 GLU A O 1
ATOM 2746 N N . GLY A 1 359 ? -15.119 -5.936 34.675 1.00 71.31 359 GLY A N 1
ATOM 2747 C CA . GLY A 1 359 ? -13.817 -6.322 35.223 1.00 71.31 359 GLY A CA 1
ATOM 2748 C C . GLY A 1 359 ? -12.630 -6.160 34.271 1.00 71.31 359 GLY A C 1
ATOM 2749 O O . GLY A 1 359 ? -11.500 -6.326 34.720 1.00 71.31 359 GLY A O 1
ATOM 2750 N N . GLN A 1 360 ? -12.826 -5.747 33.011 1.00 75.81 360 GLN A N 1
ATOM 2751 C CA . GLN A 1 360 ? -11.726 -5.429 32.081 1.00 75.81 360 GLN A CA 1
ATOM 2752 C C . GLN A 1 360 ? -10.684 -4.472 32.693 1.00 75.81 360 GLN A C 1
ATOM 2754 O O . GLN A 1 360 ? -9.478 -4.697 32.575 1.00 75.81 360 GLN A O 1
ATOM 2759 N N . ALA A 1 361 ? -11.134 -3.427 33.397 1.00 76.00 361 ALA A N 1
ATOM 2760 C CA . ALA A 1 361 ? -10.247 -2.494 34.094 1.00 76.00 361 ALA A CA 1
ATOM 2761 C C . ALA A 1 361 ? -9.451 -3.177 35.222 1.00 76.00 361 ALA A C 1
ATOM 2763 O O . ALA A 1 361 ? -8.247 -2.960 35.349 1.00 76.00 361 ALA A O 1
ATOM 2764 N N . ALA A 1 362 ? -10.102 -4.043 36.005 1.00 81.31 362 ALA A N 1
ATOM 2765 C CA . ALA A 1 362 ? -9.462 -4.792 37.083 1.00 81.31 362 ALA A CA 1
ATOM 2766 C C . ALA A 1 362 ? -8.466 -5.833 36.548 1.00 81.31 362 ALA A C 1
ATOM 2768 O O . ALA A 1 362 ? -7.375 -5.968 37.094 1.00 81.31 362 ALA A O 1
ATOM 2769 N N . ALA A 1 363 ? -8.794 -6.518 35.451 1.00 83.88 363 ALA A N 1
ATOM 2770 C CA . ALA A 1 363 ? -7.906 -7.468 34.791 1.00 83.88 363 ALA A CA 1
ATOM 2771 C C . ALA A 1 363 ? -6.686 -6.780 34.174 1.00 83.88 363 ALA A C 1
ATOM 2773 O O . ALA A 1 363 ? -5.567 -7.261 34.343 1.00 83.88 363 ALA A O 1
ATOM 2774 N N . ASN A 1 364 ? -6.876 -5.622 33.535 1.00 83.50 364 ASN A N 1
ATOM 2775 C CA . ASN A 1 364 ? -5.768 -4.800 33.050 1.00 83.50 364 ASN A CA 1
ATOM 2776 C C . ASN A 1 364 ? -4.869 -4.339 34.202 1.00 83.50 364 ASN A C 1
ATOM 2778 O O . ASN A 1 364 ? -3.647 -4.429 34.095 1.00 83.50 364 ASN A O 1
ATOM 2782 N N . ALA A 1 365 ? -5.455 -3.901 35.321 1.00 83.94 365 ALA A N 1
ATOM 2783 C CA . ALA A 1 365 ? -4.701 -3.516 36.510 1.00 83.94 365 ALA A CA 1
ATOM 2784 C C . ALA A 1 365 ? -3.934 -4.703 37.120 1.00 83.94 365 ALA A C 1
ATOM 2786 O O . ALA A 1 365 ? -2.749 -4.572 37.421 1.00 83.94 365 ALA A O 1
ATOM 2787 N N . ALA A 1 366 ? -4.568 -5.871 37.254 1.00 87.00 366 ALA A N 1
ATOM 2788 C CA . ALA A 1 366 ? -3.935 -7.085 37.767 1.00 87.00 366 ALA A CA 1
ATOM 2789 C C . ALA A 1 366 ? -2.779 -7.541 36.868 1.00 87.00 366 ALA A C 1
ATOM 2791 O O . ALA A 1 366 ? -1.675 -7.762 37.357 1.00 87.00 366 ALA A O 1
ATOM 2792 N N . PHE A 1 367 ? -3.001 -7.595 35.552 1.00 89.69 367 PHE A N 1
ATOM 2793 C CA . PHE A 1 367 ? -1.974 -7.942 34.573 1.00 89.69 367 PHE A CA 1
ATOM 2794 C C . PHE A 1 367 ? -0.790 -6.973 34.625 1.00 89.69 367 PHE A C 1
ATOM 2796 O O . PHE A 1 367 ? 0.361 -7.400 34.712 1.00 89.69 367 PHE A O 1
ATOM 2803 N N . LYS A 1 368 ? -1.065 -5.663 34.664 1.00 87.56 368 LYS A N 1
ATOM 2804 C CA . LYS A 1 368 ? -0.042 -4.625 34.830 1.00 87.56 368 LYS A CA 1
ATOM 2805 C C . LYS A 1 368 ? 0.757 -4.812 36.123 1.00 87.56 368 LYS A C 1
ATOM 2807 O O . LYS A 1 368 ? 1.982 -4.727 36.087 1.00 87.56 368 LYS A O 1
ATOM 2812 N N . ASN A 1 369 ? 0.089 -5.092 37.241 1.00 87.75 369 ASN A N 1
ATOM 2813 C CA . ASN A 1 369 ? 0.738 -5.311 38.534 1.00 87.75 369 ASN A CA 1
ATOM 2814 C C . ASN A 1 369 ? 1.620 -6.566 38.526 1.00 87.75 369 ASN A C 1
ATOM 2816 O O . ASN A 1 369 ? 2.746 -6.514 39.014 1.00 87.75 369 ASN A O 1
ATOM 2820 N N . SER A 1 370 ? 1.159 -7.667 37.927 1.00 89.69 370 SER A N 1
ATOM 2821 C CA . SER A 1 370 ? 1.964 -8.883 37.768 1.00 89.69 370 SER A CA 1
ATOM 2822 C C . SER A 1 370 ? 3.201 -8.640 36.904 1.00 89.69 370 SER A C 1
ATOM 2824 O O . SER A 1 370 ? 4.287 -9.089 37.261 1.00 89.69 370 SER A O 1
ATOM 2826 N N . LEU A 1 371 ? 3.073 -7.883 35.807 1.00 90.00 371 LEU A N 1
ATOM 2827 C CA . LEU A 1 371 ? 4.221 -7.499 34.982 1.00 90.00 371 LEU A CA 1
ATOM 2828 C C . LEU A 1 371 ? 5.206 -6.612 35.752 1.00 90.00 371 LEU A C 1
ATOM 2830 O O . LEU A 1 371 ? 6.411 -6.810 35.642 1.00 90.00 371 LEU A O 1
ATOM 2834 N N . ALA A 1 372 ? 4.711 -5.670 36.557 1.00 87.44 372 ALA A N 1
ATOM 2835 C CA . ALA A 1 372 ? 5.546 -4.768 37.349 1.00 87.44 372 ALA A CA 1
ATOM 2836 C C . ALA A 1 372 ? 6.344 -5.479 38.460 1.00 87.44 372 ALA A C 1
ATOM 2838 O O . ALA A 1 372 ? 7.336 -4.933 38.934 1.00 87.44 372 ALA A O 1
ATOM 2839 N N . GLN A 1 373 ? 5.937 -6.684 38.872 1.00 90.75 373 GLN A N 1
ATOM 2840 C CA . GLN A 1 373 ? 6.663 -7.498 39.855 1.00 90.75 373 GLN A CA 1
ATOM 2841 C C . GLN A 1 373 ? 7.818 -8.308 39.250 1.00 90.75 373 GLN A C 1
ATOM 2843 O O . GLN A 1 373 ? 8.645 -8.844 39.990 1.00 90.75 373 GLN A O 1
ATOM 2848 N N . LEU A 1 374 ? 7.895 -8.423 37.921 1.00 92.50 374 LEU A N 1
ATOM 2849 C CA . LEU A 1 374 ? 8.970 -9.164 37.270 1.00 92.50 374 LEU A CA 1
ATOM 2850 C C . LEU A 1 374 ? 10.300 -8.401 37.432 1.00 92.50 374 LEU A C 1
ATOM 2852 O O . LEU A 1 374 ? 10.374 -7.240 37.032 1.00 92.50 374 LEU A O 1
ATOM 2856 N N . PRO A 1 375 ? 11.383 -9.028 37.937 1.00 89.38 375 PRO A N 1
ATOM 2857 C CA . PRO A 1 375 ? 12.630 -8.323 38.273 1.00 89.38 375 PRO A CA 1
ATOM 2858 C C . PRO A 1 375 ? 13.293 -7.577 37.106 1.00 89.38 375 PRO A C 1
ATOM 2860 O O . PRO A 1 375 ? 14.056 -6.637 37.313 1.00 89.38 375 PRO A O 1
ATOM 2863 N N . PHE A 1 376 ? 13.026 -8.008 35.871 1.00 89.19 376 PHE A N 1
ATOM 2864 C CA . PHE A 1 376 ? 13.564 -7.408 34.650 1.00 89.19 376 PHE A CA 1
ATOM 2865 C C . PHE A 1 376 ? 12.685 -6.282 34.078 1.00 89.19 376 PHE A C 1
ATOM 2867 O O . PHE A 1 376 ? 13.096 -5.606 33.135 1.00 89.19 376 PHE A O 1
ATOM 2874 N N . VAL A 1 377 ? 11.492 -6.050 34.633 1.00 87.19 377 VAL A N 1
ATOM 2875 C CA . VAL A 1 377 ? 10.562 -5.010 34.184 1.00 87.19 377 VAL A CA 1
ATOM 2876 C C . VAL A 1 377 ? 10.767 -3.750 35.023 1.00 87.19 377 VAL A C 1
ATOM 2878 O O . VAL A 1 377 ? 10.399 -3.688 36.189 1.00 87.19 377 VAL A O 1
ATOM 2881 N N . LYS A 1 378 ? 11.349 -2.704 34.423 1.00 81.69 378 LYS A N 1
ATOM 2882 C CA . LYS A 1 378 ? 11.587 -1.425 35.122 1.00 81.69 378 LYS A CA 1
ATOM 2883 C C . LYS A 1 378 ? 10.327 -0.567 35.262 1.00 81.69 378 LYS A C 1
ATOM 2885 O O . LYS A 1 378 ? 10.184 0.147 36.249 1.00 81.69 378 LYS A O 1
ATOM 2890 N N . LYS A 1 379 ? 9.474 -0.549 34.232 1.00 81.69 379 LYS A N 1
ATOM 2891 C CA . LYS A 1 379 ? 8.250 0.264 34.144 1.00 81.69 379 LYS A CA 1
ATOM 2892 C C . LYS A 1 379 ? 7.226 -0.434 33.254 1.00 81.69 379 LYS A C 1
ATOM 2894 O O . LYS A 1 379 ? 7.609 -1.083 32.285 1.00 81.69 379 LYS A O 1
ATOM 2899 N N . VAL A 1 380 ? 5.944 -0.240 33.556 1.00 84.50 380 VAL A N 1
ATOM 2900 C CA . VAL A 1 380 ? 4.817 -0.735 32.753 1.00 84.50 380 VAL A CA 1
ATOM 2901 C C . VAL A 1 380 ? 3.828 0.403 32.533 1.00 84.50 380 VAL A C 1
ATOM 2903 O O . VAL A 1 380 ? 3.517 1.141 33.469 1.00 84.50 380 VAL A O 1
ATOM 2906 N N . ALA A 1 381 ? 3.312 0.522 31.314 1.00 80.62 381 ALA A N 1
ATOM 2907 C CA . ALA A 1 381 ? 2.228 1.430 30.967 1.00 80.62 381 ALA A CA 1
ATOM 2908 C C . ALA A 1 381 ? 1.205 0.687 30.104 1.00 80.62 381 ALA A C 1
ATOM 2910 O O . ALA A 1 381 ? 1.577 -0.072 29.211 1.00 80.62 381 ALA A O 1
ATOM 2911 N N . GLY A 1 382 ? -0.074 0.900 30.389 1.00 82.25 382 GLY A N 1
ATOM 2912 C CA . GLY A 1 382 ? -1.180 0.517 29.531 1.00 82.25 382 GLY A CA 1
ATOM 2913 C C . GLY A 1 382 ? -1.385 1.549 28.429 1.00 82.25 382 GLY A C 1
ATOM 2914 O O . GLY A 1 382 ? -1.240 2.754 28.638 1.00 82.25 382 GLY A O 1
ATOM 2915 N N . SER A 1 383 ? -1.720 1.071 27.240 1.00 78.88 383 SER A N 1
ATOM 2916 C CA . SER A 1 383 ? -2.176 1.904 26.136 1.00 78.88 383 SER A CA 1
ATOM 2917 C C . SER A 1 383 ? -3.153 1.098 25.302 1.00 78.88 383 SER A C 1
ATOM 2919 O O . SER A 1 383 ? -2.962 -0.104 25.119 1.00 78.88 383 SER A O 1
ATOM 2921 N N . ASN A 1 384 ? -4.202 1.742 24.802 1.00 77.00 384 ASN A N 1
ATOM 2922 C CA . ASN A 1 384 ? -5.145 1.092 23.899 1.00 77.00 384 ASN A CA 1
ATOM 2923 C C . ASN A 1 384 ? -4.611 1.018 22.457 1.00 77.00 384 ASN A C 1
ATOM 2925 O O . ASN A 1 384 ? -5.168 0.279 21.652 1.00 77.00 384 ASN A O 1
ATOM 2929 N N . ASN A 1 385 ? -3.528 1.737 22.143 1.00 74.88 385 ASN A N 1
ATOM 2930 C CA . ASN A 1 385 ? -2.795 1.601 20.889 1.00 74.88 385 ASN A CA 1
ATOM 2931 C C . ASN A 1 385 ? -1.278 1.732 21.081 1.00 74.88 385 ASN A C 1
ATOM 2933 O O . ASN A 1 385 ? -0.813 2.324 22.056 1.00 74.88 385 ASN A O 1
ATOM 2937 N N . ILE A 1 386 ? -0.491 1.218 20.139 1.00 76.31 386 ILE A N 1
ATOM 2938 C CA . ILE A 1 386 ? 0.966 1.369 20.147 1.00 76.31 386 ILE A CA 1
ATOM 2939 C C . ILE A 1 386 ? 1.305 2.783 19.649 1.00 76.31 386 ILE A C 1
ATOM 2941 O O . ILE A 1 386 ? 0.946 3.122 18.517 1.00 76.31 386 ILE A O 1
ATOM 2945 N N . PRO A 1 387 ? 1.999 3.625 20.441 1.00 66.88 387 PRO A N 1
ATOM 2946 C CA . PRO A 1 387 ? 2.414 4.947 19.982 1.00 66.88 387 PRO A CA 1
ATOM 2947 C C . PRO A 1 387 ? 3.217 4.856 18.678 1.00 66.88 387 PRO A C 1
ATOM 2949 O O . PRO A 1 387 ? 4.209 4.134 18.603 1.00 66.88 387 PRO A O 1
ATOM 2952 N N . GLY A 1 388 ? 2.776 5.584 17.651 1.00 63.44 388 GLY A N 1
ATOM 2953 C CA . GLY A 1 388 ? 3.367 5.545 16.308 1.00 63.44 388 GLY A CA 1
ATOM 2954 C C . GLY A 1 388 ? 2.763 4.506 15.353 1.00 63.44 388 GLY A C 1
ATOM 2955 O O . GLY A 1 388 ? 3.079 4.555 14.170 1.00 63.44 388 GLY A O 1
ATOM 2956 N N . ALA A 1 389 ? 1.876 3.618 15.820 1.00 63.94 389 ALA A N 1
ATOM 2957 C CA . ALA A 1 389 ? 1.158 2.657 14.972 1.00 63.94 389 ALA A CA 1
ATOM 2958 C C . ALA A 1 389 ? -0.241 3.135 14.533 1.00 63.94 389 ALA A C 1
ATOM 2960 O O . ALA A 1 389 ? -0.835 2.531 13.645 1.00 63.94 389 ALA A O 1
ATOM 2961 N N . GLY A 1 390 ? -0.777 4.206 15.135 1.00 63.38 390 GLY A N 1
ATOM 2962 C CA . GLY A 1 390 ? -2.042 4.830 14.727 1.00 63.38 390 GLY A CA 1
ATOM 2963 C C . GLY A 1 390 ? -2.822 5.455 15.886 1.00 63.38 390 GLY A C 1
ATOM 2964 O O . GLY A 1 390 ? -2.268 5.723 16.954 1.00 63.38 390 GLY A O 1
ATOM 2965 N N . TYR A 1 391 ? -4.134 5.609 15.702 1.00 65.69 391 TYR A N 1
ATOM 2966 C CA . TYR A 1 391 ? -5.071 6.165 16.686 1.00 65.69 391 TYR A CA 1
ATOM 2967 C C . TYR A 1 391 ? -6.343 5.313 16.752 1.00 65.69 391 TYR A C 1
ATOM 2969 O O . TYR A 1 391 ? -6.690 4.662 15.771 1.00 65.69 391 TYR A O 1
ATOM 2977 N N . ASN A 1 392 ? -7.022 5.306 17.902 1.00 65.31 392 ASN A N 1
ATOM 2978 C CA . ASN A 1 392 ? -8.159 4.409 18.146 1.00 65.31 392 ASN A CA 1
ATOM 2979 C C . ASN A 1 392 ? -9.522 5.066 17.953 1.00 65.31 392 ASN A C 1
ATOM 2981 O O . ASN A 1 392 ? -10.487 4.370 17.655 1.00 65.31 392 ASN A O 1
ATOM 2985 N N . PHE A 1 393 ? -9.633 6.373 18.168 1.00 68.50 393 PHE A N 1
ATOM 2986 C CA . PHE A 1 393 ? -10.886 7.091 17.967 1.00 68.50 393 PHE A CA 1
ATOM 2987 C C . PHE A 1 393 ? -10.621 8.531 17.560 1.00 68.50 393 PHE A C 1
ATOM 2989 O O . PHE A 1 393 ? -9.554 9.090 17.819 1.00 68.50 393 PHE A O 1
ATOM 2996 N N . GLN A 1 394 ? -11.623 9.119 16.923 1.00 65.00 394 GLN A N 1
ATOM 2997 C CA . GLN A 1 394 ? -11.664 10.536 16.618 1.00 65.00 394 GLN A CA 1
ATOM 2998 C C . GLN A 1 394 ? -12.580 11.231 17.610 1.00 65.00 394 GLN A C 1
ATOM 3000 O O . GLN A 1 394 ? -13.644 10.716 17.949 1.00 65.00 394 GLN A O 1
ATOM 3005 N N . ALA A 1 395 ? -12.165 12.403 18.067 1.00 64.06 395 ALA A N 1
ATOM 3006 C CA . ALA A 1 395 ? -12.993 13.267 18.881 1.00 64.06 395 ALA A CA 1
ATOM 3007 C C . ALA A 1 395 ? -13.149 14.616 18.183 1.00 64.06 395 ALA A C 1
ATOM 3009 O O . ALA A 1 395 ? -12.170 15.312 17.906 1.00 64.06 395 ALA A O 1
ATOM 3010 N N . ASN A 1 396 ? -14.401 14.974 17.917 1.00 66.69 396 ASN A N 1
ATOM 3011 C CA . ASN A 1 396 ? -14.792 16.277 17.395 1.00 66.69 396 ASN A CA 1
ATOM 3012 C C . ASN A 1 396 ? -15.227 17.180 18.552 1.00 66.69 396 ASN A C 1
ATOM 3014 O O . ASN A 1 396 ? -15.514 16.707 19.652 1.00 66.69 396 ASN A O 1
ATOM 3018 N N . GLY A 1 397 ? -15.313 18.487 18.318 1.00 63.38 397 GLY A N 1
ATOM 3019 C CA . GLY A 1 397 ? -15.912 19.388 19.301 1.00 63.38 397 GLY A CA 1
ATOM 3020 C C . GLY A 1 397 ? -14.965 19.829 20.424 1.00 63.38 397 GLY A C 1
ATOM 3021 O O . GLY A 1 397 ? -15.390 20.523 21.350 1.00 63.38 397 GLY A O 1
ATOM 3022 N N . ILE A 1 398 ? -13.687 19.439 20.372 1.00 64.94 398 ILE A N 1
ATOM 3023 C CA . ILE A 1 398 ? -12.719 19.751 21.424 1.00 64.94 398 ILE A CA 1
ATOM 3024 C C . ILE A 1 398 ? -12.241 21.188 21.256 1.00 64.94 398 ILE A C 1
ATOM 3026 O O . ILE A 1 398 ? -11.592 21.547 20.277 1.00 64.94 398 ILE A O 1
ATOM 3030 N N . GLY A 1 399 ? -12.528 22.009 22.260 1.00 61.00 399 GLY A N 1
ATOM 3031 C CA . GLY A 1 399 ? -12.062 23.382 22.331 1.00 61.00 399 GLY A CA 1
ATOM 3032 C C . GLY A 1 399 ? -11.761 23.784 23.764 1.00 61.00 399 GLY A C 1
ATOM 3033 O O . GLY A 1 399 ? -12.238 23.181 24.726 1.00 61.00 399 GLY A O 1
ATOM 3034 N N . ARG A 1 400 ? -10.963 24.841 23.911 1.00 62.56 400 ARG A N 1
ATOM 3035 C CA . ARG A 1 400 ? -10.785 25.513 25.203 1.00 62.56 400 ARG A CA 1
ATOM 3036 C C . ARG A 1 400 ? -12.148 25.968 25.758 1.00 62.56 400 ARG A C 1
ATOM 3038 O O . ARG A 1 400 ? -13.032 26.303 24.967 1.00 62.56 400 ARG A O 1
ATOM 3045 N N . PRO A 1 401 ? -12.331 26.043 27.088 1.00 58.59 401 PRO A N 1
ATOM 3046 C CA . PRO A 1 401 ? -13.520 26.662 27.668 1.00 58.59 401 PRO A CA 1
ATOM 3047 C C . PRO A 1 401 ? -13.756 28.057 27.062 1.00 58.59 401 PRO A C 1
ATOM 3049 O O . PRO A 1 401 ? -12.849 28.889 27.065 1.00 58.59 401 PRO A O 1
ATOM 3052 N N . GLY A 1 402 ? -14.945 28.287 26.492 1.00 71.44 402 GLY A N 1
ATOM 3053 C CA . GLY A 1 402 ? -15.296 29.525 25.778 1.00 71.44 402 GLY A CA 1
ATOM 3054 C C . GLY A 1 402 ? -14.968 29.557 24.276 1.00 71.44 402 GLY A C 1
ATOM 3055 O O . GLY A 1 402 ? -15.192 30.586 23.647 1.00 71.44 402 GLY A O 1
ATOM 3056 N N . ALA A 1 403 ? -14.455 28.468 23.692 1.00 72.31 403 ALA A N 1
ATOM 3057 C CA . ALA A 1 403 ? -14.249 28.363 22.248 1.00 72.31 403 ALA A CA 1
ATOM 3058 C C . ALA A 1 403 ? -15.578 28.426 21.479 1.00 72.31 403 ALA A C 1
ATOM 3060 O O . ALA A 1 403 ? -16.565 27.789 21.863 1.00 72.31 403 ALA A O 1
ATOM 3061 N N . THR A 1 404 ? -15.569 29.160 20.371 1.00 73.38 404 THR A N 1
ATOM 3062 C CA . THR A 1 404 ? -16.664 29.202 19.398 1.00 73.38 404 THR A CA 1
ATOM 3063 C C . THR A 1 404 ? -16.835 27.844 18.716 1.00 73.38 404 THR A C 1
ATOM 3065 O O . THR A 1 404 ? -15.888 27.063 18.612 1.00 73.38 404 THR A O 1
ATOM 3068 N N . ASP A 1 405 ? -18.024 27.556 18.190 1.00 68.69 405 ASP A N 1
ATOM 3069 C CA . ASP A 1 405 ? -18.271 26.281 17.500 1.00 68.69 405 ASP A CA 1
ATOM 3070 C C . ASP A 1 405 ? -17.422 26.121 16.230 1.00 68.69 405 ASP A C 1
ATOM 3072 O O . ASP A 1 405 ? -17.101 25.005 15.833 1.00 68.69 405 ASP A O 1
ATOM 3076 N N . ALA A 1 406 ? -16.961 27.229 15.637 1.00 64.38 406 ALA A N 1
ATOM 3077 C CA . ALA A 1 406 ? -15.987 27.212 14.550 1.00 64.38 406 ALA A CA 1
ATOM 3078 C C . ALA A 1 406 ? -14.586 26.757 15.007 1.00 64.38 406 ALA A C 1
ATOM 3080 O O . ALA A 1 406 ? -13.926 26.014 14.285 1.00 64.38 406 ALA A O 1
ATOM 3081 N N . GLU A 1 407 ? -14.141 27.151 16.206 1.00 59.91 407 GLU A N 1
ATOM 3082 C CA . GLU A 1 407 ? -12.851 26.735 16.786 1.00 59.91 407 GLU A CA 1
ATOM 3083 C C . GLU A 1 407 ? -12.849 25.264 17.238 1.00 59.91 407 GLU A C 1
ATOM 3085 O O . GLU A 1 407 ? -11.785 24.670 17.386 1.00 59.91 407 GLU A O 1
ATOM 3090 N N . LYS A 1 408 ? -14.029 24.668 17.438 1.00 62.78 408 LYS A N 1
ATOM 3091 C CA . LYS A 1 408 ? -14.220 23.262 17.830 1.00 62.78 408 LYS A CA 1
ATOM 3092 C C . LYS A 1 408 ? -14.316 22.287 16.645 1.00 62.78 408 LYS A C 1
ATOM 3094 O O . LYS A 1 408 ? -14.467 21.085 16.857 1.00 62.78 408 LYS A O 1
ATOM 3099 N N . LYS A 1 409 ? -14.253 22.794 15.407 1.00 59.94 409 LYS A N 1
ATOM 3100 C CA . LYS A 1 409 ? -14.341 21.995 14.173 1.00 59.94 409 LYS A CA 1
ATOM 3101 C C . LYS A 1 409 ? -13.200 20.994 13.928 1.00 59.94 409 LYS A C 1
ATOM 3103 O O . LYS A 1 409 ? -13.477 20.010 13.248 1.00 59.94 409 LYS A O 1
ATOM 3108 N N . PRO A 1 410 ? -11.947 21.190 14.390 1.00 61.94 410 PRO A N 1
ATOM 3109 C CA . PRO A 1 410 ? -10.897 20.210 14.127 1.00 61.94 410 PRO A CA 1
ATOM 3110 C C . PRO A 1 410 ? -11.223 18.850 14.762 1.00 61.94 410 PRO A C 1
ATOM 3112 O O . PRO A 1 410 ? -11.502 18.775 15.959 1.00 61.94 410 PRO A O 1
ATOM 3115 N N . SER A 1 411 ? -11.163 17.785 13.960 1.00 61.09 411 SER A N 1
ATOM 3116 C CA . SER A 1 411 ? -11.191 16.404 14.452 1.00 61.09 411 SER A CA 1
ATOM 3117 C C . SER A 1 411 ? -9.823 16.048 15.026 1.00 61.09 411 SER A C 1
ATOM 3119 O O . SER A 1 411 ? -8.792 16.255 14.377 1.00 61.09 411 SER A O 1
ATOM 3121 N N . PHE A 1 412 ? -9.802 15.513 16.243 1.00 63.00 412 PHE A N 1
ATOM 3122 C CA . PHE A 1 412 ? -8.585 15.050 16.895 1.00 63.00 412 PHE A CA 1
ATOM 3123 C C . PHE A 1 412 ? -8.523 13.532 16.861 1.00 63.00 412 PHE A C 1
ATOM 3125 O O . PHE A 1 412 ? -9.403 12.853 17.384 1.00 63.00 412 PHE A O 1
ATOM 3132 N N . GLN A 1 413 ? -7.440 13.000 16.300 1.00 66.50 413 GLN A N 1
ATOM 3133 C CA . GLN A 1 413 ? -7.110 11.587 16.425 1.00 66.50 413 GLN A CA 1
ATOM 3134 C C . GLN A 1 413 ? -6.555 11.321 17.826 1.00 66.50 413 GLN A C 1
ATOM 3136 O O . GLN A 1 413 ? -5.612 11.981 18.270 1.00 66.50 413 GLN A O 1
ATOM 3141 N N . MET A 1 414 ? -7.144 10.362 18.530 1.00 65.19 414 MET A N 1
ATOM 3142 C CA . MET A 1 414 ? -6.862 10.097 19.933 1.00 65.19 414 MET A CA 1
ATOM 3143 C C . MET A 1 414 ? -6.555 8.624 20.190 1.00 65.19 414 MET A C 1
ATOM 3145 O O . MET A 1 414 ? -7.059 7.708 19.538 1.00 65.19 414 MET A O 1
ATOM 3149 N N . PHE A 1 415 ? -5.716 8.399 21.193 1.00 66.88 415 PHE A N 1
ATOM 3150 C CA . PHE A 1 415 ? -5.521 7.104 21.825 1.00 66.88 415 PHE A CA 1
ATOM 3151 C C . PHE A 1 415 ? -5.452 7.321 23.341 1.00 66.88 415 PHE A C 1
ATOM 3153 O O . PHE A 1 415 ? -5.142 8.414 23.813 1.00 66.88 415 PHE A O 1
ATOM 3160 N N . ILE A 1 416 ? -5.792 6.290 24.102 1.00 74.25 416 ILE A N 1
ATOM 3161 C CA . ILE A 1 416 ? -5.768 6.295 25.562 1.00 74.25 416 ILE A CA 1
ATOM 3162 C C . ILE A 1 416 ? -4.480 5.615 25.983 1.00 74.25 416 ILE A C 1
ATOM 3164 O O . ILE A 1 416 ? -4.250 4.454 25.650 1.00 74.25 416 ILE A O 1
ATOM 3168 N N . CYS A 1 417 ? -3.671 6.322 26.752 1.00 71.56 417 CYS A N 1
ATOM 3169 C CA . CYS A 1 417 ? -2.552 5.749 27.472 1.00 71.56 417 CYS A CA 1
ATOM 3170 C C . CYS A 1 417 ? -2.666 6.075 28.955 1.00 71.56 417 CYS A C 1
ATOM 3172 O O . CYS A 1 417 ? -3.316 7.046 29.354 1.00 71.56 417 CYS A O 1
ATOM 3174 N N . ASP A 1 418 ? -2.023 5.247 29.770 1.00 70.56 418 ASP A N 1
ATOM 3175 C CA . ASP A 1 418 ? -1.841 5.543 31.179 1.00 70.56 418 ASP A CA 1
ATOM 3176 C C . ASP A 1 418 ? -1.159 6.905 31.326 1.00 70.56 418 ASP A C 1
ATOM 3178 O O . ASP A 1 418 ? -0.187 7.224 30.635 1.00 70.56 418 ASP A O 1
ATOM 3182 N N . GLN A 1 419 ? -1.675 7.723 32.239 1.00 54.84 419 GLN A N 1
ATOM 3183 C CA . GLN A 1 419 ? -1.106 9.039 32.482 1.00 54.84 419 GLN A CA 1
ATOM 3184 C C . GLN A 1 419 ? 0.333 8.927 33.002 1.00 54.84 419 GLN A C 1
ATOM 3186 O O . GLN A 1 419 ? 0.660 8.043 33.797 1.00 54.84 419 GLN A O 1
ATOM 3191 N N . ASN A 1 420 ? 1.173 9.886 32.590 1.00 42.19 420 ASN A N 1
ATOM 3192 C CA . ASN A 1 420 ? 2.488 10.172 33.170 1.00 42.19 420 ASN A CA 1
ATOM 3193 C C . ASN A 1 420 ? 2.334 10.672 34.616 1.00 42.19 420 ASN A C 1
ATOM 3195 O O . ASN A 1 420 ? 2.473 11.856 34.916 1.00 42.19 420 ASN A O 1
ATOM 3199 N N . PHE A 1 421 ? 2.028 9.726 35.493 1.00 42.03 421 PHE A N 1
ATOM 3200 C CA . PHE A 1 421 ? 2.044 9.826 36.938 1.00 42.03 421 PHE A CA 1
ATOM 3201 C C . PHE A 1 421 ? 3.491 10.080 37.382 1.00 42.03 421 PHE A C 1
ATOM 3203 O O . PHE A 1 421 ? 4.382 9.273 37.099 1.00 42.03 421 PHE A O 1
ATOM 3210 N N . PHE A 1 422 ? 3.750 11.199 38.056 1.00 41.84 422 PHE A N 1
ATOM 3211 C CA . PHE A 1 422 ? 4.898 11.266 38.951 1.00 41.84 422 PHE A CA 1
ATOM 3212 C C . PHE A 1 422 ? 4.355 11.334 40.369 1.00 41.84 422 PHE A C 1
ATOM 3214 O O . PHE A 1 422 ? 3.783 12.339 40.784 1.00 41.84 422 PHE A O 1
ATOM 3221 N N . ASP A 1 423 ? 4.510 10.229 41.086 1.00 42.94 423 ASP A N 1
ATOM 3222 C CA . ASP A 1 423 ? 4.222 10.188 42.506 1.00 42.94 423 ASP A CA 1
ATOM 3223 C C . ASP A 1 423 ? 5.449 10.633 43.270 1.00 42.94 423 ASP A C 1
ATOM 3225 O O . ASP A 1 423 ? 6.560 10.136 43.065 1.00 42.94 423 ASP A O 1
ATOM 3229 N N . ILE A 1 424 ? 5.231 11.567 44.184 1.00 48.50 424 ILE A N 1
ATOM 3230 C CA . ILE A 1 424 ? 6.186 11.842 45.244 1.00 48.50 424 ILE A CA 1
ATOM 3231 C C . ILE A 1 424 ? 5.629 11.154 46.483 1.00 48.50 424 ILE A C 1
ATOM 3233 O O . ILE A 1 424 ? 4.661 11.621 47.085 1.00 48.50 424 ILE A O 1
ATOM 3237 N N . GLN A 1 425 ? 6.220 10.009 46.822 1.00 51.78 425 GLN A N 1
ATOM 3238 C CA . GLN A 1 425 ? 5.905 9.296 48.051 1.00 51.78 425 GLN A CA 1
ATOM 3239 C C . GLN A 1 425 ? 6.579 10.007 49.224 1.00 51.78 425 GLN A C 1
ATOM 3241 O O . GLN A 1 425 ? 7.787 10.254 49.209 1.00 51.78 425 GLN A O 1
ATOM 3246 N N . LEU A 1 426 ? 5.793 10.336 50.243 1.00 55.25 426 LEU A N 1
ATOM 3247 C CA . LEU A 1 426 ? 6.300 10.927 51.472 1.00 55.25 426 LEU A CA 1
ATOM 3248 C C . LEU A 1 426 ? 6.482 9.850 52.537 1.00 55.25 426 LEU A C 1
ATOM 3250 O O . LEU A 1 426 ? 5.618 8.999 52.725 1.00 55.25 426 LEU A O 1
ATOM 3254 N N . SER A 1 427 ? 7.594 9.918 53.264 1.00 55.22 427 SER A N 1
ATOM 3255 C CA . SER A 1 427 ? 7.833 9.084 54.439 1.00 55.22 427 SER A CA 1
ATOM 3256 C C . SER A 1 427 ? 8.411 9.943 55.554 1.00 55.22 427 SER A C 1
ATOM 3258 O O . SER A 1 427 ? 9.463 10.565 55.388 1.00 55.22 427 SER A O 1
ATOM 3260 N N . ALA A 1 428 ? 7.702 10.020 56.679 1.00 58.12 428 ALA A N 1
ATOM 3261 C CA . ALA A 1 428 ? 8.221 10.603 57.905 1.00 58.12 428 ALA A CA 1
ATOM 3262 C C . ALA A 1 428 ? 8.929 9.517 58.725 1.00 58.12 428 ALA A C 1
ATOM 3264 O O . ALA A 1 428 ? 8.385 8.438 58.949 1.00 58.12 428 ALA A O 1
ATOM 3265 N N . ILE A 1 429 ? 10.133 9.811 59.217 1.00 52.75 429 ILE A N 1
ATOM 3266 C CA . ILE A 1 429 ? 10.833 8.925 60.154 1.00 52.75 429 ILE A CA 1
ATOM 3267 C C . ILE A 1 429 ? 10.107 9.018 61.503 1.00 52.75 429 ILE A C 1
ATOM 3269 O O . ILE A 1 429 ? 10.238 10.016 62.210 1.00 52.75 429 ILE A O 1
ATOM 3273 N N . THR A 1 430 ? 9.326 7.995 61.855 1.00 54.50 430 THR A N 1
ATOM 3274 C CA . THR A 1 430 ? 8.686 7.865 63.172 1.00 54.50 430 THR A CA 1
ATOM 3275 C C . THR A 1 430 ? 8.854 6.449 63.714 1.00 54.50 430 THR A C 1
ATOM 3277 O O . THR A 1 430 ? 8.779 5.475 62.969 1.00 54.50 430 THR A O 1
ATOM 3280 N N . PHE A 1 431 ? 9.096 6.334 65.020 1.00 52.06 431 PHE A N 1
ATOM 3281 C CA . PHE A 1 431 ? 9.353 5.058 65.696 1.00 52.06 431 PHE A CA 1
ATOM 3282 C C . PHE A 1 431 ? 8.078 4.407 66.266 1.00 52.06 431 PHE A C 1
ATOM 3284 O O . PHE A 1 431 ? 8.127 3.264 66.708 1.00 52.06 431 PHE A O 1
ATOM 3291 N N . THR A 1 432 ? 6.936 5.109 66.266 1.00 53.25 432 THR A N 1
ATOM 3292 C CA . THR A 1 432 ? 5.651 4.623 66.808 1.00 53.25 432 THR A CA 1
ATOM 3293 C C . THR A 1 432 ? 4.461 5.114 65.969 1.00 53.25 432 THR A C 1
ATOM 3295 O O . THR A 1 432 ? 4.451 6.254 65.513 1.00 53.25 432 THR A O 1
ATOM 3298 N N . ASN A 1 433 ? 3.462 4.242 65.750 1.00 58.31 433 ASN A N 1
ATOM 3299 C CA . ASN A 1 433 ? 2.169 4.529 65.096 1.00 58.31 433 ASN A CA 1
ATOM 3300 C C . ASN A 1 433 ? 2.237 5.390 63.814 1.00 58.31 433 ASN A C 1
ATOM 3302 O O . ASN A 1 433 ? 1.544 6.403 63.701 1.00 58.31 433 ASN A O 1
ATOM 3306 N N . ALA A 1 434 ? 3.036 4.962 62.829 1.00 60.09 434 ALA A N 1
ATOM 3307 C CA . ALA A 1 434 ? 3.213 5.666 61.552 1.00 60.09 434 ALA A CA 1
ATOM 3308 C C . ALA A 1 434 ? 1.904 5.909 60.773 1.00 60.09 434 ALA A C 1
ATOM 3310 O O . ALA A 1 434 ? 1.782 6.914 60.080 1.00 60.09 434 ALA A O 1
ATOM 3311 N N . GLU A 1 435 ? 0.901 5.044 60.945 1.00 63.28 435 GLU A N 1
ATOM 3312 C CA . GLU A 1 435 ? -0.410 5.155 60.288 1.00 63.28 435 GLU A CA 1
ATOM 3313 C C . GLU A 1 435 ? -1.252 6.349 60.772 1.00 63.28 435 GLU A C 1
ATOM 3315 O O . GLU A 1 435 ? -2.214 6.731 60.113 1.00 63.28 435 GLU A O 1
ATOM 3320 N N . LYS A 1 436 ? -0.906 6.960 61.917 1.00 69.00 436 LYS A N 1
ATOM 3321 C CA . LYS A 1 436 ? -1.591 8.156 62.444 1.00 69.00 436 LYS A CA 1
ATOM 3322 C C . LYS A 1 436 ? -0.968 9.474 61.973 1.00 69.00 436 LYS A C 1
ATOM 3324 O O . LYS A 1 436 ? -1.503 10.538 62.280 1.00 69.00 436 LYS A O 1
ATOM 3329 N N . CYS A 1 437 ? 0.156 9.429 61.259 1.00 69.94 437 CYS A N 1
ATOM 3330 C CA . CYS A 1 437 ? 0.813 10.625 60.743 1.00 69.94 437 CYS A CA 1
ATOM 3331 C C . CYS A 1 437 ? 0.034 11.205 59.559 1.00 69.94 437 CYS A C 1
ATOM 3333 O O . CYS A 1 437 ? -0.174 10.538 58.546 1.00 69.94 437 CYS A O 1
ATOM 3335 N N . GLN A 1 438 ? -0.337 12.478 59.664 1.00 76.00 438 GLN A N 1
ATOM 3336 C CA . GLN A 1 438 ? -0.934 13.237 58.572 1.00 76.00 438 GLN A CA 1
ATOM 3337 C C . GLN A 1 438 ? 0.145 14.013 57.822 1.00 76.00 438 GLN A C 1
ATOM 3339 O O . GLN A 1 438 ? 1.137 14.455 58.404 1.00 76.00 438 GLN A O 1
ATOM 3344 N N . TYR A 1 439 ? -0.053 14.205 56.522 1.00 80.81 439 TYR A N 1
ATOM 3345 C CA . TYR A 1 439 ? 0.883 14.932 55.670 1.00 80.81 439 TYR A CA 1
ATOM 3346 C C . TYR A 1 439 ? 0.153 16.060 54.953 1.00 80.81 439 TYR A C 1
ATOM 3348 O O . TYR A 1 439 ? -1.036 15.961 54.654 1.00 80.81 439 TYR A O 1
ATOM 3356 N N . ALA A 1 440 ? 0.864 17.147 54.674 1.00 84.00 440 ALA A N 1
ATOM 3357 C CA . ALA A 1 440 ? 0.358 18.232 53.854 1.00 84.00 440 ALA A CA 1
ATOM 3358 C C . ALA A 1 440 ? 1.468 18.781 52.962 1.00 84.00 440 ALA A C 1
ATOM 3360 O O . ALA A 1 440 ? 2.638 18.818 53.355 1.00 84.00 440 ALA A O 1
ATOM 3361 N N . TYR A 1 441 ? 1.095 19.240 51.774 1.00 86.94 441 TYR A N 1
ATOM 3362 C CA . TYR A 1 441 ? 2.027 19.779 50.793 1.00 86.94 441 TYR A CA 1
ATOM 3363 C C . TYR A 1 441 ? 1.531 21.087 50.187 1.00 86.94 441 TYR A C 1
ATOM 3365 O O . TYR A 1 441 ? 0.346 21.415 50.251 1.00 86.94 441 TYR A O 1
ATOM 3373 N N . GLN A 1 442 ? 2.459 21.827 49.593 1.00 88.12 442 GLN A N 1
ATOM 3374 C CA . GLN A 1 442 ? 2.171 22.996 48.779 1.00 88.12 442 GLN A CA 1
ATOM 3375 C C . GLN A 1 442 ? 3.230 23.128 47.683 1.00 88.12 442 GLN A C 1
ATOM 3377 O O . GLN A 1 442 ? 4.420 23.251 47.975 1.00 88.12 442 GLN A O 1
ATOM 3382 N N . LEU A 1 443 ? 2.809 23.148 46.421 1.00 85.69 443 LEU A N 1
ATOM 3383 C CA . LEU A 1 443 ? 3.660 23.500 45.292 1.00 85.69 443 LEU A CA 1
ATOM 3384 C C . LEU A 1 443 ? 3.604 25.011 45.062 1.00 85.69 443 LEU A C 1
ATOM 3386 O O . LEU A 1 443 ? 2.658 25.551 44.482 1.00 85.69 443 LEU A O 1
ATOM 3390 N N . GLN A 1 444 ? 4.628 25.717 45.535 1.00 86.31 444 GLN A N 1
ATOM 3391 C CA . GLN A 1 444 ? 4.682 27.171 45.448 1.00 86.31 444 GLN A CA 1
ATOM 3392 C C . GLN A 1 444 ? 4.735 27.622 43.980 1.00 86.31 444 GLN A C 1
ATOM 3394 O O . GLN A 1 444 ? 5.596 27.181 43.218 1.00 86.31 444 GLN A O 1
ATOM 3399 N N . GLY A 1 445 ? 3.806 28.506 43.596 1.00 77.31 445 GLY A N 1
ATOM 3400 C CA . GLY A 1 445 ? 3.621 28.970 42.215 1.00 77.31 445 GLY A CA 1
ATOM 3401 C C . GLY A 1 445 ? 2.537 28.219 41.429 1.00 77.31 445 GLY A C 1
ATOM 3402 O O . GLY A 1 445 ? 2.216 28.630 40.317 1.00 77.31 445 GLY A O 1
ATOM 3403 N N . PHE A 1 446 ? 1.956 27.158 42.001 1.00 82.81 446 PHE A N 1
ATOM 3404 C CA . PHE A 1 446 ? 0.841 26.405 41.416 1.00 82.81 446 PHE A CA 1
ATOM 3405 C C . PHE A 1 446 ? -0.352 26.310 42.381 1.00 82.81 446 PHE A C 1
ATOM 3407 O O . PHE A 1 446 ? -1.468 26.678 42.017 1.00 82.81 446 PHE A O 1
ATOM 3414 N N . ASP A 1 447 ? -0.111 25.903 43.630 1.00 80.81 447 ASP A N 1
ATOM 3415 C CA . ASP A 1 447 ? -1.156 25.745 44.643 1.00 80.81 447 ASP A CA 1
ATOM 3416 C C . ASP A 1 447 ? -1.505 27.069 45.339 1.00 80.81 447 ASP A C 1
ATOM 3418 O O . ASP A 1 447 ? -0.629 27.846 45.731 1.00 80.81 447 ASP A O 1
ATOM 3422 N N . LYS A 1 448 ? -2.804 27.300 45.576 1.00 78.62 448 LYS A N 1
ATOM 3423 C CA . LYS A 1 448 ? -3.307 28.479 46.311 1.00 78.62 448 LYS A CA 1
ATOM 3424 C C . LYS A 1 448 ? -3.159 28.364 47.836 1.00 78.62 448 LYS A C 1
ATOM 3426 O O . LYS A 1 448 ? -3.328 29.359 48.534 1.00 78.62 448 LYS A O 1
ATOM 3431 N N . GLY A 1 449 ? -2.849 27.177 48.357 1.00 84.62 449 GLY A N 1
ATOM 3432 C CA . GLY A 1 449 ? -2.740 26.894 49.789 1.00 84.62 449 GLY A CA 1
ATOM 3433 C C . GLY A 1 449 ? -2.154 25.507 50.064 1.00 84.62 449 GLY A C 1
ATOM 3434 O O . GLY A 1 449 ? -1.652 24.857 49.152 1.00 84.62 449 GLY A O 1
ATOM 3435 N N . TRP A 1 450 ? -2.203 25.071 51.324 1.00 85.62 450 TRP A N 1
ATOM 3436 C CA . TRP A 1 450 ? -1.751 23.739 51.734 1.00 85.62 450 TRP A CA 1
ATOM 3437 C C . TRP A 1 450 ? -2.826 22.686 51.470 1.00 85.62 450 TRP A C 1
ATOM 3439 O O . TRP A 1 450 ? -3.961 22.843 51.916 1.00 85.62 450 TRP A O 1
ATOM 3449 N N . ASN A 1 451 ? -2.440 21.591 50.825 1.00 82.44 451 ASN A N 1
ATOM 3450 C CA . ASN A 1 451 ? -3.294 20.442 50.548 1.00 82.44 451 ASN A CA 1
ATOM 3451 C C . ASN A 1 451 ? -2.960 19.307 51.526 1.00 82.44 451 ASN A C 1
ATOM 3453 O O . ASN A 1 451 ? -1.792 18.936 51.658 1.00 82.44 451 ASN A O 1
ATOM 3457 N N . ALA A 1 452 ? -3.963 18.765 52.221 1.00 80.56 452 ALA A N 1
ATOM 3458 C CA . ALA A 1 452 ? -3.799 17.593 53.083 1.00 80.56 452 ALA A CA 1
ATOM 3459 C C . ALA A 1 452 ? -3.753 16.304 52.246 1.00 80.56 452 ALA A C 1
ATOM 3461 O O . ALA A 1 452 ? -4.390 16.216 51.197 1.00 80.56 452 ALA A O 1
ATOM 3462 N N . ILE A 1 453 ? -2.985 15.319 52.706 1.00 71.38 453 ILE A N 1
ATOM 3463 C CA . ILE A 1 453 ? -2.819 14.016 52.058 1.00 71.38 453 ILE A CA 1
ATOM 3464 C C . ILE A 1 453 ? -3.467 12.968 52.961 1.00 71.38 453 ILE A C 1
ATOM 3466 O O . ILE A 1 453 ? -3.108 12.856 54.134 1.00 71.38 453 ILE A O 1
ATOM 3470 N N . ASP A 1 454 ? -4.400 12.202 52.399 1.00 63.00 454 ASP A N 1
ATOM 3471 C CA . ASP A 1 454 ? -5.032 11.061 53.069 1.00 63.00 454 ASP A CA 1
ATOM 3472 C C . ASP A 1 454 ? -4.032 9.898 53.274 1.00 63.00 454 ASP A C 1
ATOM 3474 O O . ASP A 1 454 ? -2.863 9.982 52.891 1.00 63.00 454 ASP A O 1
ATOM 3478 N N . ASN A 1 455 ? -4.483 8.758 53.811 1.00 57.25 455 ASN A N 1
ATOM 3479 C CA . ASN A 1 455 ? -3.674 7.559 54.126 1.00 57.25 455 ASN A CA 1
ATOM 3480 C C . ASN A 1 455 ? -2.859 6.940 52.964 1.00 57.25 455 ASN A C 1
ATOM 3482 O O . ASN A 1 455 ? -2.243 5.892 53.129 1.00 57.25 455 ASN A O 1
ATOM 3486 N N . ARG A 1 456 ? -2.859 7.538 51.771 1.00 56.53 456 ARG A N 1
ATOM 3487 C CA . ARG A 1 456 ? -2.126 7.040 50.601 1.00 56.53 456 ARG A CA 1
ATOM 3488 C C . ARG A 1 456 ? -0.676 7.530 50.541 1.00 56.53 456 ARG A C 1
ATOM 3490 O O . ARG A 1 456 ? 0.065 7.007 49.725 1.00 56.53 456 ARG A O 1
ATOM 3497 N N . HIS A 1 457 ? -0.270 8.505 51.370 1.00 66.19 457 HIS A N 1
ATOM 3498 C CA . HIS A 1 457 ? 1.098 9.071 51.439 1.00 66.19 457 HIS A CA 1
ATOM 3499 C C . HIS A 1 457 ? 1.720 9.463 50.079 1.00 66.19 457 HIS A C 1
ATOM 3501 O O . HIS A 1 457 ? 2.943 9.527 49.934 1.00 66.19 457 HIS A O 1
ATOM 3507 N N . ILE A 1 458 ? 0.874 9.733 49.083 1.00 64.38 458 ILE A N 1
ATOM 3508 C CA . ILE A 1 458 ? 1.240 10.016 47.695 1.00 64.38 458 ILE A CA 1
ATOM 3509 C C . ILE A 1 458 ? 0.683 11.389 47.322 1.00 64.38 458 ILE A C 1
ATOM 3511 O O . ILE A 1 458 ? -0.489 11.678 47.571 1.00 64.38 458 ILE A O 1
ATOM 3515 N N . ILE A 1 459 ? 1.528 12.219 46.710 1.00 68.81 459 ILE A N 1
ATOM 3516 C CA . ILE A 1 459 ? 1.126 13.477 46.079 1.00 68.81 459 ILE A CA 1
ATOM 3517 C C . ILE A 1 459 ? 1.144 13.291 44.566 1.00 68.81 459 ILE A C 1
ATOM 3519 O O . ILE A 1 459 ? 2.191 12.955 44.010 1.00 68.81 459 ILE A O 1
ATOM 3523 N N . SER A 1 460 ? 0.023 13.595 43.914 1.00 56.94 460 SER A N 1
ATOM 3524 C CA . SER A 1 460 ? -0.098 13.567 42.456 1.00 56.94 460 SER A CA 1
ATOM 3525 C C . SER A 1 460 ? -0.398 14.972 41.932 1.00 56.94 460 SER A C 1
ATOM 3527 O O . SER A 1 460 ? -1.344 15.622 42.376 1.00 56.94 460 SER A O 1
ATOM 3529 N N . PHE A 1 461 ? 0.397 15.440 40.969 1.00 66.06 461 PHE A N 1
ATOM 3530 C CA . PHE A 1 461 ? 0.193 16.727 40.302 1.00 66.06 461 PHE A CA 1
ATOM 3531 C C . PHE A 1 461 ? -0.265 16.523 38.859 1.00 66.06 461 PHE A C 1
ATOM 3533 O O . PHE A 1 461 ? 0.366 15.794 38.096 1.00 66.06 461 PHE A O 1
ATOM 3540 N N . THR A 1 462 ? -1.321 17.228 38.454 1.00 53.50 462 THR A N 1
ATOM 3541 C CA . THR A 1 462 ? -1.841 17.208 37.078 1.00 53.50 462 THR A CA 1
ATOM 3542 C C . THR A 1 462 ? -1.827 18.607 36.475 1.00 53.50 462 THR A C 1
ATOM 3544 O O . THR A 1 462 ? -2.170 19.571 37.156 1.00 53.50 462 THR A O 1
ATOM 3547 N N . ASN A 1 463 ? -1.494 18.722 35.184 1.00 58.91 463 ASN A N 1
ATOM 3548 C CA . ASN A 1 463 ? -1.564 19.972 34.410 1.00 58.91 463 ASN A CA 1
ATOM 3549 C C . ASN A 1 463 ? -0.734 21.146 34.964 1.00 58.91 463 ASN A C 1
ATOM 3551 O O . ASN A 1 463 ? -1.123 22.304 34.812 1.00 58.91 463 ASN A O 1
ATOM 3555 N N . VAL A 1 464 ? 0.420 20.876 35.581 1.00 74.50 464 VAL A N 1
ATOM 3556 C CA . VAL A 1 464 ? 1.316 21.942 36.050 1.00 74.50 464 VAL A CA 1
ATOM 3557 C C . VAL A 1 464 ? 1.961 22.638 34.833 1.00 74.50 464 VAL A C 1
ATOM 3559 O O . VAL A 1 464 ? 2.620 21.962 34.037 1.00 74.50 464 VAL A O 1
ATOM 3562 N N . PRO A 1 465 ? 1.771 23.961 34.640 1.00 70.81 465 PRO A N 1
ATOM 3563 C CA . PRO A 1 465 ? 2.301 24.684 33.482 1.00 70.81 465 PRO A CA 1
ATOM 3564 C C . PRO A 1 465 ? 3.835 24.717 33.416 1.00 70.81 465 PRO A C 1
ATOM 3566 O O . PRO A 1 465 ? 4.538 24.334 34.349 1.00 70.81 465 PRO A O 1
ATOM 3569 N N . ARG A 1 466 ? 4.386 25.226 32.304 1.00 78.12 466 ARG A N 1
ATOM 3570 C CA . ARG A 1 466 ? 5.834 25.474 32.200 1.00 78.12 466 ARG A CA 1
ATOM 3571 C C . ARG A 1 466 ? 6.273 26.461 33.287 1.00 78.12 466 ARG A C 1
ATOM 3573 O O . ARG A 1 466 ? 5.657 27.514 33.453 1.00 78.12 466 ARG A O 1
ATOM 3580 N N . GLY A 1 467 ? 7.371 26.164 33.971 1.00 83.62 467 GLY A N 1
ATOM 3581 C CA . GLY A 1 467 ? 7.850 27.020 35.049 1.00 83.62 467 GLY A CA 1
ATOM 3582 C C . GLY A 1 467 ? 8.845 26.338 35.974 1.00 83.62 467 GLY A C 1
ATOM 3583 O O . GLY A 1 467 ? 9.183 25.163 35.805 1.00 83.62 467 GLY A O 1
ATOM 3584 N N . SER A 1 468 ? 9.313 27.113 36.946 1.00 84.94 468 SER A N 1
ATOM 3585 C CA . SER A 1 468 ? 10.088 26.628 38.083 1.00 84.94 468 SER A CA 1
ATOM 3586 C C . SER A 1 468 ? 9.209 26.710 39.324 1.00 84.94 468 SER A C 1
ATOM 3588 O O . SER A 1 468 ? 8.652 27.768 39.609 1.00 84.94 468 SER A O 1
ATOM 3590 N N . TYR A 1 469 ? 9.105 25.604 40.047 1.00 86.56 469 TYR A N 1
ATOM 3591 C CA . TYR A 1 469 ? 8.264 25.450 41.226 1.00 86.56 469 TYR A CA 1
ATOM 3592 C C . TYR A 1 469 ? 9.088 24.878 42.375 1.00 86.56 469 TYR A C 1
ATOM 3594 O O . TYR A 1 469 ? 10.050 24.141 42.152 1.00 86.56 469 TYR A O 1
ATOM 3602 N N . SER A 1 470 ? 8.678 25.169 43.604 1.00 88.50 470 SER A N 1
ATOM 3603 C CA . SER A 1 470 ? 9.280 24.590 44.804 1.00 88.50 470 SER A CA 1
ATOM 3604 C C . SER A 1 470 ? 8.209 23.853 45.595 1.00 88.50 470 SER A C 1
ATOM 3606 O O . SER A 1 470 ? 7.201 24.445 45.985 1.00 88.50 470 SER A O 1
ATOM 3608 N N . LEU A 1 471 ? 8.419 22.558 45.820 1.00 85.62 471 LEU A N 1
ATOM 3609 C CA . LEU A 1 471 ? 7.535 21.738 46.636 1.00 85.62 471 LEU A CA 1
ATOM 3610 C C . LEU A 1 471 ? 7.890 21.908 48.111 1.00 85.62 471 LEU A C 1
ATOM 3612 O O . LEU A 1 471 ? 9.022 21.637 48.514 1.00 85.62 471 LEU A O 1
ATOM 3616 N N . PHE A 1 472 ? 6.909 22.297 48.916 1.00 87.88 472 PHE A N 1
ATOM 3617 C CA . PHE A 1 472 ? 6.997 22.325 50.368 1.00 87.88 472 PHE A CA 1
ATOM 3618 C C . PHE A 1 472 ? 6.146 21.216 50.972 1.00 87.88 472 PHE A C 1
ATOM 3620 O O . PHE A 1 472 ? 5.050 20.930 50.494 1.00 87.88 472 PHE A O 1
ATOM 3627 N N . VAL A 1 473 ? 6.651 20.607 52.043 1.00 85.00 473 VAL A N 1
ATOM 3628 C CA . VAL A 1 473 ? 5.986 19.517 52.761 1.00 85.00 473 VAL A CA 1
ATOM 3629 C C . VAL A 1 473 ? 6.050 19.784 54.262 1.00 85.00 473 VAL A C 1
ATOM 3631 O O . VAL A 1 473 ? 7.037 20.319 54.771 1.00 85.00 473 VAL A O 1
ATOM 3634 N N . LYS A 1 474 ? 4.994 19.400 54.977 1.00 85.56 474 LYS A N 1
ATOM 3635 C CA . LYS A 1 474 ? 4.961 19.279 56.437 1.00 85.56 474 LYS A CA 1
ATOM 3636 C C . LYS A 1 474 ? 4.209 18.008 56.823 1.00 85.56 474 LYS A C 1
ATOM 3638 O O . LYS A 1 474 ? 3.389 17.511 56.051 1.00 85.56 474 LYS A O 1
ATOM 3643 N N . TRP A 1 475 ? 4.469 17.492 58.013 1.00 83.69 475 TRP A N 1
ATOM 3644 C CA . TRP A 1 475 ? 3.831 16.275 58.513 1.00 83.69 475 TRP A CA 1
ATOM 3645 C C . TRP A 1 475 ? 3.548 16.393 60.007 1.00 83.69 475 TRP A C 1
ATOM 3647 O O . TRP A 1 475 ? 4.158 17.221 60.688 1.00 83.69 475 TRP A O 1
ATOM 3657 N N . SER A 1 476 ? 2.612 15.594 60.511 1.00 81.94 476 SER A N 1
ATOM 3658 C CA . SER A 1 476 ? 2.319 15.485 61.936 1.00 81.94 476 SER A CA 1
ATOM 3659 C C . SER A 1 476 ? 3.002 14.268 62.556 1.00 81.94 476 SER A C 1
ATOM 3661 O O . SER A 1 476 ? 3.267 13.271 61.882 1.00 81.94 476 SER A O 1
ATOM 3663 N N . ASN A 1 477 ? 3.254 14.317 63.862 1.00 77.50 477 ASN A N 1
ATOM 3664 C CA . ASN A 1 477 ? 3.459 13.099 64.649 1.00 77.50 477 ASN A CA 1
ATOM 3665 C C . ASN A 1 477 ? 2.104 12.411 64.950 1.00 77.50 477 ASN A C 1
ATOM 3667 O O . ASN A 1 477 ? 1.045 12.893 64.533 1.00 77.50 477 ASN A O 1
ATOM 3671 N N . SER A 1 478 ? 2.135 11.294 65.684 1.00 72.62 478 SER A N 1
ATOM 3672 C CA . SER A 1 478 ? 0.942 10.527 66.083 1.00 72.62 478 SER A CA 1
ATOM 3673 C C . SER A 1 478 ? -0.034 11.286 66.992 1.00 72.62 478 SER A C 1
ATOM 3675 O O . SER A 1 478 ? -1.176 10.852 67.135 1.00 72.62 478 SER A O 1
ATOM 3677 N N . ASP A 1 479 ? 0.403 12.406 67.575 1.00 76.00 479 ASP A N 1
ATOM 3678 C CA . ASP A 1 479 ? -0.370 13.249 68.495 1.00 76.00 479 ASP A CA 1
ATOM 3679 C C . ASP A 1 479 ? -0.944 14.499 67.799 1.00 76.00 479 ASP A C 1
ATOM 3681 O O . ASP A 1 479 ? -1.495 15.387 68.447 1.00 76.00 479 ASP A O 1
ATOM 3685 N N . GLY A 1 480 ? -0.808 14.594 66.470 1.00 73.88 480 GLY A N 1
ATOM 3686 C CA . GLY A 1 480 ? -1.348 15.697 65.669 1.00 73.88 480 GLY A CA 1
ATOM 3687 C C . GLY A 1 480 ? -0.512 16.983 65.688 1.00 73.88 480 GLY A C 1
ATOM 3688 O O . GLY A 1 480 ? -0.961 18.013 65.184 1.00 73.88 480 GLY A O 1
ATOM 3689 N N . VAL A 1 481 ? 0.712 16.950 66.225 1.00 81.19 481 VAL A N 1
ATOM 3690 C CA . VAL A 1 481 ? 1.626 18.102 66.232 1.00 81.19 481 VAL A CA 1
ATOM 3691 C C . VAL A 1 481 ? 2.364 18.187 64.898 1.00 81.19 481 VAL A C 1
ATOM 3693 O O . VAL A 1 481 ? 3.088 17.264 64.525 1.00 81.19 481 VAL A O 1
ATOM 3696 N N . TRP A 1 482 ? 2.195 19.303 64.185 1.00 82.62 482 TRP A N 1
ATOM 3697 C CA . TRP A 1 482 ? 2.755 19.526 62.849 1.00 82.62 482 TRP A CA 1
ATOM 3698 C C . TRP A 1 482 ? 4.174 20.100 62.871 1.00 82.62 482 TRP A C 1
ATOM 3700 O O . TRP A 1 482 ? 4.492 20.998 63.652 1.00 82.62 482 TRP A O 1
ATOM 3710 N N . THR A 1 483 ? 5.013 19.642 61.942 1.00 83.06 483 THR A N 1
ATOM 3711 C CA . THR A 1 483 ? 6.337 20.217 61.691 1.00 83.06 483 THR A CA 1
ATOM 3712 C C . THR A 1 483 ? 6.256 21.569 60.977 1.00 83.06 483 THR A C 1
ATOM 3714 O O . THR A 1 483 ? 5.261 21.914 60.328 1.00 83.06 483 THR A O 1
ATOM 3717 N N . LYS A 1 484 ? 7.332 22.362 61.079 1.00 85.56 484 LYS A N 1
ATOM 3718 C CA . LYS A 1 484 ? 7.496 23.551 60.231 1.00 85.56 484 LYS A CA 1
ATOM 3719 C C . LYS A 1 484 ? 7.624 23.111 58.761 1.00 85.56 484 LYS A C 1
ATOM 3721 O O . LYS A 1 484 ? 8.299 22.114 58.511 1.00 85.56 484 LYS A O 1
ATOM 3726 N N . PRO A 1 485 ? 7.037 23.849 57.801 1.00 86.38 485 PRO A N 1
ATOM 3727 C CA . PRO A 1 485 ? 7.214 23.591 56.375 1.00 86.38 485 PRO A CA 1
ATOM 3728 C C . PRO A 1 485 ? 8.682 23.469 55.969 1.00 86.38 485 PRO A C 1
ATOM 3730 O O . PRO A 1 485 ? 9.481 24.362 56.254 1.00 86.38 485 PRO A O 1
ATOM 3733 N N . VAL A 1 486 ? 9.020 22.394 55.260 1.00 82.94 486 VAL A N 1
ATOM 3734 C CA . VAL A 1 486 ? 10.352 22.178 54.689 1.00 82.94 486 VAL A CA 1
ATOM 3735 C C . VAL A 1 486 ? 10.249 22.217 53.172 1.00 82.94 486 VAL A C 1
ATOM 3737 O O . VAL A 1 486 ? 9.337 21.634 52.586 1.00 82.94 486 VAL A O 1
ATOM 3740 N N . LYS A 1 487 ? 11.196 22.903 52.528 1.00 84.44 487 LYS A N 1
ATOM 3741 C CA . LYS A 1 487 ? 11.357 22.867 51.075 1.00 84.44 487 LYS A CA 1
ATOM 3742 C C . LYS A 1 487 ? 11.950 21.511 50.684 1.00 84.44 487 LYS A C 1
ATOM 3744 O O . LYS A 1 487 ? 13.096 21.233 51.019 1.00 84.44 487 LYS A O 1
ATOM 3749 N N . ALA A 1 488 ? 11.165 20.679 50.010 1.00 80.19 488 ALA A N 1
ATOM 3750 C CA . ALA A 1 488 ? 11.527 19.306 49.681 1.00 80.19 488 ALA A CA 1
ATOM 3751 C C . ALA A 1 488 ? 12.298 19.212 48.357 1.00 80.19 488 ALA A C 1
ATOM 3753 O O . ALA A 1 488 ? 13.398 18.667 48.324 1.00 80.19 488 ALA A O 1
ATOM 3754 N N . ILE A 1 489 ? 11.725 19.725 47.261 1.00 79.69 48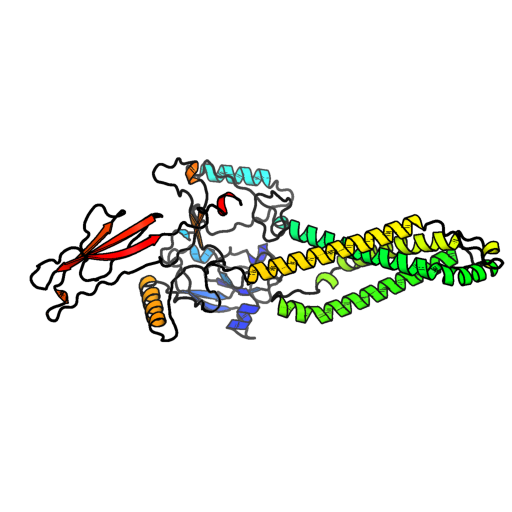9 ILE A N 1
ATOM 3755 C CA . ILE A 1 489 ? 12.253 19.538 45.898 1.00 79.69 489 ILE A CA 1
ATOM 3756 C C . ILE A 1 489 ? 12.015 20.802 45.063 1.00 79.69 489 ILE A C 1
ATOM 3758 O O . ILE A 1 489 ? 10.945 21.407 45.139 1.00 79.69 489 ILE A O 1
ATOM 3762 N N . ASP A 1 490 ? 12.993 21.169 44.233 1.00 83.31 490 ASP A N 1
ATOM 3763 C CA . ASP A 1 490 ? 12.809 22.131 43.143 1.00 83.31 490 ASP A CA 1
ATOM 3764 C C . ASP A 1 490 ? 12.447 21.403 41.843 1.00 83.31 490 ASP A C 1
ATOM 3766 O O . ASP A 1 490 ? 13.159 20.510 41.384 1.00 83.31 490 ASP A O 1
ATOM 3770 N N . LEU A 1 491 ? 11.325 21.795 41.244 1.00 76.31 491 LEU A N 1
ATOM 3771 C CA . LEU A 1 491 ? 10.766 21.202 40.035 1.00 76.31 491 LEU A CA 1
ATOM 3772 C C . LEU A 1 491 ? 10.864 22.206 38.888 1.00 76.31 491 LEU A C 1
ATOM 3774 O O . LEU A 1 491 ? 10.369 23.327 38.985 1.00 76.31 491 LEU A O 1
ATOM 3778 N N . ARG A 1 492 ? 11.472 21.801 37.770 1.00 82.56 492 ARG A N 1
ATOM 3779 C CA . ARG A 1 492 ? 11.517 22.605 36.543 1.00 82.56 492 ARG A CA 1
ATOM 3780 C C . ARG A 1 492 ? 10.803 21.877 35.416 1.00 82.56 492 ARG A C 1
ATOM 3782 O O . ARG A 1 492 ? 11.324 20.902 34.878 1.00 82.56 492 ARG A O 1
ATOM 3789 N N . ILE A 1 493 ? 9.640 22.386 35.027 1.00 77.19 493 ILE A N 1
ATOM 3790 C CA . ILE A 1 493 ? 8.851 21.830 33.927 1.00 77.19 493 ILE A CA 1
ATOM 3791 C C . ILE A 1 493 ? 9.314 22.480 32.625 1.00 77.19 493 ILE A C 1
ATOM 3793 O O . ILE A 1 493 ? 9.152 23.685 32.415 1.00 77.19 493 ILE A O 1
ATOM 3797 N N . LYS A 1 494 ? 9.951 21.676 31.765 1.00 74.38 494 LYS A N 1
ATOM 3798 C CA . LYS A 1 494 ? 10.430 22.111 30.446 1.00 74.38 494 LYS A CA 1
ATOM 3799 C C . LYS A 1 494 ? 9.250 22.354 29.492 1.00 74.38 494 LYS A C 1
ATOM 3801 O O . LYS A 1 494 ? 8.216 21.704 29.635 1.00 74.38 494 LYS A O 1
ATOM 3806 N N . PRO A 1 495 ? 9.392 23.267 28.514 1.00 65.19 495 PRO A N 1
ATOM 3807 C CA . PRO A 1 495 ? 8.371 23.462 27.494 1.00 65.19 495 PRO A CA 1
ATOM 3808 C C . PRO A 1 495 ? 8.195 22.194 26.653 1.00 65.19 495 PRO A C 1
ATOM 3810 O O . PRO A 1 495 ? 9.159 21.488 26.351 1.00 65.19 495 PRO A O 1
ATOM 3813 N N . VAL A 1 496 ? 6.953 21.947 26.252 1.00 61.56 496 VAL A N 1
ATOM 3814 C CA . VAL A 1 496 ? 6.600 20.995 25.196 1.00 61.56 496 VAL A CA 1
ATOM 3815 C C . VAL A 1 496 ? 7.237 21.420 23.868 1.00 61.56 496 VAL A C 1
ATOM 3817 O O . VAL A 1 496 ? 7.456 22.609 23.635 1.00 61.56 496 VAL A O 1
ATOM 3820 N N . TRP A 1 497 ? 7.569 20.460 23.001 1.00 55.38 497 TRP A N 1
ATOM 3821 C CA . TRP A 1 497 ? 8.429 20.706 21.834 1.00 55.38 497 TRP A CA 1
ATOM 3822 C C . TRP A 1 497 ? 7.878 21.778 20.875 1.00 55.38 497 TRP A C 1
ATOM 3824 O O . TRP A 1 497 ? 8.648 22.611 20.399 1.00 55.38 497 TRP A O 1
ATOM 3834 N N . TRP A 1 498 ? 6.555 21.840 20.681 1.00 59.78 498 TRP A N 1
ATOM 3835 C CA . TRP A 1 498 ? 5.877 22.843 19.842 1.00 59.78 498 TRP A CA 1
ATOM 3836 C C . TRP A 1 498 ? 5.853 24.258 20.444 1.00 59.78 498 TRP A C 1
ATOM 3838 O O . TRP A 1 498 ? 5.493 25.214 19.771 1.00 59.78 498 TRP A O 1
ATOM 3848 N N . GLN A 1 499 ? 6.236 24.414 21.713 1.00 53.72 499 GLN A N 1
ATOM 3849 C CA . GLN A 1 499 ? 6.427 25.712 22.373 1.00 53.72 499 GLN A CA 1
ATOM 3850 C C . GLN A 1 499 ? 7.912 26.106 22.458 1.00 53.72 499 GLN A C 1
ATOM 3852 O O . GLN A 1 499 ? 8.265 27.037 23.187 1.00 53.72 499 GLN A O 1
ATOM 3857 N N . SER A 1 500 ? 8.800 25.376 21.774 1.00 64.12 500 SER A N 1
ATOM 3858 C CA . SER A 1 500 ? 10.225 25.700 21.717 1.00 64.12 500 SER A CA 1
ATOM 3859 C C . SER A 1 500 ? 10.519 26.751 20.644 1.00 64.12 500 SER A C 1
ATOM 3861 O O . SER A 1 500 ? 9.849 26.815 19.618 1.00 64.12 500 SER A O 1
ATOM 3863 N N . ASN A 1 501 ? 11.584 27.533 20.842 1.00 57.25 501 ASN A N 1
ATOM 3864 C CA . ASN A 1 501 ? 12.050 28.506 19.843 1.00 57.25 501 ASN A CA 1
ATOM 3865 C C . ASN A 1 501 ? 12.444 27.845 18.508 1.00 57.25 501 ASN A C 1
ATOM 3867 O O . ASN A 1 501 ? 12.455 28.509 17.481 1.00 57.25 501 ASN A O 1
ATOM 3871 N N . VAL A 1 502 ? 12.759 26.545 18.524 1.00 52.22 502 VAL A N 1
ATOM 3872 C CA . VAL A 1 502 ? 13.097 25.759 17.328 1.00 52.22 502 VAL A CA 1
ATOM 3873 C C . VAL A 1 502 ? 11.843 25.430 16.513 1.00 52.22 502 VAL A C 1
ATOM 3875 O O . VAL A 1 502 ? 11.897 25.456 15.292 1.00 52.22 502 VAL A O 1
ATOM 3878 N N . ALA A 1 503 ? 10.703 25.196 17.169 1.00 46.03 503 ALA A N 1
ATOM 3879 C CA . ALA A 1 503 ? 9.429 24.925 16.500 1.00 46.03 503 ALA A CA 1
ATOM 3880 C C . ALA A 1 503 ? 8.775 26.171 15.875 1.00 46.03 503 ALA A C 1
ATOM 3882 O O . ALA A 1 503 ? 7.850 26.027 15.097 1.00 46.03 503 ALA A O 1
ATOM 3883 N N . LEU A 1 504 ? 9.239 27.382 16.207 1.00 44.19 504 LEU A N 1
ATOM 3884 C CA . LEU A 1 504 ? 8.822 28.631 15.549 1.00 44.19 504 LEU A CA 1
ATOM 3885 C C . LEU A 1 504 ? 9.603 28.919 14.253 1.00 44.19 504 LEU A C 1
ATOM 3887 O O . LEU A 1 504 ? 9.264 29.855 13.535 1.00 44.19 504 LEU A O 1
ATOM 3891 N N . LEU A 1 505 ? 10.675 28.162 13.992 1.00 45.97 505 LEU A N 1
ATOM 3892 C CA . LEU A 1 505 ? 11.532 28.284 12.806 1.00 45.97 505 LEU A CA 1
ATOM 3893 C C . LEU A 1 505 ? 11.244 27.209 11.741 1.00 45.97 505 LEU A C 1
ATOM 3895 O O . LEU A 1 505 ? 11.786 27.305 10.641 1.00 45.97 505 LEU A O 1
ATOM 3899 N N . ILE A 1 506 ? 10.434 26.202 12.083 1.00 45.06 506 ILE A N 1
ATOM 3900 C CA . ILE A 1 506 ? 9.891 25.161 11.195 1.00 45.06 506 ILE A CA 1
ATOM 3901 C C . ILE A 1 506 ? 8.437 25.528 10.931 1.00 45.06 506 ILE A C 1
ATOM 3903 O O . ILE A 1 506 ? 8.017 25.429 9.759 1.00 45.06 506 ILE A O 1
#

Secondary structure (DSSP, 8-state):
-B-TTHHHHTTPPEEEE-S---TTEEEEEHHHHHHHHTTS--TT-EEEEEETTEEEEEEEEEEE---TT-S---SEEEBGGGGGSGGGTTT-GGG-TTSTT--S------PPTT--HHHHHHHHHHHHHHH-TTGGG-------GGGSSS-SSTT--S--SS-HHHHHHHHHHHHHHHHHHHHHHHHHHHHHHHHHHHHHHHHHHTT--HHHHHHHHHHHHHHHHHHHHHHHHHHHHHHHHHHHHHH------GGGGSHHHHHHHHHHHHHHHHHHHHHHHHHHHH--HHHHHH-------TTHHHHHHHHHHHHHHHHHHHHHHHHHHHHHHHHHHS--SS-GGG----PPP--SSTTHHHHHHHHHHHHHTSTT------BSS-TTT--SEEE-S---TT--TTTT---EEE--B-----EEE-----SS-GGG--EEEEEETT-SSPEEE-TT-EEE--SPPSEEEEEEEEEB-TTSPBPPPEEEEEEEEPPPGGGSTTTT--

Radius of gyration: 36.16 Å; chains: 1; bounding box: 80×59×122 Å

pLDDT: mean 79.7, std 12.93, range [41.84, 97.12]